Protein AF-A0A2E1I5J8-F1 (afdb_monomer)

Mean predicted aligned error: 20.15 Å

Solvent-accessible surface area (backbone atoms only — not comparable to full-atom values): 28847 Å² total; per-residue (Å²): 134,85,80,86,68,49,74,54,52,49,54,52,49,49,37,57,74,71,63,37,59,71,63,51,52,35,54,74,70,71,46,87,76,53,58,69,57,51,49,50,55,33,52,76,70,70,49,87,50,75,81,52,55,62,50,54,51,54,57,55,51,50,66,58,48,47,63,61,52,54,56,48,55,52,52,52,53,55,52,49,54,52,51,53,53,51,50,54,62,47,54,77,73,47,65,76,92,48,50,70,60,53,53,50,50,53,52,53,55,48,51,52,50,39,52,50,53,28,53,52,54,49,53,53,51,26,76,66,67,71,56,88,67,59,61,80,61,53,40,55,55,47,30,50,52,50,51,53,53,49,50,52,50,49,50,56,48,48,54,51,51,48,57,51,68,67,64,65,81,81,70,91,79,88,82,90,84,84,88,89,89,89,85,87,92,80,88,93,88,89,79,90,87,88,87,90,84,88,83,87,86,87,87,81,90,83,89,82,87,84,82,90,79,92,78,79,83,74,78,82,74,82,77,78,67,67,57,70,97,67,90,44,48,43,67,60,56,49,48,55,33,56,80,66,66,64,47,67,64,59,25,51,72,70,33,39,37,69,81,53,47,62,36,63,58,37,77,53,50,64,70,51,79,51,67,64,59,37,49,50,53,39,46,63,55,48,48,32,49,55,36,52,59,31,51,50,32,54,52,52,41,49,54,49,54,67,54,72,74,45,96,73,78,54,71,69,54,53,51,51,47,55,51,47,32,60,74,47,68,42,87,82,73,45,63,68,60,47,59,47,32,50,56,69,73,39,49,19,48,54,51,28,48,29,35,63,54,3,56,50,53,53,29,66,51,15,53,80,17,21,20,33,64,58,48,75,32,69,88,61,70,46,50,65,67,85,94,55,58,93,85,58,68,57,18,33,38,49,34,96,24,34,57,56,31,54,52,53,53,50,50,42,57,35,48,44,76,70,27,48,64,33,34,54,53,50,46,59,38,52,76,70,72,46,84,74,55,34,80,85,42,42,80,38,46,23,73,74,49,96,60,27,63,61,49,24,54,53,40,49,52,48,22,59,81,67,53,27,64,52,51,49,86,39,40,49,71,83,61,80,65,76,85,80,62,87,123

pLDDT: mean 75.01, std 24.42, range [19.05, 98.75]

Nearest PDB structures (foldseek):
  5c21-assembly1_A  TM=2.448E-01  e=9.025E+00  Escherichia coli

Structure (mmCIF, N/CA/C/O backbone):
data_AF-A0A2E1I5J8-F1
#
_entry.id   AF-A0A2E1I5J8-F1
#
loop_
_atom_site.group_PDB
_atom_site.id
_atom_site.type_symbol
_atom_site.label_atom_id
_atom_site.label_alt_id
_atom_site.label_comp_id
_atom_site.label_asym_id
_atom_site.label_entity_id
_atom_site.label_seq_id
_atom_site.pdbx_PDB_ins_code
_atom_site.Cartn_x
_atom_site.Cartn_y
_atom_site.Cartn_z
_atom_site.occupancy
_atom_site.B_iso_or_equiv
_atom_site.auth_seq_id
_atom_site.auth_comp_id
_atom_site.auth_asym_id
_atom_site.auth_atom_id
_atom_site.pdbx_PDB_model_num
ATOM 1 N N . MET A 1 1 ? -22.526 -22.855 27.506 1.00 33.50 1 MET A N 1
ATOM 2 C CA . MET A 1 1 ? -21.888 -22.433 26.231 1.00 33.50 1 MET A CA 1
ATOM 3 C C . MET A 1 1 ? -22.923 -21.700 25.381 1.00 33.50 1 MET A C 1
ATOM 5 O O . MET A 1 1 ? -24.019 -22.230 25.245 1.00 33.50 1 MET A O 1
ATOM 9 N N . LYS A 1 2 ? -22.637 -20.512 24.823 1.00 37.31 2 LYS A N 1
ATOM 10 C CA . LYS A 1 2 ? -23.549 -19.874 23.848 1.00 37.31 2 LYS A CA 1
ATOM 11 C C . LYS A 1 2 ? -23.280 -20.447 22.454 1.00 37.31 2 LYS A C 1
ATOM 13 O O . LYS A 1 2 ? -22.148 -20.406 21.985 1.00 37.31 2 LYS A O 1
ATOM 18 N N . LYS A 1 3 ? -24.310 -20.999 21.810 1.00 42.19 3 LYS A N 1
ATOM 19 C CA . LYS A 1 3 ? -24.225 -21.537 20.445 1.00 42.19 3 LYS A CA 1
ATOM 20 C C . LYS A 1 3 ? -24.124 -20.358 19.470 1.00 42.19 3 LYS A C 1
ATOM 22 O O . LYS A 1 3 ? -25.010 -19.507 19.460 1.00 42.19 3 LYS A O 1
ATOM 27 N N . ASN A 1 4 ? -23.051 -20.279 18.681 1.00 55.50 4 ASN A N 1
ATOM 28 C CA . ASN A 1 4 ? -22.865 -19.194 17.711 1.00 55.50 4 ASN A CA 1
ATOM 29 C C . ASN A 1 4 ? -23.804 -19.385 16.513 1.00 55.50 4 ASN A C 1
ATOM 31 O O . ASN A 1 4 ? -23.435 -19.991 15.512 1.00 55.50 4 ASN A O 1
ATOM 35 N N . LEU A 1 5 ? -25.026 -18.864 16.643 1.00 65.31 5 LEU A N 1
ATOM 36 C CA . LEU A 1 5 ? -26.056 -18.940 15.613 1.00 65.31 5 LEU A CA 1
ATOM 37 C C . LEU A 1 5 ? -25.595 -18.255 14.317 1.00 65.31 5 LEU A C 1
ATOM 39 O O . LEU A 1 5 ? -25.176 -17.085 14.311 1.00 65.31 5 LEU A O 1
ATOM 43 N N . SER A 1 6 ? -25.727 -18.988 13.214 1.00 77.44 6 SER A N 1
ATOM 44 C CA . SER A 1 6 ? -25.602 -18.494 11.845 1.00 77.44 6 SER A CA 1
ATOM 45 C C . SER A 1 6 ? -26.521 -17.293 11.616 1.00 77.44 6 SER A C 1
ATOM 47 O O . SER A 1 6 ? -27.571 -17.167 12.246 1.00 77.44 6 SER A O 1
ATOM 49 N N . TYR A 1 7 ? -26.177 -16.414 10.672 1.00 82.00 7 TYR A N 1
ATOM 50 C CA . TYR A 1 7 ? -27.050 -15.297 10.293 1.00 82.00 7 TYR A CA 1
ATOM 51 C C . TYR A 1 7 ? -28.459 -15.777 9.898 1.00 82.00 7 TYR A C 1
ATOM 53 O O . TYR A 1 7 ? -29.451 -15.189 10.320 1.00 82.00 7 TYR A O 1
ATOM 61 N N . ARG A 1 8 ? -28.563 -16.921 9.203 1.00 85.19 8 ARG A N 1
ATOM 62 C CA . ARG A 1 8 ? -29.856 -17.550 8.889 1.00 85.19 8 ARG A CA 1
ATOM 63 C C . ARG A 1 8 ? -30.605 -18.001 10.146 1.00 85.19 8 ARG A C 1
ATOM 65 O O . ARG A 1 8 ? -31.810 -17.810 10.230 1.00 85.19 8 ARG A O 1
ATOM 72 N N . GLU A 1 9 ? -29.911 -18.585 11.121 1.00 84.88 9 GLU A N 1
ATOM 73 C CA . GLU A 1 9 ? -30.525 -19.028 12.380 1.00 84.88 9 GLU A CA 1
ATOM 74 C C . GLU A 1 9 ? -31.003 -17.838 13.223 1.00 84.88 9 GLU A C 1
ATOM 76 O O . GLU A 1 9 ? -32.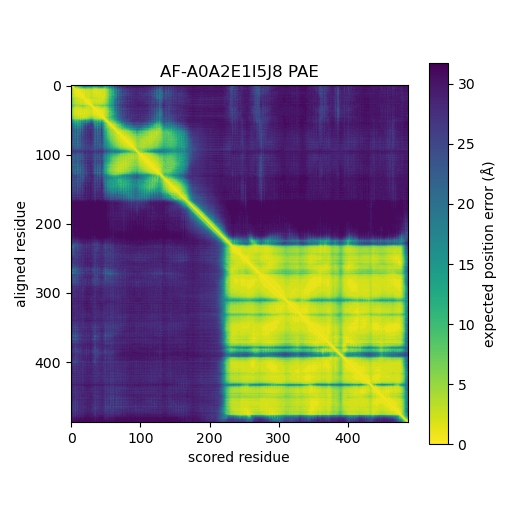106 -17.892 13.751 1.00 84.88 9 GLU A O 1
ATOM 81 N N . LYS A 1 10 ? -30.251 -16.730 13.258 1.00 84.94 10 LYS A N 1
ATOM 82 C CA . LYS A 1 10 ? -30.665 -15.467 13.901 1.00 84.94 10 LYS A CA 1
ATOM 83 C C . LYS A 1 10 ? -31.932 -14.880 13.270 1.00 84.94 10 LYS A C 1
ATOM 85 O O . LYS A 1 10 ? -32.808 -14.404 13.984 1.00 84.94 10 LYS A O 1
ATOM 90 N N . LEU A 1 11 ? -32.068 -14.945 11.942 1.00 86.75 11 LEU A N 1
ATOM 91 C CA . LEU A 1 11 ? -33.292 -14.525 11.245 1.00 86.75 11 LEU A CA 1
ATOM 92 C C . LEU A 1 11 ? -34.487 -15.456 11.545 1.00 86.75 11 LEU A C 1
ATOM 94 O O . LEU A 1 11 ? -35.614 -14.985 11.676 1.00 86.75 11 LEU A O 1
ATOM 98 N N . LEU A 1 12 ? -34.257 -16.765 11.700 1.00 87.19 12 LEU A N 1
ATOM 99 C CA . LEU A 1 12 ? -35.295 -17.721 12.119 1.00 87.19 12 LEU A CA 1
ATOM 100 C C . LEU A 1 12 ? -35.689 -17.546 13.597 1.00 87.19 12 LEU A C 1
ATOM 102 O O . LEU A 1 12 ? -36.861 -17.682 13.941 1.00 87.19 12 LEU A O 1
ATOM 106 N N . GLU A 1 13 ? -34.737 -17.202 14.462 1.00 86.75 13 GLU A N 1
ATOM 107 C CA . GLU A 1 13 ? -34.974 -16.853 15.865 1.00 86.75 13 GLU A CA 1
ATOM 108 C C . GLU A 1 13 ? -35.789 -15.555 15.979 1.00 86.75 13 GLU A C 1
ATOM 110 O O . GLU A 1 13 ? -36.801 -15.536 16.677 1.00 86.75 13 GLU A O 1
ATOM 115 N N . LEU A 1 14 ? -35.455 -14.521 15.197 1.00 83.75 14 LEU A N 1
ATOM 116 C CA . LEU A 1 14 ? -36.280 -13.316 15.035 1.00 83.75 14 LEU A CA 1
ATOM 117 C C . LEU A 1 14 ? -37.702 -13.655 14.563 1.00 83.75 14 LEU A C 1
ATOM 119 O O . LEU A 1 14 ? -38.669 -13.199 15.169 1.00 83.75 14 LEU A O 1
ATOM 123 N N . ALA A 1 15 ? -37.859 -14.510 13.549 1.00 88.38 15 ALA A N 1
ATOM 124 C CA . ALA A 1 15 ? -39.175 -14.950 13.076 1.00 88.38 15 ALA A CA 1
ATOM 125 C C . ALA A 1 15 ? -39.982 -15.729 14.136 1.00 88.38 15 ALA A C 1
ATOM 127 O O . ALA A 1 15 ? -41.216 -15.687 14.132 1.00 88.38 15 ALA A O 1
ATOM 128 N N . LYS A 1 16 ? -39.305 -16.424 15.061 1.00 86.00 16 LYS A N 1
ATOM 129 C CA . LYS A 1 16 ? -39.928 -17.082 16.217 1.00 86.00 16 LYS A CA 1
ATOM 130 C C . LYS A 1 16 ? -40.352 -16.064 17.281 1.00 86.00 16 LYS A C 1
ATOM 132 O O . LYS A 1 16 ? -41.493 -16.121 17.731 1.00 86.00 16 LYS A O 1
ATOM 137 N N . ILE A 1 17 ? -39.472 -15.123 17.638 1.00 83.75 17 ILE A N 1
ATOM 138 C CA . ILE A 1 17 ? -39.724 -14.052 18.622 1.00 83.75 17 ILE A CA 1
ATOM 139 C C . ILE A 1 17 ? -40.905 -13.175 18.182 1.00 83.75 17 ILE A C 1
ATOM 141 O O . ILE A 1 17 ? -41.849 -12.985 18.943 1.00 83.75 17 ILE A O 1
ATOM 145 N N . TYR A 1 18 ? -40.898 -12.716 16.929 1.00 82.75 18 TYR A N 1
ATOM 146 C CA . TYR A 1 18 ? -41.948 -11.876 16.341 1.00 82.75 18 TYR A CA 1
ATOM 147 C C . TYR A 1 18 ? -43.166 -12.677 15.828 1.00 82.75 18 TYR A C 1
ATOM 149 O O . TYR A 1 18 ? -44.024 -12.121 15.151 1.00 82.75 18 TYR A O 1
ATOM 157 N N . LYS A 1 19 ? -43.266 -13.979 16.149 1.00 89.12 19 LYS A N 1
ATOM 158 C CA . LYS A 1 19 ? -44.410 -14.864 15.835 1.00 89.12 19 LYS A CA 1
ATOM 159 C C . LYS A 1 19 ? -44.847 -14.864 14.354 1.00 89.12 19 LYS A C 1
ATOM 161 O O . LYS A 1 19 ? -46.033 -14.940 14.046 1.00 89.12 19 LYS A O 1
ATOM 166 N N . ILE A 1 20 ? -43.897 -14.820 13.417 1.00 92.75 20 ILE A N 1
ATOM 167 C CA . ILE A 1 20 ? -44.186 -14.719 11.976 1.00 92.75 20 ILE A CA 1
ATOM 168 C C . ILE A 1 20 ? -44.634 -16.075 11.407 1.00 92.75 20 ILE A C 1
ATOM 170 O O . ILE A 1 20 ? -43.820 -16.893 10.968 1.00 92.75 20 ILE A O 1
ATOM 174 N N . TYR A 1 21 ? -45.952 -16.301 11.402 1.00 89.19 21 TYR A N 1
ATOM 175 C CA . TYR A 1 21 ? -46.597 -17.549 10.971 1.00 89.19 21 TYR A CA 1
ATOM 176 C C . TYR A 1 21 ? -46.191 -18.021 9.567 1.00 89.19 21 TYR A C 1
ATOM 178 O O . TYR A 1 21 ? -46.014 -19.221 9.369 1.00 89.19 21 TYR A O 1
ATOM 186 N N . GLU A 1 22 ? -45.981 -17.103 8.615 1.00 88.88 22 GLU A N 1
ATOM 187 C CA . GLU A 1 22 ? -45.539 -17.420 7.246 1.00 88.88 22 GLU A CA 1
ATOM 188 C C . GLU A 1 22 ? -44.244 -18.258 7.271 1.00 88.88 22 GLU A C 1
ATOM 190 O O . GLU A 1 22 ? -44.211 -19.384 6.773 1.00 88.88 22 GLU A O 1
ATOM 195 N N . ILE A 1 23 ? -43.208 -17.774 7.966 1.00 88.31 23 ILE A N 1
ATOM 196 C CA . ILE A 1 23 ? -41.917 -18.468 8.113 1.00 88.31 23 ILE A CA 1
ATOM 197 C C . ILE A 1 23 ? -42.081 -19.772 8.909 1.00 88.31 23 ILE A C 1
ATOM 199 O O . ILE A 1 23 ? -41.500 -20.793 8.541 1.00 88.31 23 ILE A O 1
ATOM 203 N N . GLN A 1 24 ? -42.897 -19.774 9.968 1.00 87.19 24 GLN A N 1
ATOM 204 C CA . GLN A 1 24 ? -43.131 -20.975 10.779 1.00 87.19 24 GLN A CA 1
ATOM 205 C C . GLN A 1 24 ? -43.812 -22.101 9.986 1.00 87.19 24 GLN A C 1
ATOM 207 O O . GLN A 1 24 ? -43.454 -23.266 10.158 1.00 87.19 24 GLN A O 1
ATOM 212 N N . ASN A 1 25 ? -44.734 -21.779 9.076 1.00 87.62 25 ASN A N 1
ATOM 213 C CA . ASN A 1 25 ? -45.408 -22.765 8.232 1.00 87.62 25 ASN A CA 1
ATOM 214 C C . ASN A 1 25 ? -44.476 -23.343 7.151 1.00 87.62 25 ASN A C 1
ATOM 216 O O . ASN A 1 25 ? -44.534 -24.546 6.877 1.00 87.62 25 ASN A O 1
ATOM 220 N N . TYR A 1 26 ? -43.546 -22.550 6.603 1.00 87.31 26 TYR A N 1
ATOM 221 C CA . TYR A 1 26 ? -42.474 -23.083 5.749 1.00 87.31 26 TYR A CA 1
ATOM 222 C C . TYR A 1 26 ? -41.558 -24.058 6.513 1.00 87.31 26 TYR A C 1
ATOM 224 O O . TYR A 1 26 ? -41.264 -25.137 6.002 1.00 87.31 26 TYR A O 1
ATOM 232 N N . ILE A 1 27 ? -41.184 -23.749 7.764 1.00 83.00 27 ILE A N 1
ATOM 233 C CA . ILE A 1 27 ? -40.395 -24.666 8.614 1.00 83.00 27 ILE A CA 1
ATOM 234 C C . ILE A 1 27 ? -41.172 -25.963 8.899 1.00 83.00 27 ILE A C 1
ATOM 236 O O . ILE A 1 27 ? -40.629 -27.050 8.703 1.00 83.00 27 ILE A O 1
ATOM 240 N N . LYS A 1 28 ? -42.443 -25.868 9.325 1.00 85.88 28 LYS A N 1
ATOM 241 C CA . LYS A 1 28 ? -43.304 -27.034 9.618 1.00 85.88 28 LYS A CA 1
ATOM 242 C C . LYS A 1 28 ? -43.469 -27.957 8.407 1.00 85.88 28 LYS A C 1
ATOM 244 O O . LYS A 1 28 ? -43.396 -29.171 8.553 1.00 85.88 28 LYS A O 1
ATOM 249 N N . SER A 1 29 ? -43.618 -27.390 7.209 1.00 86.31 29 SER A N 1
ATOM 250 C CA . SER A 1 29 ? -43.710 -28.141 5.945 1.00 86.31 29 SER A CA 1
ATOM 251 C C . SER A 1 29 ? -42.354 -28.620 5.393 1.00 86.31 29 SER A C 1
ATOM 253 O O . SER A 1 29 ? -42.284 -29.057 4.246 1.00 86.31 29 SER A O 1
ATOM 255 N N . LYS A 1 30 ? -41.271 -28.542 6.187 1.00 80.12 30 LYS A N 1
ATOM 256 C CA . LYS A 1 30 ? -39.882 -28.892 5.819 1.00 80.12 30 LYS A CA 1
ATOM 257 C C . LYS A 1 30 ? -39.337 -28.139 4.587 1.00 80.12 30 LYS A C 1
ATOM 259 O O . LYS A 1 30 ? -38.301 -28.517 4.042 1.00 80.12 30 LYS A O 1
ATOM 264 N N . LYS A 1 31 ? -39.984 -27.049 4.156 1.00 79.88 31 LYS A N 1
ATOM 265 C CA . LYS A 1 31 ? -39.578 -26.250 2.991 1.00 79.88 31 LYS A CA 1
ATOM 266 C C . LYS A 1 31 ? -38.417 -25.321 3.354 1.00 79.88 31 LYS A C 1
ATOM 268 O O . LYS A 1 31 ? -38.482 -24.548 4.311 1.00 79.88 31 LYS A O 1
ATOM 273 N N . TYR A 1 32 ? -37.339 -25.371 2.573 1.00 82.50 32 TYR A N 1
ATOM 274 C CA . TYR A 1 32 ? -36.148 -24.565 2.832 1.00 82.50 32 TYR A CA 1
ATOM 275 C C . TYR A 1 32 ? -36.310 -23.123 2.328 1.00 82.50 32 TYR A C 1
ATOM 277 O O . TYR A 1 32 ? -36.319 -22.875 1.125 1.00 82.50 32 TYR A O 1
ATOM 285 N N . LEU A 1 33 ? -36.359 -22.159 3.252 1.00 85.12 33 LEU A N 1
ATOM 286 C CA . LEU A 1 33 ? -36.184 -20.737 2.937 1.00 85.12 33 LEU A CA 1
ATOM 287 C C . LEU A 1 33 ? -34.707 -20.322 3.027 1.00 85.12 33 LEU A C 1
ATOM 289 O O . LEU A 1 33 ? -34.012 -20.653 3.997 1.00 85.12 33 LEU A O 1
ATOM 293 N N . THR A 1 34 ? -34.249 -19.543 2.048 1.00 86.62 34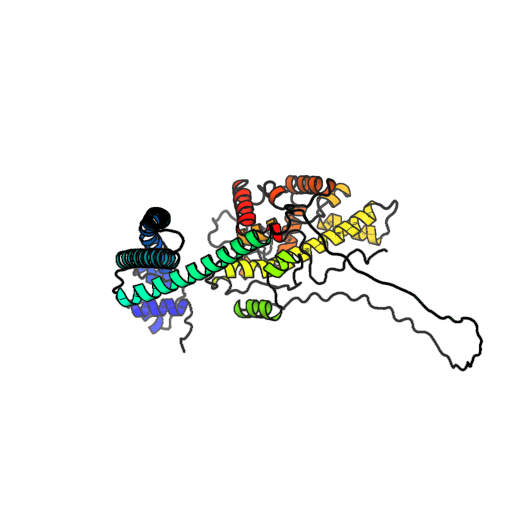 THR A N 1
ATOM 294 C CA . THR A 1 34 ? -32.951 -18.845 2.060 1.00 86.62 34 THR A CA 1
ATOM 295 C C . THR A 1 34 ? -32.978 -17.626 2.990 1.00 86.62 34 THR A C 1
ATOM 297 O O . THR A 1 34 ? -34.042 -17.078 3.276 1.00 86.62 34 THR A O 1
ATOM 300 N N . SER A 1 35 ? -31.810 -17.146 3.432 1.00 84.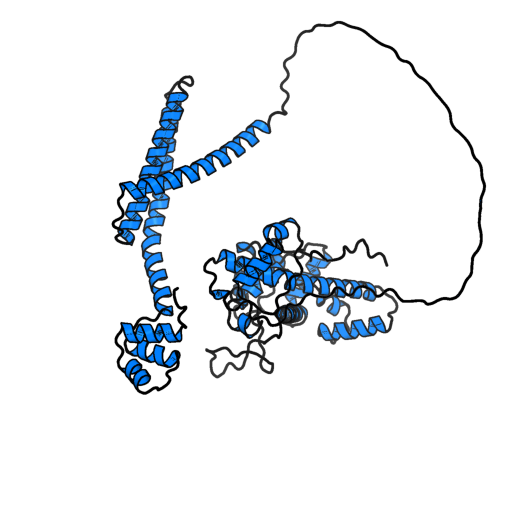19 35 SER A N 1
ATOM 301 C CA . SER A 1 35 ? -31.708 -15.952 4.292 1.00 84.19 35 SER A CA 1
ATOM 302 C C . SER A 1 35 ? -32.401 -14.724 3.690 1.00 84.19 35 SER A C 1
ATOM 304 O O . SER A 1 35 ? -33.103 -14.022 4.407 1.00 84.19 35 SER A O 1
ATOM 306 N N . ALA A 1 36 ? -32.278 -14.506 2.375 1.00 77.75 36 ALA A N 1
ATOM 307 C CA . ALA A 1 36 ? -32.899 -13.376 1.682 1.00 77.75 36 ALA A CA 1
ATOM 308 C C . ALA A 1 36 ? -34.438 -13.464 1.649 1.00 77.75 36 ALA A C 1
ATOM 310 O O . ALA A 1 36 ? -35.113 -12.452 1.813 1.00 77.75 36 ALA A O 1
ATOM 311 N N . GLN A 1 37 ? -35.006 -14.667 1.501 1.00 86.25 37 GLN A N 1
ATOM 312 C CA . GLN A 1 37 ? -36.458 -14.869 1.604 1.00 86.25 37 GLN A CA 1
ATOM 313 C C . GLN A 1 37 ? -36.953 -14.633 3.037 1.00 86.25 37 GLN A C 1
ATOM 315 O O . GLN A 1 37 ? -37.989 -14.001 3.230 1.00 86.25 37 GLN A O 1
ATOM 320 N N . ILE A 1 38 ? -36.196 -15.087 4.043 1.00 89.38 38 ILE A N 1
ATOM 321 C CA . ILE A 1 38 ? -36.521 -14.854 5.457 1.00 89.38 38 ILE A CA 1
ATOM 322 C C . ILE A 1 38 ? -36.456 -13.348 5.769 1.00 89.38 38 ILE A C 1
ATOM 324 O O . ILE A 1 38 ? -37.403 -12.816 6.339 1.00 89.38 38 ILE A O 1
ATOM 328 N N . GLU A 1 39 ? -35.413 -12.633 5.328 1.00 87.31 39 GLU A N 1
ATOM 329 C CA . GLU A 1 39 ? -35.333 -11.165 5.424 1.00 87.31 39 GLU 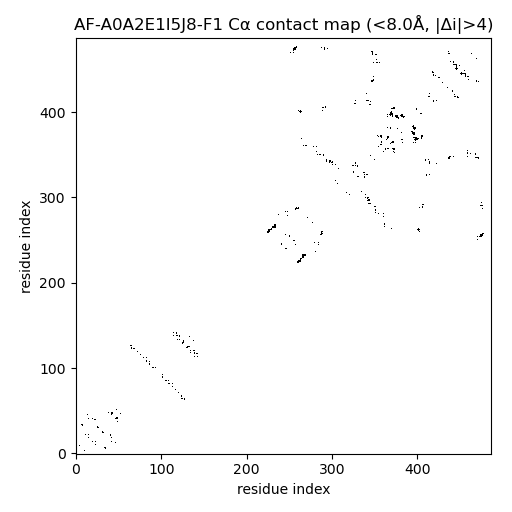A CA 1
ATOM 330 C C . GLU A 1 39 ? -36.505 -10.460 4.737 1.00 87.31 39 GLU A C 1
ATOM 332 O O . GLU A 1 39 ? -37.073 -9.534 5.308 1.00 87.31 39 GLU A O 1
ATOM 337 N N . HIS A 1 40 ? -36.881 -10.879 3.526 1.00 87.75 40 HIS A N 1
ATOM 338 C CA . HIS A 1 40 ? -37.986 -10.267 2.790 1.00 87.75 40 HIS A CA 1
ATOM 339 C C . HIS A 1 40 ? -39.315 -10.414 3.543 1.00 87.75 40 HIS A C 1
ATOM 341 O O . HIS A 1 40 ? -40.056 -9.442 3.691 1.00 87.75 40 HIS A O 1
ATOM 347 N N . ILE A 1 41 ? -39.599 -11.605 4.082 1.00 88.75 41 ILE A N 1
ATOM 348 C CA . ILE A 1 41 ? -40.806 -11.843 4.882 1.00 88.75 41 ILE A CA 1
ATOM 349 C C . ILE A 1 41 ? -40.746 -11.062 6.209 1.00 88.75 41 ILE A C 1
ATOM 351 O O . ILE A 1 41 ? -41.753 -10.488 6.619 1.00 88.75 41 ILE A O 1
ATOM 355 N N . LEU A 1 42 ? -39.580 -10.957 6.857 1.00 88.56 42 LEU A N 1
ATOM 356 C CA . LEU A 1 42 ? -39.396 -10.127 8.056 1.00 88.56 42 LEU A CA 1
ATOM 357 C C . LEU A 1 42 ? -39.646 -8.633 7.764 1.00 88.56 42 LEU A C 1
ATOM 359 O O . LEU A 1 42 ? -40.416 -8.004 8.488 1.00 88.56 42 LEU A O 1
ATOM 363 N N . LYS A 1 43 ? -39.100 -8.090 6.665 1.00 86.19 43 LYS A N 1
ATOM 364 C CA . LYS A 1 43 ? -39.315 -6.697 6.216 1.00 86.19 43 LYS A CA 1
ATOM 365 C C . LYS A 1 43 ? -40.778 -6.414 5.873 1.00 86.19 43 LYS A C 1
ATOM 367 O O . LYS A 1 43 ? -41.324 -5.415 6.331 1.00 86.19 43 LYS A O 1
ATOM 372 N N . LYS A 1 44 ? -41.440 -7.325 5.148 1.00 89.88 44 LYS A N 1
ATOM 373 C CA . LYS A 1 44 ? -42.890 -7.288 4.861 1.00 89.88 44 LYS A CA 1
ATOM 374 C C . LYS A 1 44 ? -43.726 -7.198 6.146 1.00 89.88 44 LYS A C 1
ATOM 376 O O . LYS A 1 44 ? -44.713 -6.472 6.182 1.00 89.88 44 LYS A O 1
ATOM 381 N N . ASN A 1 45 ? -43.298 -7.877 7.212 1.00 85.88 45 ASN A N 1
ATOM 382 C CA . ASN A 1 45 ? -43.926 -7.844 8.538 1.00 85.88 45 ASN A CA 1
ATOM 383 C C . ASN A 1 45 ? -43.329 -6.772 9.484 1.00 85.88 45 ASN A C 1
ATOM 385 O O . ASN A 1 45 ? -43.559 -6.826 10.689 1.00 85.88 45 ASN A O 1
ATOM 389 N N . LYS A 1 46 ? -42.569 -5.795 8.960 1.00 85.00 46 LYS A N 1
ATOM 390 C CA . LYS A 1 46 ? -41.945 -4.677 9.702 1.00 85.00 46 LYS A CA 1
ATOM 391 C C . LYS A 1 46 ? -41.019 -5.091 10.865 1.00 85.00 46 LYS A C 1
ATOM 393 O O . LYS A 1 46 ? -40.781 -4.297 11.773 1.00 85.00 46 LYS A O 1
ATOM 398 N N . VAL A 1 47 ? -40.466 -6.306 10.843 1.00 79.38 47 VAL A N 1
ATOM 399 C CA . VAL A 1 47 ? -39.532 -6.786 11.875 1.00 79.38 47 VAL A CA 1
ATOM 400 C C . VAL A 1 47 ? -38.135 -6.191 11.633 1.00 79.38 47 VAL A C 1
ATOM 402 O O . VAL A 1 47 ? -37.575 -6.416 10.557 1.00 79.38 47 VAL A O 1
ATOM 405 N N . PRO A 1 48 ? -37.536 -5.468 12.602 1.00 73.12 48 PRO A N 1
ATOM 406 C CA . PRO A 1 48 ? -36.229 -4.839 12.424 1.00 73.12 48 PRO A CA 1
ATOM 407 C C . PRO A 1 48 ? -35.107 -5.883 12.349 1.00 73.12 48 PRO A C 1
ATOM 409 O O . PRO A 1 48 ? -34.979 -6.751 13.216 1.00 73.12 48 PRO A O 1
ATOM 412 N N . ILE A 1 49 ? -34.263 -5.786 11.321 1.00 77.56 49 ILE A N 1
ATOM 413 C CA . ILE A 1 49 ? -33.172 -6.741 11.071 1.00 77.56 49 ILE A CA 1
ATOM 414 C C . ILE A 1 49 ? -31.855 -6.224 11.691 1.00 77.56 49 ILE A C 1
ATOM 416 O O . ILE A 1 49 ? -31.620 -5.013 11.704 1.00 77.56 49 ILE A O 1
ATOM 420 N N . PRO A 1 50 ? -30.950 -7.093 12.199 1.00 60.16 50 PRO A N 1
ATOM 421 C CA . PRO A 1 50 ? -29.752 -6.663 12.938 1.00 60.16 50 PRO A CA 1
ATOM 422 C C . PRO A 1 50 ? -28.813 -5.686 12.207 1.00 60.16 50 PRO A C 1
ATOM 424 O O . PRO A 1 50 ? -28.086 -4.929 12.850 1.00 60.16 50 PRO A O 1
ATOM 427 N N . THR A 1 51 ? -28.831 -5.664 10.872 1.00 56.97 51 THR A N 1
ATOM 428 C CA . THR A 1 51 ? -28.070 -4.714 10.040 1.00 56.97 51 THR A CA 1
ATOM 429 C C . THR A 1 51 ? -28.620 -3.283 10.080 1.00 56.97 51 THR A C 1
ATOM 431 O O . THR A 1 51 ? -27.865 -2.334 9.865 1.00 56.97 51 THR A O 1
ATOM 434 N N . GLU A 1 52 ? -29.909 -3.116 10.372 1.00 51.59 52 GLU A N 1
ATOM 435 C CA . GLU A 1 52 ? -30.596 -1.825 10.495 1.00 51.59 52 GLU A CA 1
ATOM 436 C C . GLU A 1 52 ? -30.529 -1.312 11.942 1.00 51.59 52 GLU A C 1
ATOM 438 O O . GLU A 1 52 ? -30.217 -0.140 12.159 1.00 51.59 52 GLU A O 1
ATOM 443 N N . ILE A 1 53 ? -30.684 -2.213 12.924 1.00 49.53 53 ILE A N 1
ATOM 444 C CA . ILE A 1 53 ? -30.539 -1.936 14.368 1.00 49.53 53 ILE A CA 1
ATOM 445 C C . ILE A 1 53 ? -29.189 -1.264 14.679 1.00 49.53 53 ILE A C 1
ATOM 447 O O . ILE A 1 53 ? -29.138 -0.253 15.377 1.00 49.53 53 ILE A O 1
ATOM 451 N N . ASN A 1 54 ? -28.091 -1.767 14.103 1.00 54.09 54 ASN A N 1
ATOM 452 C CA . ASN A 1 54 ? -26.763 -1.176 14.303 1.00 54.09 54 ASN A CA 1
ATOM 453 C C . ASN A 1 54 ? -26.616 0.237 13.707 1.00 54.09 54 ASN A C 1
ATOM 455 O O . ASN A 1 54 ? -25.787 1.004 14.190 1.00 54.09 54 ASN A O 1
ATOM 459 N N . LYS A 1 55 ? -27.387 0.607 12.674 1.00 46.88 55 LYS A N 1
ATOM 460 C CA . LYS A 1 55 ? -27.335 1.961 12.094 1.00 46.88 55 LYS A CA 1
ATOM 461 C C . LYS A 1 55 ? -28.154 2.953 12.915 1.00 46.88 55 LYS A C 1
ATOM 463 O O . LYS A 1 55 ? -27.639 4.014 13.264 1.00 46.88 55 LYS A O 1
ATOM 468 N N . SER A 1 56 ? -29.397 2.599 13.248 1.00 45.69 56 SER A N 1
ATOM 469 C CA . SER A 1 56 ? -30.305 3.492 13.976 1.00 45.69 56 SER A CA 1
ATOM 470 C C . SER A 1 56 ? -29.776 3.833 15.371 1.00 45.69 56 SER A C 1
ATOM 472 O O . SER A 1 56 ? -29.740 5.007 15.730 1.00 45.69 56 SER A O 1
ATOM 474 N N . ILE A 1 57 ? -29.273 2.847 16.123 1.00 48.50 57 ILE A N 1
ATOM 475 C CA . ILE A 1 57 ? -28.693 3.067 17.458 1.00 48.50 57 ILE A CA 1
ATOM 476 C C . ILE A 1 57 ? -27.519 4.057 17.397 1.00 48.50 57 ILE A C 1
ATOM 478 O O . ILE A 1 57 ? -27.490 5.014 18.169 1.00 48.50 57 ILE A O 1
ATOM 482 N N . ILE A 1 58 ? -26.581 3.889 16.456 1.00 50.62 58 ILE A N 1
ATOM 483 C CA . ILE A 1 58 ? -25.405 4.770 16.336 1.00 50.62 58 ILE A CA 1
ATOM 484 C C . ILE A 1 58 ? -25.815 6.214 16.003 1.00 50.62 58 ILE A C 1
ATOM 486 O O . ILE A 1 58 ? -25.279 7.157 16.594 1.00 50.62 58 ILE A O 1
ATOM 490 N N . GLU A 1 59 ? -26.775 6.419 15.099 1.00 54.81 59 GLU A N 1
ATOM 491 C CA . GLU A 1 59 ? -27.215 7.767 14.722 1.00 54.81 59 GLU A CA 1
ATOM 492 C C . GLU A 1 59 ? -28.044 8.451 15.827 1.00 54.81 59 GLU A C 1
ATOM 494 O O . GLU A 1 59 ? -27.858 9.640 16.095 1.00 54.81 59 GLU A O 1
ATOM 499 N N . ILE A 1 60 ? -28.896 7.702 16.536 1.00 54.81 60 ILE A N 1
ATOM 500 C CA . ILE A 1 60 ? -29.672 8.212 17.678 1.00 54.81 60 ILE A CA 1
ATOM 501 C C . ILE A 1 60 ? -28.740 8.579 18.847 1.00 54.81 60 ILE A C 1
ATOM 503 O O . ILE A 1 60 ? -28.867 9.658 19.428 1.00 54.81 60 ILE A O 1
ATOM 507 N N . HIS A 1 61 ? -27.780 7.713 19.185 1.00 54.84 61 HIS A N 1
ATOM 508 C CA . HIS A 1 61 ? -26.893 7.906 20.338 1.00 54.84 61 HIS A CA 1
ATOM 509 C C . HIS A 1 61 ? -25.891 9.047 20.105 1.00 54.84 61 HIS A C 1
ATOM 511 O O . HIS A 1 61 ? -25.666 9.866 20.998 1.00 54.84 61 HIS A O 1
ATOM 517 N N . SER A 1 62 ? -25.325 9.157 18.897 1.00 57.34 62 SER A N 1
ATOM 518 C CA . SER A 1 62 ? -24.379 10.234 18.563 1.00 57.34 62 SER A CA 1
ATOM 519 C C . SER A 1 62 ? -25.028 11.623 18.583 1.00 57.34 62 SER A C 1
ATOM 521 O O . SER A 1 62 ? -24.438 12.559 19.132 1.00 57.34 62 SER A O 1
ATOM 523 N N . LYS A 1 63 ? -26.260 11.767 18.075 1.00 59.75 63 LYS A N 1
ATOM 524 C CA . LYS A 1 63 ? -27.010 13.036 18.134 1.00 59.75 63 LYS A CA 1
ATOM 525 C C . LYS A 1 63 ? -27.434 13.410 19.561 1.00 59.75 63 LYS A C 1
ATOM 527 O O . LYS A 1 63 ? -27.360 14.586 19.906 1.00 59.75 63 LYS A O 1
ATOM 532 N N . LYS A 1 64 ? -27.808 12.438 20.407 1.00 60.12 64 LYS A N 1
ATOM 533 C CA . LYS A 1 64 ? -28.165 12.688 21.820 1.00 60.12 64 LYS A CA 1
ATOM 534 C C . LYS A 1 64 ? -26.974 13.100 22.698 1.00 60.12 64 LYS A C 1
ATOM 536 O O . LYS A 1 64 ? -27.119 14.000 23.515 1.00 60.12 64 LYS A O 1
ATOM 541 N N . ILE A 1 65 ? -25.808 12.463 22.541 1.00 57.69 65 ILE A N 1
ATOM 542 C CA . ILE A 1 65 ? -24.624 12.722 23.388 1.00 57.69 65 ILE A CA 1
ATOM 543 C C . ILE A 1 65 ? -23.891 14.013 22.994 1.00 57.69 65 ILE A C 1
ATOM 545 O O . ILE A 1 65 ? -23.453 14.766 23.864 1.00 57.69 65 ILE A O 1
ATOM 549 N N . SER A 1 66 ? -23.697 14.252 21.693 1.00 68.00 66 SER A N 1
ATOM 550 C CA . SER A 1 66 ? -22.668 15.189 21.206 1.00 68.00 66 SER A CA 1
ATOM 551 C C . SER A 1 66 ? -22.851 16.637 21.671 1.00 68.00 66 SER A C 1
ATOM 553 O O . SER A 1 66 ? -21.902 17.219 22.194 1.00 68.00 66 SER A O 1
ATOM 555 N N . LYS A 1 67 ? -24.053 17.210 21.526 1.00 72.38 67 LYS A N 1
ATOM 556 C CA . LYS A 1 67 ? -24.320 18.626 21.847 1.00 72.38 67 LYS A CA 1
ATOM 557 C C . LYS A 1 67 ? -24.268 18.940 23.359 1.00 72.38 67 LYS A C 1
ATOM 559 O O . LYS A 1 67 ? -23.668 19.952 23.723 1.00 72.38 67 LYS A O 1
ATOM 564 N N . PRO A 1 68 ? -24.800 18.096 24.268 1.00 74.81 68 PRO A N 1
ATOM 565 C CA . PRO A 1 68 ? -24.542 18.241 25.702 1.00 74.81 68 PRO A CA 1
ATOM 566 C C . PRO A 1 68 ? -23.050 18.182 26.067 1.00 74.81 68 PRO A C 1
ATOM 568 O O . PRO A 1 68 ? -22.566 19.048 26.794 1.00 74.81 68 PRO A O 1
ATOM 571 N N . PHE A 1 69 ? -22.299 17.211 25.530 1.00 73.00 69 PHE A N 1
ATOM 572 C CA . PHE A 1 69 ? -20.871 17.069 25.841 1.00 73.00 69 PHE A CA 1
ATOM 573 C C . PHE A 1 69 ? -20.008 18.206 25.272 1.00 73.00 69 PHE A C 1
ATOM 575 O O . PHE A 1 69 ? -19.064 18.620 25.944 1.00 73.00 69 PHE A O 1
ATOM 582 N N . SER A 1 70 ? -20.325 18.763 24.094 1.00 70.88 70 SER A N 1
ATOM 583 C CA . SER A 1 70 ? -19.600 19.931 23.567 1.00 70.88 70 SER A CA 1
ATOM 584 C C . SER A 1 70 ? -19.776 21.153 24.468 1.00 70.88 70 SER A C 1
ATOM 586 O O . SER A 1 70 ? -18.788 21.785 24.840 1.00 70.88 70 SER A O 1
ATOM 588 N N . ASN A 1 71 ? -21.009 21.441 24.892 1.00 76.31 71 ASN A N 1
ATOM 589 C CA . ASN A 1 71 ? -21.298 22.582 25.763 1.00 76.31 71 ASN A CA 1
ATOM 590 C C . ASN A 1 71 ? -20.642 22.411 27.143 1.00 76.31 71 ASN A C 1
ATOM 592 O O . ASN A 1 71 ? -20.070 23.353 27.687 1.00 76.31 71 ASN A O 1
ATOM 596 N N . PHE A 1 72 ? -20.655 21.190 27.680 1.00 78.81 72 PHE A N 1
ATOM 597 C CA . PHE A 1 72 ? -19.978 20.870 28.933 1.00 78.81 72 PHE A CA 1
ATOM 598 C C . PHE A 1 72 ? -18.449 20.985 28.833 1.00 78.81 72 PHE A C 1
ATOM 600 O O . PHE A 1 72 ? -17.813 21.450 29.774 1.00 78.81 72 PHE A O 1
ATOM 607 N N . SER A 1 73 ? -17.853 20.638 27.686 1.00 67.75 73 SER A N 1
ATOM 608 C CA . SER A 1 73 ? -16.404 20.777 27.477 1.00 67.75 73 SER A CA 1
ATOM 609 C C . SER A 1 73 ? -15.921 22.232 27.539 1.00 67.75 73 SER A C 1
ATOM 611 O O . SER A 1 73 ? -14.835 22.481 28.056 1.00 67.75 73 SER A O 1
ATOM 613 N N . LEU A 1 74 ? -16.751 23.190 27.106 1.00 74.12 74 LEU A N 1
ATOM 614 C CA . LEU A 1 74 ? -16.487 24.624 27.264 1.00 74.12 74 LEU A CA 1
ATOM 615 C C . LEU A 1 74 ? -16.578 25.034 28.742 1.00 74.12 74 LEU A C 1
ATOM 617 O O . LEU A 1 74 ? -15.630 25.598 29.282 1.00 74.12 74 LEU A O 1
ATOM 621 N N . ALA A 1 75 ? -17.651 24.632 29.432 1.00 78.44 75 ALA A N 1
ATOM 622 C CA . ALA A 1 75 ? -17.839 24.933 30.852 1.00 78.44 75 ALA A CA 1
ATOM 623 C C . ALA A 1 75 ? -16.712 24.375 31.754 1.00 78.44 75 ALA A C 1
ATOM 625 O O . ALA A 1 75 ? -16.384 24.983 32.772 1.00 78.44 75 ALA A O 1
ATOM 626 N N . ILE A 1 76 ? -16.081 23.250 31.382 1.00 70.81 76 ILE A N 1
ATOM 627 C CA . ILE A 1 76 ? -14.874 22.734 32.057 1.00 70.81 76 ILE A CA 1
ATOM 628 C C . ILE A 1 76 ? -13.706 23.725 31.950 1.00 70.81 76 ILE A C 1
ATOM 630 O O . ILE A 1 76 ? -13.007 23.940 32.941 1.00 70.81 76 ILE A O 1
ATOM 634 N N . VAL A 1 77 ? -13.485 24.326 30.776 1.00 69.12 77 VAL A N 1
ATOM 635 C CA . VAL A 1 77 ? -12.404 25.303 30.557 1.00 69.12 77 VAL A CA 1
ATOM 636 C C . VAL A 1 77 ? -12.652 26.563 31.384 1.00 69.12 77 VAL A C 1
ATOM 638 O O . VAL A 1 77 ? -11.753 27.002 32.102 1.00 69.12 77 VAL A O 1
ATOM 641 N N . ASP A 1 78 ? -13.874 27.097 31.358 1.00 75.19 78 ASP A N 1
ATOM 642 C CA . ASP A 1 78 ? -14.239 28.297 32.119 1.00 75.19 78 ASP A CA 1
ATOM 643 C C . ASP A 1 78 ? -14.115 28.073 33.634 1.00 75.19 78 ASP A C 1
ATOM 645 O O . ASP A 1 78 ? -13.520 28.883 34.352 1.00 75.19 78 ASP A O 1
ATOM 649 N N . PHE A 1 79 ? -14.600 26.931 34.134 1.00 73.19 79 PHE A N 1
ATOM 650 C CA . PHE A 1 79 ? -14.497 26.596 35.553 1.00 73.19 79 PHE A CA 1
ATOM 651 C C . PHE A 1 79 ? -13.045 26.337 35.988 1.00 73.19 79 PHE A C 1
ATOM 653 O O . PHE A 1 79 ? -12.648 26.750 37.079 1.00 73.19 79 PHE A O 1
ATOM 660 N N . PHE A 1 80 ? -12.209 25.751 35.123 1.00 69.38 80 PHE A N 1
ATOM 661 C CA . PHE A 1 80 ? -10.774 25.613 35.384 1.00 69.38 80 PHE A CA 1
ATOM 662 C C . PHE A 1 80 ? -10.083 26.981 35.492 1.00 69.38 80 PHE A C 1
ATOM 664 O O . PHE A 1 80 ? -9.320 27.211 36.431 1.00 69.38 80 PHE A O 1
ATOM 671 N N . GLN A 1 81 ? -10.399 27.925 34.598 1.00 71.25 81 GLN A N 1
ATOM 672 C CA . GLN A 1 81 ? -9.877 29.298 34.656 1.00 71.25 81 GLN A CA 1
ATOM 673 C C . GLN A 1 81 ? -10.296 30.032 35.942 1.00 71.25 81 GLN A C 1
ATOM 675 O O . GLN A 1 81 ? -9.500 30.782 36.514 1.00 71.25 81 GLN A O 1
ATOM 680 N N . LEU A 1 82 ? -11.514 29.798 36.444 1.00 75.12 82 LEU A N 1
ATOM 681 C CA . LEU A 1 82 ? -11.961 30.328 37.738 1.00 75.12 82 LEU A CA 1
ATOM 682 C C . LEU A 1 82 ? -11.163 29.740 38.913 1.00 75.12 82 LEU A C 1
ATOM 684 O O . LEU A 1 82 ? -10.707 30.499 39.770 1.00 75.12 82 LEU A O 1
ATOM 688 N N . ILE A 1 83 ? -10.933 28.422 38.933 1.00 67.00 83 ILE A N 1
ATOM 689 C CA . ILE A 1 83 ? -10.116 27.761 39.965 1.00 67.00 83 ILE A CA 1
ATOM 690 C C . ILE A 1 83 ? -8.668 28.275 39.942 1.00 67.00 83 ILE A C 1
ATOM 692 O O . ILE A 1 83 ? -8.129 28.617 40.994 1.00 67.00 83 ILE A O 1
ATOM 696 N N . VAL A 1 84 ? -8.055 28.422 38.762 1.00 67.50 84 VAL A N 1
ATOM 697 C CA . VAL A 1 84 ? -6.699 28.987 38.618 1.00 67.50 84 VAL A CA 1
ATOM 698 C C . VAL A 1 84 ? -6.627 30.413 39.178 1.00 67.50 84 VAL A C 1
ATOM 700 O O . VAL A 1 84 ? -5.732 30.717 39.968 1.00 67.50 84 VAL A O 1
ATOM 703 N N . LYS A 1 85 ? -7.602 31.279 38.862 1.00 74.62 85 LYS A N 1
ATOM 704 C CA . LYS A 1 85 ? -7.677 32.645 39.416 1.00 74.62 85 LYS A CA 1
ATOM 705 C C . LYS A 1 85 ? -7.847 32.658 40.942 1.00 74.62 85 LYS A C 1
ATOM 707 O O . LYS A 1 85 ? -7.244 33.501 41.607 1.00 74.62 85 LYS A O 1
ATOM 712 N N . GLN A 1 86 ? -8.625 31.732 41.511 1.00 72.75 86 GLN A N 1
ATOM 713 C CA . GLN A 1 86 ? -8.770 31.595 42.967 1.00 72.75 86 GLN A CA 1
ATOM 714 C C . GLN A 1 86 ? -7.464 31.151 43.638 1.00 72.75 86 GLN A C 1
ATOM 716 O O . GLN A 1 86 ? -7.067 31.757 44.633 1.00 72.75 86 GLN A O 1
ATOM 721 N N . VAL A 1 87 ? -6.771 30.153 43.077 1.00 66.88 87 VAL A N 1
ATOM 722 C CA . VAL A 1 87 ? -5.474 29.675 43.583 1.00 66.88 87 VAL A CA 1
ATOM 723 C C . VAL A 1 87 ? -4.433 30.794 43.568 1.00 66.88 87 VAL A C 1
ATOM 725 O O . VAL A 1 87 ? -3.826 31.047 44.604 1.00 66.88 87 VAL A O 1
ATOM 728 N N . ILE A 1 88 ? -4.295 31.530 42.459 1.00 68.31 88 ILE A N 1
ATOM 729 C CA . ILE A 1 88 ? -3.362 32.668 42.350 1.00 68.31 88 ILE A CA 1
ATOM 730 C C . ILE A 1 88 ? -3.684 33.757 43.391 1.00 68.31 88 ILE A C 1
ATOM 732 O O . ILE A 1 88 ? -2.796 34.257 44.081 1.00 68.31 88 ILE A O 1
ATOM 736 N N . LYS A 1 89 ? -4.966 34.109 43.563 1.00 75.75 89 LYS A N 1
ATOM 737 C CA . LYS A 1 89 ? -5.393 35.114 44.555 1.00 75.75 89 LYS A CA 1
ATOM 738 C C . LYS A 1 89 ? -5.153 34.661 46.003 1.00 75.75 89 LYS A C 1
ATOM 740 O O . LYS A 1 89 ? -4.960 35.510 46.873 1.00 75.75 89 LYS A O 1
ATOM 745 N N . TYR A 1 90 ? -5.164 33.353 46.266 1.00 73.12 90 TYR A N 1
ATOM 746 C CA . TYR A 1 90 ? -4.837 32.785 47.573 1.00 73.12 90 TYR A CA 1
ATOM 747 C C . TYR A 1 90 ? -3.321 32.742 47.812 1.00 73.12 90 TYR A C 1
ATOM 749 O O . TYR A 1 90 ? -2.868 33.198 48.859 1.00 73.12 90 TYR A O 1
ATOM 757 N N . THR A 1 91 ? -2.521 32.287 46.840 1.00 64.88 91 THR A N 1
ATOM 758 C CA . THR A 1 91 ? -1.053 32.203 46.974 1.00 64.88 91 THR A CA 1
ATOM 759 C C . THR A 1 91 ? -0.404 33.569 47.185 1.00 64.88 91 THR A C 1
ATOM 761 O O . THR A 1 91 ? 0.518 33.670 47.984 1.00 64.88 91 THR A O 1
ATOM 764 N N . ILE A 1 92 ? -0.914 34.631 46.551 1.00 69.62 92 ILE A N 1
ATOM 765 C CA . ILE A 1 92 ? -0.426 36.012 46.747 1.00 69.62 92 ILE A CA 1
ATOM 766 C C . ILE A 1 92 ? -0.714 36.538 48.170 1.00 69.62 92 ILE A C 1
ATOM 768 O O . ILE A 1 92 ? -0.006 37.412 48.662 1.00 69.62 92 ILE A O 1
ATOM 772 N N . ARG A 1 93 ? -1.743 36.017 48.854 1.00 69.00 93 ARG A N 1
ATOM 773 C CA . ARG A 1 93 ? -2.170 36.472 50.192 1.00 69.00 93 ARG A CA 1
ATOM 774 C C . ARG A 1 93 ? -1.566 35.683 51.357 1.00 69.00 93 ARG A C 1
ATOM 776 O O . ARG A 1 93 ? -1.793 36.057 52.505 1.00 69.00 93 ARG A O 1
ATOM 783 N N . VAL A 1 94 ? -0.842 34.595 51.097 1.00 67.81 94 VAL A N 1
ATOM 784 C CA . VAL A 1 94 ? -0.286 33.719 52.139 1.00 67.81 94 VAL A CA 1
ATOM 785 C C . VAL A 1 94 ? 1.242 33.835 52.145 1.00 67.81 94 VAL A C 1
ATOM 787 O O . VAL A 1 94 ? 1.863 33.535 51.128 1.00 67.81 94 VAL A O 1
ATOM 790 N N . PRO A 1 95 ? 1.882 34.233 53.265 1.00 68.19 95 PRO A N 1
ATOM 791 C CA . PRO A 1 95 ? 3.336 34.367 53.322 1.00 68.19 95 PRO A CA 1
ATOM 792 C C . PRO A 1 95 ? 4.022 33.012 53.107 1.00 68.19 95 PRO A C 1
ATOM 794 O O . PRO A 1 95 ? 3.551 31.986 53.603 1.00 68.19 95 PRO A O 1
ATOM 797 N N . PHE A 1 96 ? 5.153 33.022 52.397 1.00 59.97 96 PHE A N 1
ATOM 798 C CA . PHE A 1 96 ? 5.790 31.835 51.802 1.00 59.97 96 PHE A CA 1
ATOM 799 C C . PHE A 1 96 ? 6.051 30.685 52.797 1.00 59.97 96 PHE A C 1
ATOM 801 O O . PHE A 1 96 ? 5.866 29.513 52.467 1.00 59.97 96 PHE A O 1
ATOM 808 N N . ASN A 1 97 ? 6.361 31.012 54.058 1.00 62.78 97 ASN A N 1
ATOM 809 C CA . ASN A 1 97 ? 6.585 30.045 55.143 1.00 62.78 97 ASN A CA 1
ATOM 810 C C . ASN A 1 97 ? 5.336 29.196 55.490 1.00 62.78 97 ASN A C 1
ATOM 812 O O . ASN A 1 97 ? 5.451 28.171 56.155 1.00 62.78 97 ASN A O 1
ATOM 816 N N . ASN A 1 98 ? 4.136 29.572 55.027 1.00 69.81 98 ASN A N 1
ATOM 817 C CA . ASN A 1 98 ? 2.896 28.795 55.174 1.00 69.81 98 ASN A CA 1
ATOM 818 C C . ASN A 1 98 ? 2.625 27.844 53.982 1.00 69.81 98 ASN A C 1
ATOM 820 O O . ASN A 1 98 ? 1.468 27.517 53.704 1.00 69.81 98 ASN A O 1
ATOM 824 N N . LEU A 1 99 ? 3.668 27.343 53.304 1.00 65.62 99 LEU A N 1
ATOM 825 C CA . LEU A 1 99 ? 3.581 26.429 52.149 1.00 65.62 99 LEU A CA 1
ATOM 826 C C . LEU A 1 99 ? 2.580 25.267 52.336 1.00 65.62 99 LEU A C 1
ATOM 828 O O . LEU A 1 99 ? 1.829 24.944 51.417 1.00 65.62 99 LEU A O 1
ATOM 832 N N . LYS A 1 100 ? 2.488 24.687 53.544 1.00 73.62 100 LYS A N 1
ATOM 833 C CA . LYS A 1 100 ? 1.507 23.634 53.876 1.00 73.62 100 LYS A CA 1
ATOM 834 C C . LYS A 1 100 ? 0.052 24.084 53.656 1.00 73.62 100 LYS A C 1
ATOM 836 O O . LYS A 1 100 ? -0.737 23.312 53.125 1.00 73.62 100 LYS A O 1
ATOM 841 N N . LYS A 1 101 ? -0.306 25.328 54.007 1.00 74.69 101 LYS A N 1
ATOM 842 C CA . LYS A 1 101 ? -1.659 25.883 53.788 1.00 74.69 101 LYS A CA 1
ATOM 843 C C . LYS A 1 101 ? -1.947 26.102 52.301 1.00 74.69 101 LYS A C 1
ATOM 845 O O . LYS A 1 101 ? -3.054 25.815 51.857 1.00 74.69 101 LYS A O 1
ATOM 850 N N . ILE A 1 102 ? -0.946 26.544 51.536 1.00 69.06 102 ILE A N 1
ATOM 851 C CA . ILE A 1 102 ? -1.040 26.702 50.076 1.00 69.06 102 ILE A CA 1
ATOM 852 C C . ILE A 1 102 ? -1.305 25.344 49.409 1.00 69.06 102 ILE A C 1
ATOM 854 O O . ILE A 1 102 ? -2.260 25.215 48.647 1.00 69.06 102 ILE A O 1
ATOM 858 N N . ILE A 1 103 ? -0.522 24.314 49.750 1.00 69.19 103 ILE A N 1
ATOM 859 C CA . ILE A 1 103 ? -0.695 2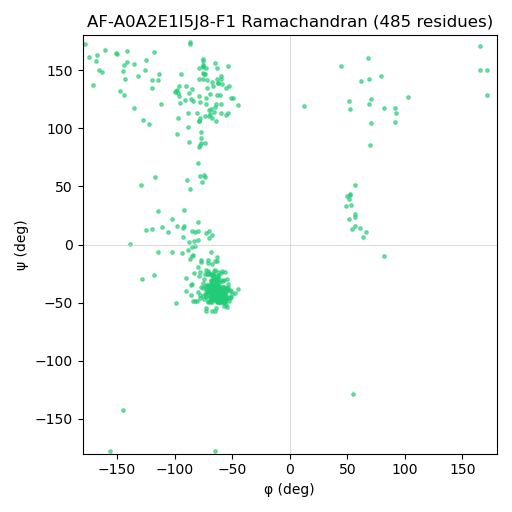2.952 49.218 1.00 69.19 103 ILE A CA 1
ATOM 860 C C . ILE A 1 103 ? -2.088 22.401 49.563 1.00 69.19 103 ILE A C 1
ATOM 862 O O . ILE A 1 103 ? -2.785 21.917 48.670 1.00 69.19 103 ILE A O 1
ATOM 866 N N . THR A 1 104 ? -2.537 22.529 50.818 1.00 75.88 104 THR A N 1
ATOM 867 C CA . THR A 1 104 ? -3.885 22.096 51.227 1.00 75.88 104 THR A CA 1
ATOM 868 C C . THR A 1 104 ? -4.985 22.815 50.442 1.00 75.88 104 THR A C 1
ATOM 870 O O . THR A 1 104 ? -5.916 22.159 49.980 1.00 75.88 104 THR A O 1
ATOM 873 N N . PHE A 1 105 ? -4.879 24.134 50.237 1.00 76.50 105 PHE A N 1
ATOM 874 C CA . PHE A 1 105 ? -5.857 24.893 49.451 1.00 76.50 105 PHE A CA 1
ATOM 875 C C . PHE A 1 105 ? -5.929 24.392 48.002 1.00 76.50 105 PHE A C 1
ATOM 877 O O . PHE A 1 105 ? -7.014 24.072 47.521 1.00 76.50 105 PHE A O 1
ATOM 884 N N . CYS A 1 106 ? -4.781 24.224 47.336 1.00 69.75 106 CYS A N 1
ATOM 885 C CA . CYS A 1 106 ? -4.715 23.690 45.973 1.00 69.75 106 CYS A CA 1
ATOM 886 C C . CYS A 1 106 ? -5.356 22.296 45.854 1.00 69.75 106 CYS A C 1
ATOM 888 O O . CYS A 1 106 ? -6.108 22.049 44.910 1.00 69.75 106 CYS A O 1
ATOM 890 N N . ILE A 1 107 ? -5.106 21.401 46.819 1.00 72.44 107 ILE A N 1
ATOM 891 C CA . ILE A 1 107 ? -5.713 20.060 46.856 1.00 72.44 107 ILE A CA 1
ATOM 892 C C . ILE A 1 107 ? -7.237 20.157 47.011 1.00 72.44 107 ILE A C 1
ATOM 894 O O . ILE A 1 107 ? -7.964 19.518 46.253 1.00 72.44 107 ILE A O 1
ATOM 898 N N . VAL A 1 108 ? -7.743 20.978 47.938 1.00 77.00 108 VAL A N 1
ATOM 899 C CA . VAL A 1 108 ? -9.193 21.145 48.159 1.00 77.00 108 VAL A CA 1
ATOM 900 C C . VAL A 1 108 ? -9.884 21.739 46.926 1.00 77.00 108 VAL A C 1
ATOM 902 O O . VAL A 1 108 ? -10.903 21.207 46.481 1.00 77.00 108 VAL A O 1
ATOM 905 N N . SER A 1 109 ? -9.315 22.781 46.311 1.00 73.50 109 SER A N 1
ATOM 906 C CA . SER A 1 109 ? -9.831 23.359 45.062 1.00 73.50 109 SER A CA 1
ATOM 907 C C . SER A 1 109 ? -9.863 22.337 43.920 1.00 73.50 109 SER A C 1
ATOM 909 O O . SER A 1 109 ? -10.849 22.266 43.184 1.00 73.50 109 SER A O 1
ATOM 911 N N . PHE A 1 110 ? -8.829 21.501 43.794 1.00 74.38 110 PHE A N 1
ATOM 912 C CA . PHE A 1 110 ? -8.760 20.454 42.774 1.00 74.38 110 PHE A CA 1
ATOM 913 C C . PHE A 1 110 ? -9.756 19.302 43.019 1.00 74.38 110 PHE A C 1
ATOM 915 O O . PHE A 1 110 ? -10.395 18.824 42.079 1.00 74.38 110 PHE A O 1
ATOM 922 N N . MET A 1 111 ? -9.964 18.892 44.274 1.00 74.12 111 MET A N 1
ATOM 923 C CA . MET A 1 111 ? -10.983 17.896 44.635 1.00 74.12 111 MET A CA 1
ATOM 924 C C . MET A 1 111 ? -12.401 18.397 44.329 1.00 74.12 111 MET A C 1
ATOM 926 O O . MET A 1 111 ? -13.217 17.655 43.774 1.00 74.12 111 MET A O 1
ATOM 930 N N . ASN A 1 112 ? -12.681 19.675 44.608 1.00 78.31 112 ASN A N 1
ATOM 931 C CA . ASN A 1 112 ? -13.947 20.317 44.250 1.00 78.31 112 ASN A CA 1
ATOM 932 C C . ASN A 1 112 ? -14.150 20.369 42.725 1.00 78.31 112 ASN A C 1
ATOM 934 O O . ASN A 1 112 ? -15.242 20.062 42.244 1.00 78.31 112 ASN A O 1
ATOM 938 N N . PHE A 1 113 ? -13.094 20.667 41.959 1.00 76.81 113 PHE A N 1
ATOM 939 C CA . PHE A 1 113 ? -13.110 20.625 40.493 1.00 76.81 113 PHE A CA 1
ATOM 940 C C . PHE A 1 113 ? -13.447 19.223 39.952 1.00 76.81 113 PHE A C 1
ATOM 942 O O . PHE A 1 113 ? -14.353 19.080 39.131 1.00 76.81 113 PHE A O 1
ATOM 949 N N . CYS A 1 114 ? -12.807 18.170 40.473 1.00 71.56 114 CYS A N 1
ATOM 950 C CA . CYS A 1 114 ? -13.092 16.784 40.080 1.00 71.56 114 CYS A CA 1
ATOM 951 C C . CYS A 1 114 ? -14.531 16.353 40.418 1.00 71.56 114 CYS A C 1
ATOM 953 O O . CYS A 1 114 ? -15.191 15.707 39.603 1.00 71.56 114 CYS A O 1
ATOM 955 N N . SER A 1 115 ? -15.034 16.740 41.596 1.00 78.56 115 SER A N 1
ATOM 956 C CA . SER A 1 115 ? -16.413 16.469 42.033 1.00 78.56 115 SER A CA 1
ATOM 957 C C . SER A 1 115 ? -17.449 17.170 41.143 1.00 78.56 115 SER A C 1
ATOM 959 O O . SER A 1 115 ? -18.460 16.571 40.771 1.00 78.56 115 SER A O 1
ATOM 961 N N . TRP A 1 116 ? -17.179 18.414 40.730 1.00 82.44 116 TRP A N 1
ATOM 962 C CA . TRP A 1 116 ? -18.030 19.159 39.799 1.00 82.44 116 TRP A CA 1
ATOM 963 C C . TRP A 1 116 ? -18.043 18.535 38.396 1.00 82.44 116 TRP A C 1
ATOM 965 O O . TRP A 1 116 ? -19.125 18.306 37.852 1.00 82.44 116 TRP A O 1
ATOM 975 N N . ILE A 1 117 ? -16.874 18.167 37.843 1.00 72.88 117 ILE A N 1
ATOM 976 C CA . ILE A 1 117 ? -16.807 17.458 36.553 1.00 72.88 117 ILE A CA 1
ATOM 977 C C . ILE A 1 117 ? -17.601 16.154 36.625 1.00 72.88 117 ILE A C 1
ATOM 979 O O . ILE A 1 117 ? -18.416 15.873 35.747 1.00 72.88 117 ILE A O 1
ATOM 983 N N . SER A 1 118 ? -17.395 15.374 37.689 1.00 74.94 118 SER A N 1
ATOM 984 C CA . SER A 1 118 ? -18.088 14.106 37.886 1.00 74.94 118 SER A CA 1
ATOM 985 C C . SER A 1 118 ? -19.610 14.282 37.873 1.00 74.94 118 SER A C 1
ATOM 987 O O . SER A 1 118 ? -20.279 13.659 37.044 1.00 74.94 118 SER A O 1
ATOM 989 N N . LYS A 1 119 ? -20.152 15.200 38.686 1.00 81.75 119 LYS A N 1
ATOM 990 C CA . LYS A 1 119 ? -21.587 15.542 38.687 1.00 81.75 119 LYS A CA 1
ATOM 991 C C . LYS A 1 119 ? -22.093 15.955 37.303 1.00 81.75 119 LYS A C 1
ATOM 993 O O . LYS A 1 119 ? -23.138 15.473 36.875 1.00 81.75 119 LYS A O 1
ATOM 998 N N . GLY A 1 120 ? -21.346 16.791 36.580 1.00 79.94 120 GLY A N 1
ATOM 999 C CA . GLY A 1 120 ? -21.700 17.205 35.221 1.00 79.94 120 GLY A CA 1
ATOM 1000 C C . GLY A 1 120 ? -21.782 16.030 34.239 1.00 79.94 120 GLY A C 1
ATOM 1001 O O . GLY A 1 120 ? -22.787 15.885 33.543 1.00 79.94 120 GLY A O 1
ATOM 1002 N N . THR A 1 121 ? -20.789 15.132 34.238 1.00 72.56 121 THR A N 1
ATOM 1003 C CA . THR A 1 121 ? -20.822 13.923 33.391 1.00 72.56 121 THR A CA 1
ATOM 1004 C C . THR A 1 121 ? -21.984 12.989 33.737 1.00 72.56 121 THR A C 1
ATOM 1006 O O . THR A 1 121 ? -22.644 12.490 32.827 1.00 72.56 121 THR A O 1
ATOM 1009 N N . ILE A 1 122 ? -22.277 12.793 35.028 1.00 76.50 122 ILE A N 1
ATOM 1010 C CA . ILE A 1 122 ? -23.390 11.954 35.498 1.00 76.50 122 ILE A CA 1
ATOM 1011 C C . ILE A 1 122 ? -24.727 12.557 35.053 1.00 76.50 122 ILE A C 1
ATOM 1013 O O . ILE A 1 122 ? -25.535 11.857 34.453 1.00 76.50 122 ILE A O 1
ATOM 1017 N N . ASN A 1 123 ? -24.933 13.863 35.242 1.00 79.94 123 ASN A N 1
ATOM 1018 C CA . ASN A 1 123 ? -26.153 14.557 34.821 1.00 79.94 123 ASN A CA 1
ATOM 1019 C C . ASN A 1 123 ? -26.397 14.429 33.301 1.00 79.94 123 ASN A C 1
ATOM 1021 O O . ASN A 1 123 ? -27.509 14.142 32.863 1.00 79.94 123 ASN A O 1
ATOM 1025 N N . ILE A 1 124 ? -25.353 14.566 32.476 1.00 77.38 124 ILE A N 1
ATOM 1026 C CA . ILE A 1 124 ? -25.475 14.415 31.015 1.00 77.38 124 ILE A CA 1
ATOM 1027 C C . ILE A 1 124 ? -25.809 12.968 30.621 1.00 77.38 124 ILE A C 1
ATOM 1029 O O . ILE A 1 124 ? -26.657 12.753 29.756 1.00 77.38 124 ILE A O 1
ATOM 1033 N N . LEU A 1 125 ? -25.178 11.973 31.251 1.00 72.50 125 LEU A N 1
ATOM 1034 C CA . LEU A 1 125 ? -25.452 10.557 30.980 1.00 72.50 125 LEU A CA 1
ATOM 1035 C C . LEU A 1 125 ? -26.860 10.147 31.435 1.00 72.50 125 LEU A C 1
ATOM 1037 O O . LEU A 1 125 ? -27.554 9.443 30.698 1.00 72.50 125 LEU A O 1
ATOM 1041 N N . ASN A 1 126 ? -27.307 10.638 32.592 1.00 74.81 126 ASN A N 1
ATOM 1042 C CA . ASN A 1 126 ? -28.646 10.391 33.114 1.00 74.81 126 ASN A CA 1
ATOM 1043 C C . ASN A 1 126 ? -29.710 11.015 32.195 1.00 74.81 126 ASN A C 1
ATOM 1045 O O . ASN A 1 126 ? -30.615 10.305 31.770 1.00 74.81 126 ASN A O 1
ATOM 1049 N N . ASN A 1 127 ? -29.555 12.278 31.776 1.00 73.62 127 ASN A N 1
ATOM 1050 C CA . ASN A 1 127 ? -30.489 12.929 30.841 1.00 73.62 127 ASN A CA 1
ATOM 1051 C C . ASN A 1 127 ? -30.485 12.315 29.428 1.00 73.62 127 ASN A C 1
ATOM 1053 O O . ASN A 1 127 ? -31.491 12.373 28.724 1.00 73.62 127 ASN A O 1
ATOM 1057 N N . ALA A 1 128 ? -29.370 11.728 28.980 1.00 66.62 128 ALA A N 1
ATOM 1058 C CA . ALA A 1 128 ? -29.293 11.101 27.660 1.00 66.62 128 ALA A CA 1
ATOM 1059 C C . ALA A 1 128 ? -29.938 9.698 27.602 1.00 66.62 128 ALA A C 1
ATOM 1061 O O . ALA A 1 128 ? -30.377 9.285 26.520 1.00 66.62 128 ALA A O 1
ATOM 1062 N N . TYR A 1 129 ? -29.992 8.975 28.733 1.00 63.91 129 TYR A N 1
ATOM 1063 C CA . TYR A 1 129 ? -30.301 7.534 28.780 1.00 63.91 129 TYR A CA 1
ATOM 1064 C C . TYR A 1 129 ? -31.229 7.061 29.918 1.00 63.91 129 TYR A C 1
ATOM 1066 O O . TYR A 1 129 ? -31.502 5.866 29.989 1.00 63.91 129 TYR A O 1
ATOM 1074 N N . ASN A 1 130 ? -31.718 7.940 30.799 1.00 58.94 130 ASN A N 1
ATOM 1075 C CA . ASN A 1 130 ? -32.489 7.594 32.008 1.00 58.94 130 ASN A CA 1
ATOM 1076 C C . ASN A 1 130 ? -31.799 6.557 32.926 1.00 58.94 130 ASN A C 1
ATOM 1078 O O . ASN A 1 130 ? -32.452 5.741 33.578 1.00 58.94 130 ASN A O 1
ATOM 1082 N N . PHE A 1 131 ? -30.466 6.593 33.010 1.00 55.34 131 PHE A N 1
ATOM 1083 C CA . PHE A 1 131 ? -29.714 5.742 33.933 1.00 55.34 131 PHE A CA 1
ATOM 1084 C C . PHE A 1 131 ? -29.987 6.129 35.397 1.00 55.34 131 PHE A C 1
ATOM 1086 O O . PHE A 1 131 ? -29.498 7.146 35.883 1.00 55.34 131 PHE A O 1
ATOM 1093 N N . GLN A 1 132 ? -30.710 5.278 36.131 1.00 53.25 132 GLN A N 1
ATOM 1094 C CA . GLN A 1 132 ? -30.899 5.382 37.588 1.00 53.25 132 GLN A CA 1
ATOM 1095 C C . GLN A 1 132 ? -29.649 4.917 38.362 1.00 53.25 132 GLN A C 1
ATOM 1097 O O . GLN A 1 132 ? -29.704 4.022 39.204 1.00 53.25 132 GLN A O 1
ATOM 1102 N N . VAL A 1 133 ? -28.484 5.486 38.052 1.00 57.41 133 VAL A N 1
ATOM 1103 C CA . VAL A 1 133 ? -27.232 5.151 38.743 1.00 57.41 133 VAL A CA 1
ATOM 1104 C C . VAL A 1 133 ? -27.097 6.003 40.003 1.00 57.41 133 VAL A C 1
ATOM 1106 O O . VAL A 1 133 ? -27.113 7.230 39.934 1.00 57.41 133 VAL A O 1
ATOM 1109 N N . GLU A 1 134 ? -26.913 5.353 41.157 1.00 59.97 134 GLU A N 1
ATOM 1110 C CA . GLU A 1 134 ? -26.656 6.027 42.434 1.00 59.97 134 GLU A CA 1
ATOM 1111 C C . GLU A 1 134 ? -25.466 7.000 42.336 1.00 59.97 134 GLU A C 1
ATOM 1113 O O . GLU A 1 134 ? -24.307 6.574 42.235 1.00 59.97 134 GLU A O 1
ATOM 1118 N N . GLU A 1 135 ? -25.730 8.307 42.460 1.00 59.53 135 GLU A N 1
ATOM 1119 C CA . GLU A 1 135 ? -24.695 9.350 42.380 1.00 59.53 135 GLU A CA 1
ATOM 1120 C C . GLU A 1 135 ? -23.505 9.070 43.307 1.00 59.53 135 GLU A C 1
ATOM 1122 O O . GLU A 1 135 ? -22.353 9.254 42.919 1.00 59.53 135 GLU A O 1
ATOM 1127 N N . LYS A 1 136 ? -23.762 8.577 44.529 1.00 58.62 136 LYS A N 1
ATOM 1128 C CA . LYS A 1 136 ? -22.724 8.302 45.538 1.00 58.62 136 LYS A CA 1
ATOM 1129 C C . LYS A 1 136 ? -21.715 7.235 45.089 1.00 58.62 136 LYS A C 1
ATOM 1131 O O . LYS A 1 136 ? -20.547 7.330 45.467 1.00 58.62 136 LYS A O 1
ATOM 1136 N N . LYS A 1 137 ? -22.130 6.244 44.288 1.00 57.50 137 LYS A N 1
ATOM 1137 C CA . LYS A 1 137 ? -21.237 5.207 43.740 1.00 57.50 137 LYS A CA 1
ATOM 1138 C C . LYS A 1 137 ? -20.544 5.702 42.469 1.00 57.50 137 LYS A C 1
ATOM 1140 O O . LYS A 1 137 ? -19.318 5.634 42.390 1.00 57.50 137 LYS A O 1
ATOM 1145 N N . ALA A 1 138 ? -21.294 6.273 41.522 1.00 58.97 138 ALA A N 1
ATOM 1146 C CA . ALA A 1 138 ? -20.727 6.797 40.276 1.00 58.97 138 ALA A CA 1
ATOM 1147 C C . ALA A 1 138 ? -19.696 7.910 40.513 1.00 58.97 138 ALA A C 1
ATOM 1149 O O . ALA A 1 138 ? -18.621 7.883 39.916 1.00 58.97 138 ALA A O 1
ATOM 1150 N N . ASN A 1 139 ? -19.979 8.848 41.422 1.00 59.88 139 ASN A N 1
ATOM 1151 C CA . ASN A 1 139 ? -19.088 9.975 41.695 1.00 59.88 139 ASN A CA 1
ATOM 1152 C C . ASN A 1 139 ? -17.731 9.504 42.248 1.00 59.88 139 ASN A C 1
ATOM 1154 O O . ASN A 1 139 ? -16.690 9.977 41.800 1.00 59.88 139 ASN A O 1
ATOM 1158 N N . ARG A 1 140 ? -17.701 8.482 43.120 1.00 58.66 140 ARG A N 1
ATOM 1159 C CA . ARG A 1 140 ? -16.442 7.870 43.595 1.00 58.66 140 ARG A CA 1
ATOM 1160 C C . ARG A 1 140 ? -15.624 7.244 42.458 1.00 58.66 140 ARG A C 1
ATOM 1162 O O . ARG A 1 140 ? -14.424 7.486 42.383 1.00 58.66 140 ARG A O 1
ATOM 1169 N N . PHE A 1 141 ? -16.257 6.489 41.556 1.00 56.81 141 PHE A N 1
ATOM 1170 C CA . PHE A 1 141 ? -15.558 5.879 40.415 1.00 56.81 141 PHE A CA 1
ATOM 1171 C C . PHE A 1 141 ? -15.025 6.924 39.424 1.00 56.81 141 PHE A C 1
ATOM 1173 O O . PHE A 1 141 ? -13.863 6.860 39.028 1.00 56.81 141 PHE A O 1
ATOM 1180 N N . VAL A 1 142 ? -15.847 7.908 39.046 1.00 60.34 142 VAL A N 1
ATOM 1181 C CA . VAL A 1 142 ? -15.466 8.936 38.064 1.00 60.34 142 VAL A CA 1
ATOM 1182 C C . VAL A 1 142 ? -14.407 9.885 38.635 1.00 60.34 142 VAL A C 1
ATOM 1184 O O . VAL A 1 142 ? -13.405 10.138 37.968 1.00 60.34 142 VAL A O 1
ATOM 1187 N N . SER A 1 143 ? -14.563 10.359 39.878 1.00 57.72 143 SER A N 1
ATOM 1188 C CA . SER A 1 143 ? -13.539 11.191 40.531 1.00 57.72 143 SER A CA 1
ATOM 1189 C C . SER A 1 143 ? -12.227 10.431 40.752 1.00 57.72 143 SER A C 1
ATOM 1191 O O . SER A 1 143 ? -11.169 10.997 40.493 1.00 57.72 143 SER A O 1
ATOM 1193 N N . GLY A 1 144 ? -12.271 9.145 41.123 1.00 60.59 144 GLY A N 1
ATOM 1194 C CA . GLY A 1 144 ? -11.083 8.290 41.225 1.00 60.59 144 GLY A CA 1
ATOM 1195 C C . GLY A 1 144 ? -10.352 8.102 39.890 1.00 60.59 144 GLY A C 1
ATOM 1196 O O . GLY A 1 144 ? -9.125 8.201 39.833 1.00 60.59 144 GLY A O 1
ATOM 1197 N N . PHE A 1 145 ? -11.091 7.912 38.791 1.00 61.84 145 PHE A N 1
ATOM 1198 C CA . PHE A 1 145 ? -10.501 7.815 37.454 1.00 61.84 145 PHE A CA 1
ATOM 1199 C C . PHE A 1 145 ? -9.837 9.138 37.033 1.00 61.84 145 PHE A C 1
ATOM 1201 O O . PHE A 1 145 ? -8.689 9.130 36.585 1.00 61.84 145 PHE A O 1
ATOM 1208 N N . ILE A 1 146 ? -10.505 10.278 37.256 1.00 63.44 146 ILE A N 1
ATOM 1209 C CA . ILE A 1 146 ? -9.955 11.619 36.989 1.00 63.44 146 ILE A CA 1
ATOM 1210 C C . ILE A 1 146 ? -8.708 11.885 37.850 1.00 63.44 146 ILE A C 1
ATOM 1212 O O . ILE A 1 146 ? -7.695 12.338 37.321 1.00 63.44 146 ILE A O 1
ATOM 1216 N N . LEU A 1 147 ? -8.735 11.536 39.141 1.00 58.31 147 LEU A N 1
ATOM 1217 C CA . LEU A 1 147 ? -7.573 11.611 40.035 1.00 58.31 147 LEU A CA 1
ATOM 1218 C C . LEU A 1 147 ? -6.383 10.818 39.490 1.00 58.31 147 LEU A C 1
ATOM 1220 O O . LEU A 1 147 ? -5.273 11.344 39.466 1.00 58.31 147 LEU A O 1
ATOM 1224 N N . SER A 1 148 ? -6.604 9.592 39.003 1.00 56.16 148 SER A N 1
ATOM 1225 C CA . SER A 1 148 ? -5.532 8.773 38.424 1.00 56.16 148 SER A CA 1
ATOM 1226 C C . SER A 1 148 ? -4.941 9.403 37.153 1.00 56.16 148 SER A C 1
ATOM 1228 O O . SER A 1 148 ? -3.721 9.495 37.017 1.00 56.16 148 SER A O 1
ATOM 1230 N N . ALA A 1 149 ? -5.789 9.938 36.266 1.00 54.09 149 ALA A N 1
ATOM 1231 C CA . ALA A 1 149 ? -5.357 10.628 35.053 1.00 54.09 149 ALA A CA 1
ATOM 1232 C C . ALA A 1 149 ? -4.570 11.910 35.375 1.00 54.09 149 ALA A C 1
ATOM 1234 O O . ALA A 1 149 ? -3.547 12.190 34.749 1.00 54.09 149 ALA A O 1
ATOM 1235 N N . CYS A 1 150 ? -4.994 12.669 36.387 1.00 57.88 150 CYS A N 1
ATOM 1236 C CA . CYS A 1 150 ? -4.291 13.870 36.822 1.00 57.88 150 CYS A CA 1
ATOM 1237 C C . CYS A 1 150 ? -2.998 13.567 37.594 1.00 57.88 150 CYS A C 1
ATOM 1239 O O . CYS A 1 150 ? -2.045 14.323 37.449 1.00 57.88 150 CYS A O 1
ATOM 1241 N N . LEU A 1 151 ? -2.893 12.445 38.314 1.00 56.12 151 LEU A N 1
ATOM 1242 C CA . LEU A 1 151 ? -1.622 11.946 38.864 1.00 56.12 151 LEU A CA 1
ATOM 1243 C C . LEU A 1 151 ? -0.622 11.574 37.756 1.00 56.12 151 LEU A C 1
ATOM 1245 O O . LEU A 1 151 ? 0.563 11.899 37.851 1.00 56.12 151 LEU A O 1
ATOM 1249 N N . VAL A 1 152 ? -1.094 10.964 36.664 1.00 48.44 152 VAL A N 1
ATOM 1250 C CA . VAL A 1 152 ? -0.271 10.703 35.470 1.00 48.44 152 VAL A CA 1
ATOM 1251 C C . VAL A 1 152 ? 0.158 12.014 34.793 1.00 48.44 152 VAL A C 1
ATOM 1253 O O . VAL A 1 152 ? 1.321 12.167 34.428 1.00 48.44 152 VAL A O 1
ATOM 1256 N N . LEU A 1 153 ? -0.726 13.009 34.683 1.00 51.62 153 LEU A N 1
ATOM 1257 C CA . LEU A 1 153 ? -0.363 14.323 34.132 1.00 51.62 153 LEU A CA 1
ATOM 1258 C C . LEU A 1 153 ? 0.594 15.109 35.044 1.00 51.62 153 LEU A C 1
ATOM 1260 O O . LEU A 1 153 ? 1.506 15.760 34.538 1.00 51.62 1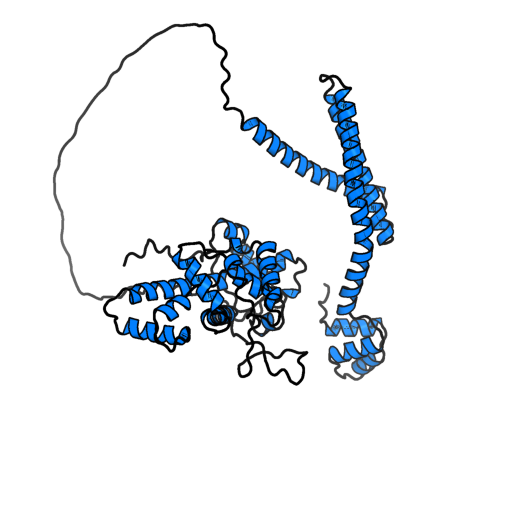53 LEU A O 1
ATOM 1264 N N . LEU A 1 154 ? 0.439 15.025 36.368 1.00 50.31 154 LEU A N 1
ATOM 1265 C CA . LEU A 1 154 ? 1.332 15.665 37.338 1.00 50.31 154 LEU A CA 1
ATOM 1266 C C . LEU A 1 154 ? 2.713 15.006 37.375 1.00 50.31 154 LEU A C 1
ATOM 1268 O O . LEU A 1 154 ? 3.702 15.726 37.465 1.00 50.31 154 LEU A O 1
ATOM 1272 N N . THR A 1 155 ? 2.817 13.682 37.232 1.00 48.84 155 THR A N 1
ATOM 1273 C CA . THR A 1 155 ? 4.125 13.013 37.106 1.00 48.84 155 THR A CA 1
ATOM 1274 C C . THR A 1 155 ? 4.799 13.334 35.769 1.00 48.84 155 THR A C 1
ATOM 1276 O O . THR A 1 155 ? 5.977 13.678 35.763 1.00 48.84 155 THR A O 1
ATOM 1279 N N . ILE A 1 156 ? 4.066 13.360 34.647 1.00 48.84 156 ILE A N 1
ATOM 1280 C CA . ILE A 1 156 ? 4.594 13.825 33.346 1.00 48.84 156 ILE A CA 1
ATOM 1281 C C . ILE A 1 156 ? 5.048 15.297 33.409 1.00 48.84 156 ILE A C 1
ATOM 1283 O O . ILE A 1 156 ? 6.090 15.649 32.850 1.00 48.84 156 ILE A O 1
ATOM 1287 N N . SER A 1 157 ? 4.293 16.159 34.097 1.00 48.75 157 SER A N 1
ATOM 1288 C CA . SER A 1 157 ? 4.653 17.566 34.311 1.00 48.75 157 SER A CA 1
ATOM 1289 C C . SER A 1 157 ? 5.883 17.704 35.214 1.00 48.75 157 SER A C 1
ATOM 1291 O O . SER A 1 157 ? 6.821 18.415 34.865 1.00 48.75 157 SER A O 1
ATOM 1293 N N . GLY A 1 158 ? 5.936 16.954 36.318 1.00 45.59 158 GLY A N 1
ATOM 1294 C CA . GLY A 1 158 ? 7.075 16.901 37.234 1.00 45.59 158 GLY A CA 1
ATOM 1295 C C . GLY A 1 158 ? 8.360 16.451 36.542 1.00 45.59 158 GLY A C 1
ATOM 1296 O O . GLY A 1 158 ? 9.379 17.116 36.683 1.00 45.59 158 GLY A O 1
ATOM 1297 N N . ILE A 1 159 ? 8.299 15.412 35.701 1.00 53.66 159 ILE A N 1
ATOM 1298 C CA . ILE A 1 159 ? 9.432 14.960 34.874 1.00 53.66 159 ILE A CA 1
ATOM 1299 C C . ILE A 1 159 ? 9.878 16.062 33.898 1.00 53.66 159 ILE A C 1
ATOM 1301 O O . ILE A 1 159 ? 11.075 16.269 33.713 1.00 53.66 159 ILE A O 1
ATOM 1305 N N . LYS A 1 160 ? 8.949 16.821 33.298 1.00 47.78 160 LYS A N 1
ATOM 1306 C CA . LYS A 1 160 ? 9.305 17.977 32.453 1.00 47.78 160 LYS A CA 1
ATOM 1307 C C . LYS A 1 160 ? 9.968 19.108 33.240 1.00 47.78 160 LYS A C 1
ATOM 1309 O O . LYS A 1 160 ? 10.969 19.635 32.770 1.00 47.78 160 LYS A O 1
ATOM 1314 N N . VAL A 1 161 ? 9.435 19.476 34.406 1.00 49.62 161 VAL A N 1
ATOM 1315 C CA . VAL A 1 161 ? 10.001 20.536 35.260 1.00 49.62 161 VAL A CA 1
ATOM 1316 C C . VAL A 1 161 ? 11.370 20.117 35.798 1.00 49.62 161 VAL A C 1
ATOM 1318 O O . VAL A 1 161 ? 12.306 20.907 35.742 1.00 49.62 161 VAL A O 1
ATOM 1321 N N . GLN A 1 162 ? 11.526 18.860 36.223 1.00 43.28 162 GLN A N 1
ATOM 1322 C CA . GLN A 1 162 ? 12.809 18.285 36.620 1.00 43.28 162 GLN A CA 1
ATOM 1323 C C . GLN A 1 162 ? 13.817 18.344 35.467 1.00 43.28 162 GLN A C 1
ATOM 1325 O O . GLN A 1 162 ? 14.911 18.866 35.651 1.00 43.28 162 GLN A O 1
ATOM 1330 N N . ASN A 1 163 ? 13.446 17.898 34.263 1.00 52.97 163 ASN A N 1
ATOM 1331 C CA . ASN A 1 163 ? 14.329 17.970 33.097 1.00 52.97 163 ASN A CA 1
ATOM 1332 C C . ASN A 1 163 ? 14.693 19.413 32.704 1.00 52.97 163 ASN A C 1
ATOM 1334 O O . ASN A 1 163 ? 15.762 19.620 32.144 1.00 52.97 163 ASN A O 1
ATOM 1338 N N . TYR A 1 164 ? 13.846 20.403 33.007 1.00 47.66 164 TYR A N 1
ATOM 1339 C CA . TYR A 1 164 ? 14.163 21.820 32.807 1.00 47.66 164 TYR A CA 1
ATOM 1340 C C . TYR A 1 164 ? 15.189 22.304 33.850 1.00 47.66 164 TYR A C 1
ATOM 1342 O O . TYR A 1 164 ? 16.279 22.736 33.490 1.00 47.66 164 TYR A O 1
ATOM 1350 N N . PHE A 1 165 ? 14.901 22.126 35.146 1.00 40.56 165 PHE A N 1
ATOM 1351 C CA . PHE A 1 165 ? 15.786 22.549 36.245 1.00 40.56 165 PHE A CA 1
ATOM 1352 C C . PHE A 1 165 ? 17.143 21.827 36.277 1.00 40.56 165 PHE A C 1
ATOM 1354 O O . PHE A 1 165 ? 18.136 22.414 36.700 1.00 40.56 165 PHE A O 1
ATOM 1361 N N . PHE A 1 166 ? 17.215 20.568 35.837 1.00 48.12 166 PHE A N 1
ATOM 1362 C CA . PHE A 1 166 ? 18.478 19.826 35.751 1.00 48.12 166 PHE A CA 1
ATOM 1363 C C . PHE A 1 166 ? 19.268 20.106 34.458 1.00 48.12 166 PHE A C 1
ATOM 1365 O O . PHE A 1 166 ? 20.426 19.699 34.379 1.00 48.12 166 PHE A O 1
ATOM 1372 N N . SER A 1 167 ? 18.700 20.815 33.472 1.00 45.88 167 SER A N 1
ATOM 1373 C CA . SER A 1 167 ? 19.413 21.177 32.235 1.00 45.88 167 SER A CA 1
ATOM 1374 C C . SER A 1 167 ? 20.289 22.430 32.373 1.00 45.88 167 SER A C 1
ATOM 1376 O O . SER A 1 167 ? 21.259 22.555 31.631 1.00 45.88 167 SER A O 1
ATOM 1378 N N . ASP A 1 168 ? 19.988 23.330 33.315 1.00 41.50 168 ASP A N 1
ATOM 1379 C CA . ASP A 1 168 ? 20.677 24.627 33.474 1.00 41.50 168 ASP A CA 1
ATOM 1380 C C . ASP A 1 168 ? 21.862 24.601 34.461 1.00 41.50 168 ASP A C 1
ATOM 1382 O O . ASP A 1 168 ? 22.395 25.639 34.851 1.00 41.50 168 ASP A O 1
ATOM 1386 N N . LYS A 1 169 ? 22.350 23.417 34.859 1.00 38.62 169 LYS A N 1
ATOM 1387 C CA . LYS A 1 169 ? 23.454 23.299 35.833 1.00 38.62 169 LYS A CA 1
ATOM 1388 C C . LYS A 1 169 ? 24.868 23.524 35.261 1.00 38.62 169 LYS A C 1
ATOM 1390 O O . LYS A 1 169 ? 25.843 23.131 35.892 1.00 38.62 169 LYS A O 1
ATOM 1395 N N . ASN A 1 170 ? 24.968 24.177 34.099 1.00 34.22 170 ASN A N 1
ATOM 1396 C CA . ASN A 1 170 ? 26.208 24.525 33.391 1.00 34.22 170 ASN A CA 1
ATOM 1397 C C . ASN A 1 170 ? 26.255 26.022 33.011 1.00 34.22 170 ASN A C 1
ATOM 1399 O O . ASN A 1 170 ? 26.540 26.375 31.867 1.00 34.22 170 ASN A O 1
ATOM 1403 N N . LEU A 1 171 ? 26.011 26.918 33.974 1.00 30.33 171 LEU A N 1
ATOM 1404 C CA . LEU A 1 171 ? 26.363 28.335 33.836 1.00 30.33 171 LEU A CA 1
ATOM 1405 C C . LEU A 1 171 ? 27.186 28.794 35.047 1.00 30.33 171 LEU A C 1
ATOM 1407 O O . LEU A 1 171 ? 26.681 28.912 36.161 1.00 30.33 171 LEU A O 1
ATOM 1411 N N . SER A 1 172 ? 28.483 29.010 34.831 1.00 26.69 172 SER A N 1
ATOM 1412 C CA . SER A 1 172 ? 29.436 29.385 35.876 1.00 26.69 172 SER A CA 1
ATOM 1413 C C . SER A 1 172 ? 29.338 30.875 36.213 1.00 26.69 172 SER A C 1
ATOM 1415 O O . SER A 1 172 ? 29.830 31.715 35.456 1.00 26.69 172 SER A O 1
ATOM 1417 N N . VAL A 1 173 ? 28.763 31.202 37.369 1.00 28.55 173 VAL A N 1
ATOM 1418 C CA . VAL A 1 173 ? 28.896 32.531 37.986 1.00 28.55 173 VAL A CA 1
ATOM 1419 C C . VAL A 1 173 ? 30.101 32.498 38.925 1.00 28.55 173 VAL A C 1
ATOM 1421 O O . VAL A 1 173 ? 30.179 31.636 39.799 1.00 28.55 173 VAL A O 1
ATOM 1424 N N . LYS A 1 174 ? 31.058 33.409 38.723 1.00 26.20 174 LYS A N 1
ATOM 1425 C CA . LYS A 1 174 ? 32.240 33.533 39.586 1.00 26.20 174 LYS A CA 1
ATOM 1426 C C . LYS A 1 174 ? 31.870 34.124 40.944 1.00 26.20 174 LYS A C 1
ATOM 1428 O O . LYS A 1 174 ? 31.120 35.095 41.000 1.00 26.20 174 LYS A O 1
ATOM 1433 N N . ILE A 1 175 ? 32.499 33.608 41.996 1.00 26.56 175 ILE A N 1
ATOM 1434 C CA . ILE A 1 175 ? 32.760 34.332 43.242 1.00 26.56 175 ILE A CA 1
ATOM 1435 C C . ILE A 1 175 ? 34.214 34.013 43.597 1.00 26.56 175 ILE A C 1
ATOM 1437 O O . ILE A 1 175 ? 34.556 32.846 43.781 1.00 26.56 175 ILE A O 1
ATOM 1441 N N . ASP A 1 176 ? 35.066 35.032 43.625 1.00 22.66 176 ASP A N 1
ATOM 1442 C CA . ASP A 1 176 ? 36.484 34.912 43.964 1.00 22.66 176 ASP A CA 1
ATOM 1443 C C . ASP A 1 176 ? 36.690 35.269 45.448 1.00 22.66 176 ASP A C 1
ATOM 1445 O O . ASP A 1 176 ? 36.205 36.313 45.873 1.00 22.66 176 ASP A O 1
ATOM 1449 N N . GLU A 1 177 ? 37.397 34.431 46.225 1.00 23.33 177 GLU A N 1
ATOM 1450 C CA . GLU A 1 177 ? 38.578 34.823 47.032 1.00 23.33 177 GLU A CA 1
ATOM 1451 C C . GLU A 1 177 ? 39.105 33.732 48.007 1.00 23.33 177 GLU A C 1
ATOM 1453 O O . GLU A 1 177 ? 38.353 32.946 48.574 1.00 23.33 177 GLU A O 1
ATOM 1458 N N . LYS A 1 178 ? 40.429 33.796 48.248 1.00 23.39 178 LYS A N 1
ATOM 1459 C CA . LYS A 1 178 ? 41.181 33.423 49.475 1.00 23.39 178 LYS A CA 1
ATOM 1460 C C . LYS A 1 178 ? 41.332 31.945 49.914 1.00 23.39 178 LYS A C 1
ATOM 1462 O O . LYS A 1 178 ? 40.695 31.460 50.837 1.00 23.39 178 LYS A O 1
ATOM 1467 N N . THR A 1 179 ? 42.364 31.330 49.320 1.00 21.70 179 THR A N 1
ATOM 1468 C CA . THR A 1 179 ? 43.565 30.750 49.991 1.00 21.70 179 THR A CA 1
ATOM 1469 C C . THR A 1 179 ? 43.449 29.761 51.163 1.00 21.70 179 THR A C 1
ATOM 1471 O O . THR A 1 179 ? 43.136 30.163 52.276 1.00 21.70 179 THR A O 1
ATOM 1474 N N . GLU A 1 180 ? 44.058 28.580 50.978 1.00 24.78 180 GLU A N 1
ATOM 1475 C CA . GLU A 1 180 ? 45.204 28.143 51.807 1.00 24.78 180 GLU A CA 1
ATOM 1476 C C . GLU A 1 180 ? 46.149 27.202 51.013 1.00 24.78 180 GLU A C 1
ATOM 1478 O O . GLU A 1 180 ? 45.803 26.773 49.910 1.00 24.78 180 GLU A O 1
ATOM 1483 N N . VAL A 1 181 ? 47.380 26.953 51.494 1.00 22.14 181 VAL A N 1
ATOM 1484 C CA . VAL A 1 181 ? 48.478 26.305 50.726 1.00 22.14 181 VAL A CA 1
ATOM 1485 C C . VAL A 1 181 ? 49.386 25.459 51.630 1.00 22.14 181 VAL A C 1
ATOM 1487 O O . VAL A 1 181 ? 49.866 26.014 52.608 1.00 22.14 181 VAL A O 1
ATOM 1490 N N . ILE A 1 182 ? 49.704 24.198 51.255 1.00 23.22 182 ILE A N 1
ATOM 1491 C CA . ILE A 1 182 ? 50.909 23.368 51.598 1.00 23.22 182 ILE A CA 1
ATOM 1492 C C . ILE A 1 182 ? 50.646 21.872 51.233 1.00 23.22 182 ILE A C 1
ATOM 1494 O O . ILE A 1 182 ? 49.506 21.446 51.354 1.00 23.22 182 ILE A O 1
ATOM 1498 N N . LYS A 1 183 ? 51.585 20.968 50.858 1.00 22.89 183 LYS A N 1
ATOM 1499 C CA . LYS A 1 183 ? 52.886 20.997 50.115 1.00 22.89 183 LYS A CA 1
ATOM 1500 C C . LYS A 1 183 ? 53.403 19.530 49.909 1.00 22.89 183 LYS A C 1
ATOM 1502 O O . LYS A 1 183 ? 53.047 18.692 50.728 1.00 22.89 183 LYS A O 1
ATOM 1507 N N . LYS A 1 184 ? 54.335 19.282 48.952 1.00 22.11 184 LYS A N 1
ATOM 1508 C CA . LYS A 1 184 ? 55.210 18.068 48.709 1.00 22.11 184 LYS A CA 1
ATOM 1509 C C . LYS A 1 184 ? 54.684 16.956 47.752 1.00 22.11 184 LYS A C 1
ATOM 1511 O O . LYS A 1 184 ? 53.584 16.472 47.949 1.00 22.11 184 LYS A O 1
ATOM 1516 N N . GLU A 1 185 ? 55.311 16.629 46.601 1.00 23.77 185 GLU A N 1
ATOM 1517 C CA . GLU A 1 185 ? 56.617 15.943 46.308 1.00 23.77 185 GLU A CA 1
ATOM 1518 C C . GLU A 1 185 ? 56.598 14.390 46.443 1.00 23.77 185 GLU A C 1
ATOM 1520 O O . GLU A 1 185 ? 55.948 13.908 47.359 1.00 23.77 185 GLU A O 1
ATOM 1525 N N . LYS A 1 186 ? 57.306 13.529 45.663 1.00 22.23 186 LYS A N 1
ATOM 1526 C CA . LYS A 1 186 ? 57.996 13.553 44.326 1.00 22.23 186 LYS A CA 1
ATOM 1527 C C . LYS A 1 186 ? 58.590 12.132 44.028 1.00 22.23 186 LYS A C 1
ATOM 1529 O O . LYS A 1 186 ? 58.682 11.359 44.968 1.00 22.23 186 LYS A O 1
ATOM 1534 N N . ILE A 1 187 ? 59.122 11.866 42.809 1.00 22.80 187 ILE A N 1
ATOM 1535 C CA . ILE A 1 187 ? 60.062 10.744 42.432 1.00 22.80 187 ILE A CA 1
ATOM 1536 C C . ILE A 1 187 ? 59.411 9.323 42.433 1.00 22.80 187 ILE A C 1
ATOM 1538 O O . ILE A 1 187 ? 58.728 8.982 43.384 1.00 22.80 187 ILE A O 1
ATOM 1542 N N . ILE A 1 188 ? 59.399 8.445 41.404 1.00 22.33 188 ILE A N 1
ATOM 1543 C CA . ILE A 1 188 ? 60.283 7.984 40.287 1.00 22.33 188 ILE A CA 1
ATOM 1544 C C . ILE A 1 188 ? 61.166 6.762 40.640 1.00 22.33 188 ILE A C 1
ATOM 1546 O O . ILE A 1 188 ? 62.112 6.920 41.398 1.00 22.33 188 ILE A O 1
ATOM 1550 N N . GLN A 1 189 ? 60.906 5.601 40.000 1.00 22.70 189 GLN A N 1
ATOM 1551 C CA . GLN A 1 189 ? 61.839 4.590 39.415 1.00 22.70 189 GLN A CA 1
ATOM 1552 C C . GLN A 1 189 ? 61.088 3.252 39.122 1.00 22.70 189 GLN A C 1
ATOM 1554 O O . GLN A 1 189 ? 59.991 3.051 39.628 1.00 22.70 189 GLN A O 1
ATOM 1559 N N . SER A 1 190 ? 61.657 2.247 38.431 1.00 21.03 190 SER A N 1
ATOM 1560 C CA . SER A 1 190 ? 61.919 2.127 36.973 1.00 21.03 190 SER A CA 1
ATOM 1561 C C . SER A 1 190 ? 62.797 0.892 36.651 1.00 21.03 190 SER A C 1
ATOM 1563 O O . SER A 1 190 ? 63.891 0.807 37.199 1.00 21.03 190 SER A O 1
ATOM 1565 N N . GLN A 1 191 ? 62.405 0.019 35.706 1.00 24.25 191 GLN A N 1
ATOM 1566 C CA . GLN A 1 191 ? 63.235 -0.967 34.949 1.00 24.25 191 GLN A CA 1
ATOM 1567 C C . GLN A 1 191 ? 62.331 -1.566 33.825 1.00 24.25 191 GLN A C 1
ATOM 1569 O O . GLN A 1 191 ? 61.125 -1.641 34.036 1.00 24.25 191 GLN A O 1
ATOM 1574 N N . LYS A 1 192 ? 62.720 -1.788 32.546 1.00 21.81 192 LYS A N 1
ATOM 1575 C CA . LYS A 1 192 ? 63.833 -2.567 31.918 1.00 21.81 192 LYS A CA 1
ATOM 1576 C C . LYS A 1 192 ? 63.732 -4.076 32.232 1.00 21.81 192 LYS A C 1
ATOM 1578 O O . LYS A 1 192 ? 63.427 -4.394 33.367 1.00 21.81 192 LYS A O 1
ATOM 1583 N N . LYS A 1 193 ? 64.000 -5.058 31.351 1.00 20.50 193 LYS A N 1
ATOM 1584 C CA . LYS A 1 193 ? 64.351 -5.199 29.900 1.00 20.50 193 LYS A CA 1
ATOM 1585 C C . LYS A 1 193 ? 63.913 -6.651 29.486 1.00 20.50 193 LYS A C 1
ATOM 1587 O O . LYS A 1 193 ? 63.335 -7.322 30.331 1.00 20.50 193 LYS A O 1
ATOM 1592 N N . GLU A 1 194 ? 64.058 -7.256 28.298 1.00 22.30 194 GLU A N 1
ATOM 1593 C CA . GLU A 1 194 ? 64.801 -7.012 27.040 1.00 22.30 194 GLU A CA 1
ATOM 1594 C C . GLU A 1 194 ? 63.954 -7.488 25.809 1.00 22.30 194 GLU A C 1
ATOM 1596 O O . GLU A 1 194 ? 62.738 -7.304 25.810 1.00 22.30 194 GLU A O 1
ATOM 1601 N N . GLN A 1 195 ? 64.547 -8.075 24.752 1.00 19.05 195 GLN A N 1
ATOM 1602 C CA . GLN A 1 195 ? 63.913 -8.490 23.480 1.00 19.05 195 GLN A CA 1
ATOM 1603 C C . GLN A 1 195 ? 64.798 -9.545 22.731 1.00 19.05 195 GLN A C 1
ATOM 1605 O O . GLN A 1 195 ? 65.981 -9.642 23.039 1.00 19.05 195 GLN A O 1
ATOM 1610 N N . VAL A 1 196 ? 64.263 -10.219 21.683 1.00 21.84 196 VAL A N 1
ATOM 1611 C CA . VAL A 1 196 ? 64.962 -10.794 20.478 1.00 21.84 196 VAL A CA 1
ATOM 1612 C C . VAL A 1 196 ? 65.250 -12.335 20.367 1.00 21.84 196 VAL A C 1
ATOM 1614 O O . VAL A 1 196 ? 65.976 -12.902 21.168 1.00 21.84 196 VAL A O 1
ATOM 1617 N N . LYS A 1 197 ? 64.803 -12.921 19.220 1.00 20.41 197 LYS A N 1
ATOM 1618 C CA . LYS A 1 197 ? 65.277 -14.109 18.413 1.00 20.41 197 LYS A CA 1
ATOM 1619 C C . LYS A 1 197 ? 64.944 -15.601 18.735 1.00 20.41 197 LYS A C 1
ATOM 1621 O O . LYS A 1 197 ? 65.404 -16.147 19.720 1.00 20.41 197 LYS A O 1
ATOM 1626 N N . THR A 1 198 ? 64.237 -16.235 17.768 1.00 19.27 198 THR A N 1
ATOM 1627 C CA . THR A 1 198 ? 64.528 -17.470 16.948 1.00 19.27 198 THR A CA 1
ATOM 1628 C C . THR A 1 198 ? 65.108 -18.770 17.590 1.00 19.27 198 THR A C 1
ATOM 1630 O O . THR A 1 198 ? 65.830 -18.698 18.565 1.00 19.27 198 THR A O 1
ATOM 1633 N N . THR A 1 199 ? 64.919 -20.013 17.083 1.00 19.69 199 THR A N 1
ATOM 1634 C CA . THR A 1 199 ? 64.698 -20.486 15.683 1.00 19.69 199 THR A CA 1
ATOM 1635 C C . THR A 1 199 ? 64.171 -21.948 15.562 1.00 19.69 199 THR A C 1
ATOM 1637 O O . THR A 1 199 ? 64.611 -22.813 16.303 1.00 19.69 199 THR A O 1
ATOM 1640 N N . GLU A 1 200 ? 63.401 -22.221 14.494 1.00 21.14 200 GLU A N 1
ATOM 1641 C CA . GLU A 1 200 ? 63.366 -23.443 13.634 1.00 21.14 200 GLU A CA 1
ATOM 1642 C C . GLU A 1 200 ? 62.880 -24.866 14.054 1.00 21.14 200 GLU A C 1
ATOM 1644 O O . GLU A 1 200 ? 62.869 -25.266 15.207 1.00 21.14 200 GLU A O 1
ATOM 1649 N N . LYS A 1 201 ? 62.578 -25.634 12.978 1.00 20.66 201 LYS A N 1
ATOM 1650 C CA . LYS A 1 201 ? 62.263 -27.079 12.801 1.00 20.66 201 LYS A CA 1
ATOM 1651 C C . LYS A 1 201 ? 60.917 -27.575 13.369 1.00 20.66 201 LYS A C 1
ATOM 1653 O O . LYS A 1 201 ? 60.607 -27.343 14.522 1.00 20.66 201 LYS A O 1
ATOM 1658 N N . LYS A 1 202 ? 59.976 -28.147 12.592 1.00 20.41 202 LYS A N 1
ATOM 1659 C CA . LYS A 1 202 ? 59.934 -29.091 11.430 1.00 20.41 202 LYS A CA 1
ATOM 1660 C C . LYS A 1 202 ? 59.806 -30.560 11.860 1.00 20.41 202 LYS A C 1
ATOM 1662 O O . LYS A 1 202 ? 60.815 -31.204 12.105 1.00 20.41 202 LYS A O 1
ATOM 1667 N N . GLU A 1 203 ? 58.608 -31.119 11.689 1.00 22.95 203 GLU A N 1
ATOM 1668 C CA . GLU A 1 203 ? 58.439 -32.502 11.219 1.00 22.95 203 GLU A CA 1
ATOM 1669 C C . GLU A 1 203 ? 57.242 -32.595 10.247 1.00 22.95 203 GLU A C 1
ATOM 1671 O O . GLU A 1 203 ? 56.446 -31.653 10.159 1.00 22.95 203 GLU A O 1
ATOM 1676 N N . LYS A 1 204 ? 57.205 -33.610 9.364 1.00 20.61 204 LYS A N 1
ATOM 1677 C CA . LYS A 1 204 ? 56.437 -33.545 8.099 1.00 20.61 204 LYS A CA 1
ATOM 1678 C C . LYS A 1 204 ? 56.309 -34.915 7.400 1.00 20.61 204 LYS A C 1
ATOM 1680 O O . LYS A 1 204 ? 57.238 -35.709 7.464 1.00 20.61 204 LYS A O 1
ATOM 1685 N N . ILE A 1 205 ? 55.283 -35.062 6.534 1.00 22.73 205 ILE A N 1
ATOM 1686 C CA . ILE A 1 205 ? 55.049 -36.182 5.569 1.00 22.73 205 ILE A CA 1
ATOM 1687 C C . ILE A 1 205 ? 54.686 -37.516 6.299 1.00 22.73 205 ILE A C 1
ATOM 1689 O O . ILE A 1 205 ? 55.200 -37.768 7.372 1.00 22.73 205 ILE A O 1
ATOM 1693 N N . LYS A 1 206 ? 53.791 -38.426 5.868 1.00 21.77 206 LYS A N 1
ATOM 1694 C CA . LYS A 1 206 ? 53.093 -38.739 4.592 1.00 21.77 206 LYS A CA 1
ATOM 1695 C C . LYS A 1 206 ? 51.581 -38.934 4.860 1.00 21.77 206 LYS A C 1
ATOM 1697 O O . LYS A 1 206 ? 51.228 -39.361 5.946 1.00 21.77 206 LYS A O 1
ATOM 1702 N N . LYS A 1 207 ? 50.609 -38.566 4.009 1.00 20.61 207 LYS A N 1
ATOM 1703 C CA . LYS A 1 207 ? 50.400 -38.672 2.539 1.00 20.61 207 LYS A CA 1
ATOM 1704 C C . LYS A 1 207 ? 50.132 -40.092 1.997 1.00 20.61 207 LYS A C 1
ATOM 1706 O O . LYS A 1 207 ? 51.067 -40.822 1.688 1.00 20.61 207 LYS A O 1
ATOM 1711 N N . LYS A 1 208 ? 48.861 -40.358 1.669 1.00 21.25 208 LYS A N 1
ATOM 1712 C CA . LYS A 1 208 ? 48.427 -41.016 0.418 1.00 21.25 208 LYS A CA 1
ATOM 1713 C C . LYS A 1 208 ? 47.391 -40.109 -0.270 1.00 21.25 208 LYS A C 1
ATOM 1715 O O . LYS A 1 208 ? 46.725 -39.329 0.406 1.00 21.25 208 LYS A O 1
ATOM 1720 N N . ALA A 1 209 ? 47.318 -40.159 -1.600 1.00 20.69 209 ALA A N 1
ATOM 1721 C CA . ALA A 1 209 ? 46.257 -39.525 -2.400 1.00 20.69 209 ALA A CA 1
ATOM 1722 C C . ALA A 1 209 ? 45.051 -40.501 -2.521 1.00 20.69 209 ALA A C 1
ATOM 1724 O O . ALA A 1 209 ? 45.145 -41.617 -2.017 1.00 20.69 209 ALA A O 1
ATOM 1725 N N . VAL A 1 210 ? 43.891 -40.154 -3.094 1.00 20.22 210 VAL A N 1
ATOM 1726 C CA . VAL A 1 210 ? 43.670 -39.937 -4.542 1.00 20.22 210 VAL A CA 1
ATOM 1727 C C . VAL A 1 210 ? 42.358 -39.154 -4.815 1.00 20.22 210 VAL A C 1
ATOM 1729 O O . VAL A 1 210 ? 41.396 -39.248 -4.066 1.00 20.22 210 VAL A O 1
ATOM 1732 N N . GLU A 1 211 ? 42.388 -38.366 -5.896 1.00 21.28 211 GLU A N 1
ATOM 1733 C CA . GLU A 1 211 ? 41.309 -37.752 -6.710 1.00 21.28 211 GLU A CA 1
ATOM 1734 C C . GLU A 1 211 ? 40.142 -36.892 -6.156 1.00 21.28 211 GLU A C 1
ATOM 1736 O O . GLU A 1 211 ? 39.179 -37.327 -5.535 1.00 21.28 211 GLU A O 1
ATOM 1741 N N . LYS A 1 212 ? 40.174 -35.631 -6.622 1.00 21.23 212 LYS A N 1
ATOM 1742 C CA . LYS A 1 212 ? 39.092 -34.862 -7.277 1.00 21.23 212 LYS A CA 1
ATOM 1743 C C . LYS A 1 212 ? 37.653 -35.426 -7.222 1.00 21.23 212 LYS A C 1
ATOM 1745 O O . LYS A 1 212 ? 37.290 -36.306 -7.994 1.00 21.23 212 LYS A O 1
ATOM 1750 N N . SER A 1 213 ? 36.746 -34.655 -6.613 1.00 21.53 213 SER A N 1
ATOM 1751 C CA . SER A 1 213 ? 35.484 -34.311 -7.297 1.00 21.53 213 SER A CA 1
ATOM 1752 C C . SER A 1 213 ? 35.038 -32.880 -6.967 1.00 21.53 213 SER A C 1
ATOM 1754 O O . SER A 1 213 ? 34.985 -32.478 -5.807 1.00 21.53 213 SER A O 1
ATOM 1756 N N . ILE A 1 214 ? 34.740 -32.074 -7.993 1.00 24.56 214 ILE A N 1
ATOM 1757 C CA . ILE A 1 214 ? 34.321 -30.672 -7.824 1.00 24.56 214 ILE A CA 1
ATOM 1758 C C . ILE A 1 214 ? 32.798 -30.629 -7.658 1.00 24.56 214 ILE A C 1
ATOM 1760 O O . ILE A 1 214 ? 32.055 -30.688 -8.641 1.00 24.56 214 ILE A O 1
ATOM 1764 N N . LYS A 1 215 ? 32.310 -30.484 -6.421 1.00 22.80 215 LYS A N 1
ATOM 1765 C CA . LYS A 1 215 ? 30.889 -30.217 -6.152 1.00 22.80 215 LYS A CA 1
ATOM 1766 C C . LYS A 1 215 ? 30.657 -28.720 -5.951 1.00 22.80 215 LYS A C 1
ATOM 1768 O O . LYS A 1 215 ? 31.049 -28.144 -4.946 1.00 22.80 215 LYS A O 1
ATOM 1773 N N . LYS A 1 216 ? 29.997 -28.111 -6.941 1.00 22.56 216 LYS A N 1
ATOM 1774 C CA . LYS A 1 216 ? 29.568 -26.703 -6.953 1.00 22.56 216 LYS A CA 1
ATOM 1775 C C . LYS A 1 216 ? 28.796 -26.356 -5.678 1.00 22.56 216 LYS A C 1
ATOM 1777 O O . LYS A 1 216 ? 27.759 -26.969 -5.413 1.00 22.56 216 LYS A O 1
ATOM 1782 N N . GLU A 1 217 ? 29.227 -25.317 -4.970 1.00 23.36 217 GLU A N 1
ATOM 1783 C CA . GLU A 1 217 ? 28.422 -24.707 -3.914 1.00 23.36 217 GLU A CA 1
ATOM 1784 C C . GLU A 1 217 ? 27.100 -24.198 -4.501 1.00 23.36 217 GLU A C 1
ATOM 1786 O O . GLU A 1 217 ? 27.059 -23.383 -5.432 1.00 23.36 217 GLU A O 1
ATOM 1791 N N . LYS A 1 218 ? 25.982 -24.707 -3.980 1.00 23.16 218 LYS A N 1
ATOM 1792 C CA . LYS A 1 218 ? 24.654 -24.244 -4.382 1.00 23.16 218 LYS A CA 1
ATOM 1793 C C . LYS A 1 218 ? 24.378 -22.917 -3.685 1.00 23.16 218 LYS A C 1
ATOM 1795 O O . LYS A 1 218 ? 24.105 -22.910 -2.488 1.00 23.16 218 LYS A O 1
ATOM 1800 N N . LYS A 1 219 ? 24.380 -21.814 -4.446 1.00 24.88 219 LYS A N 1
ATOM 1801 C CA . LYS A 1 219 ? 23.855 -20.515 -3.989 1.00 24.88 219 LYS A CA 1
ATOM 1802 C C . LYS A 1 219 ? 22.511 -20.732 -3.288 1.00 24.88 219 LYS A C 1
ATOM 1804 O O . LYS A 1 219 ? 21.580 -21.243 -3.913 1.00 24.88 219 LYS A O 1
ATOM 1809 N N . GLN A 1 220 ? 22.416 -20.360 -2.011 1.00 25.66 220 GLN A N 1
ATOM 1810 C CA . GLN A 1 220 ? 21.174 -20.486 -1.254 1.00 25.66 220 GLN A CA 1
ATOM 1811 C C . GLN A 1 220 ? 20.102 -19.582 -1.870 1.00 25.66 220 GLN A C 1
ATOM 1813 O O . GLN A 1 220 ? 20.121 -18.361 -1.726 1.00 25.66 220 GLN A O 1
ATOM 1818 N N . VAL A 1 221 ? 19.143 -20.195 -2.561 1.00 29.44 221 VAL A N 1
ATOM 1819 C CA . VAL A 1 221 ? 17.895 -19.527 -2.926 1.00 29.44 221 VAL A CA 1
ATOM 1820 C C . VAL A 1 221 ? 17.069 -19.420 -1.651 1.00 29.44 221 VAL A C 1
ATOM 1822 O O . VAL A 1 221 ? 16.598 -20.434 -1.133 1.00 29.44 221 VAL A O 1
ATOM 1825 N N . VAL A 1 222 ? 16.911 -18.197 -1.141 1.00 32.72 222 VAL A N 1
ATOM 1826 C CA . VAL A 1 222 ? 16.051 -17.903 0.012 1.00 32.72 222 VAL A CA 1
ATOM 1827 C C . VAL A 1 222 ? 14.641 -18.408 -0.297 1.00 32.72 222 VAL A C 1
ATOM 1829 O O . VAL A 1 222 ? 13.970 -17.883 -1.187 1.00 32.72 222 VAL A O 1
ATOM 1832 N N . LYS A 1 223 ? 14.199 -19.451 0.415 1.00 32.03 223 LYS A N 1
ATOM 1833 C CA . LYS A 1 223 ? 12.842 -19.986 0.273 1.00 32.03 223 LYS A CA 1
ATOM 1834 C C . LYS A 1 223 ? 11.853 -18.974 0.841 1.00 32.03 223 LYS A C 1
ATOM 1836 O O . LYS A 1 223 ? 11.819 -18.734 2.043 1.00 32.03 223 LYS A O 1
ATOM 1841 N N . GLU A 1 224 ? 11.051 -18.388 -0.037 1.00 41.16 224 GLU A N 1
ATOM 1842 C CA . GLU A 1 224 ? 9.941 -17.521 0.343 1.00 41.16 224 GLU A CA 1
ATOM 1843 C C . GLU A 1 224 ? 8.878 -18.353 1.076 1.00 41.16 224 GLU A C 1
ATOM 1845 O O . GLU A 1 224 ? 8.279 -19.253 0.485 1.00 41.16 224 GLU A O 1
ATOM 1850 N N . PHE A 1 225 ? 8.664 -18.085 2.367 1.00 42.69 225 PHE A N 1
ATOM 1851 C CA . PHE A 1 225 ? 7.677 -18.806 3.171 1.00 42.69 225 PHE A CA 1
ATOM 1852 C C . PHE A 1 225 ? 6.268 -18.283 2.866 1.00 42.69 225 PHE A C 1
ATOM 1854 O O . PHE A 1 225 ? 5.760 -17.366 3.511 1.00 42.69 225 PHE A O 1
ATOM 1861 N N . VAL A 1 226 ? 5.662 -18.850 1.824 1.00 47.59 226 VAL A N 1
ATOM 1862 C CA . VAL A 1 226 ? 4.266 -18.613 1.454 1.00 47.59 226 VAL A CA 1
ATOM 1863 C C . VAL A 1 226 ? 3.403 -19.622 2.208 1.00 47.59 226 VAL A C 1
ATOM 1865 O O . VAL A 1 226 ? 3.485 -20.822 1.950 1.00 47.59 226 VAL A O 1
ATOM 1868 N N . LEU A 1 227 ? 2.577 -19.139 3.139 1.00 48.62 227 LEU A N 1
ATOM 1869 C CA . LEU A 1 227 ? 1.562 -19.969 3.794 1.00 48.62 227 LEU A CA 1
ATOM 1870 C C . LEU A 1 227 ? 0.589 -20.537 2.737 1.00 48.62 227 LEU A C 1
ATOM 1872 O O . LEU A 1 227 ? 0.258 -19.816 1.796 1.00 48.62 227 LEU A O 1
ATOM 1876 N N . PRO A 1 228 ? 0.108 -21.789 2.852 1.00 46.44 228 PRO A N 1
ATOM 1877 C CA . PRO A 1 228 ? -0.889 -22.336 1.924 1.00 46.44 228 PRO A CA 1
ATOM 1878 C C . PRO A 1 228 ? -2.238 -21.590 2.013 1.00 46.44 228 PRO A C 1
ATOM 1880 O O . PRO A 1 228 ? -2.379 -20.617 2.756 1.00 46.44 228 PRO A O 1
ATOM 1883 N N . ASP A 1 229 ? -3.244 -22.025 1.244 1.00 50.72 229 ASP A N 1
ATOM 1884 C CA . ASP A 1 229 ? -4.601 -21.439 1.220 1.00 50.72 229 ASP A CA 1
ATOM 1885 C C . ASP A 1 229 ? -5.412 -21.800 2.487 1.00 50.72 229 ASP A C 1
ATOM 1887 O O . ASP A 1 229 ? -6.466 -22.434 2.465 1.00 50.72 229 ASP A O 1
ATOM 1891 N N . LEU A 1 230 ? -4.851 -21.431 3.638 1.00 54.34 230 LEU A N 1
ATOM 1892 C CA . LEU A 1 230 ? -5.465 -21.538 4.948 1.00 54.34 230 LEU A CA 1
ATOM 1893 C C . LEU A 1 230 ? -6.557 -20.477 5.060 1.00 54.34 230 LEU A C 1
ATOM 1895 O O . LEU A 1 230 ? -6.303 -19.278 4.910 1.00 54.34 230 LEU A O 1
ATOM 1899 N N . ASN A 1 231 ? -7.763 -20.917 5.407 1.00 63.28 231 ASN A N 1
ATOM 1900 C CA . ASN A 1 231 ? -8.880 -20.060 5.790 1.00 63.28 231 ASN A CA 1
ATOM 1901 C C . ASN A 1 231 ? -8.652 -19.505 7.214 1.00 63.28 231 ASN A C 1
ATOM 1903 O O . ASN A 1 231 ? -9.404 -19.815 8.137 1.00 63.28 231 ASN A O 1
ATOM 1907 N N . LEU A 1 232 ? -7.551 -18.763 7.393 1.00 71.06 232 LEU A N 1
ATOM 1908 C CA . LEU A 1 232 ? -7.076 -18.265 8.683 1.00 71.06 232 LEU A CA 1
ATOM 1909 C C . LEU A 1 232 ? -8.128 -17.381 9.354 1.00 71.06 232 LEU A C 1
ATOM 1911 O O . LEU A 1 232 ? -8.732 -16.517 8.712 1.00 71.06 232 LEU A O 1
ATOM 1915 N N . LYS A 1 233 ? -8.275 -17.564 10.667 1.00 86.69 233 LYS A N 1
ATOM 1916 C CA . LYS A 1 233 ? -8.929 -16.586 11.531 1.00 86.69 233 LYS A CA 1
ATOM 1917 C C . LYS A 1 233 ? -8.003 -15.403 11.783 1.00 86.69 233 LYS A C 1
ATOM 1919 O O . LYS A 1 233 ? -6.780 -15.544 11.822 1.00 86.69 233 LYS A O 1
ATOM 1924 N N . THR A 1 234 ? -8.600 -14.258 12.063 1.00 89.19 234 THR A N 1
ATOM 1925 C CA . THR A 1 234 ? -7.914 -13.045 12.509 1.00 89.19 234 THR A CA 1
ATOM 1926 C C . THR A 1 234 ? -7.137 -13.292 13.798 1.00 89.19 234 THR A C 1
ATOM 1928 O O . THR A 1 234 ? -6.009 -12.833 13.918 1.00 89.19 234 THR A O 1
ATOM 1931 N N . GLU A 1 235 ? -7.696 -14.076 14.720 1.00 87.31 235 GLU A N 1
ATOM 1932 C CA . GLU A 1 235 ? -7.046 -14.541 15.953 1.00 87.31 235 GLU A CA 1
ATOM 1933 C C . GLU A 1 235 ? -5.686 -15.214 15.679 1.00 87.31 235 GLU A C 1
ATOM 1935 O O . GLU A 1 235 ? -4.673 -14.820 16.249 1.00 87.31 235 GLU A O 1
ATOM 1940 N N . THR A 1 236 ? -5.628 -16.142 14.717 1.00 85.94 236 THR A N 1
ATOM 1941 C CA . THR A 1 236 ? -4.388 -16.824 14.301 1.00 85.94 236 THR A CA 1
ATOM 1942 C C . THR A 1 236 ? -3.387 -15.871 13.638 1.00 85.94 236 THR A C 1
ATOM 1944 O O . THR A 1 236 ? -2.181 -16.028 13.792 1.00 85.94 236 THR A O 1
ATOM 1947 N N . VAL A 1 237 ? -3.872 -14.867 12.900 1.00 88.50 237 VAL A N 1
ATOM 1948 C CA . VAL A 1 237 ? -3.017 -13.828 12.300 1.00 88.50 237 VAL A CA 1
ATOM 1949 C C . VAL A 1 237 ? -2.446 -12.887 13.369 1.00 88.50 237 VAL A C 1
ATOM 1951 O O . VAL A 1 237 ? -1.307 -12.445 13.239 1.00 88.50 237 VAL A O 1
ATOM 1954 N N . LEU A 1 238 ? -3.209 -12.596 14.428 1.00 89.38 238 LEU A N 1
ATOM 1955 C CA . LEU A 1 238 ? -2.762 -11.782 15.557 1.00 89.38 238 LEU A CA 1
ATOM 1956 C C . LEU A 1 238 ? -1.737 -12.524 16.422 1.00 89.38 238 LEU A C 1
ATOM 1958 O O . LEU A 1 238 ? -0.665 -11.961 16.634 1.00 89.38 238 LEU A O 1
ATOM 1962 N N . SER A 1 239 ? -1.992 -13.782 16.815 1.00 86.88 239 SER A N 1
ATOM 1963 C CA . SER A 1 239 ? -1.002 -14.573 17.573 1.00 86.88 239 SER A CA 1
ATOM 1964 C C . SER A 1 239 ? 0.297 -14.719 16.781 1.00 86.88 239 SER A C 1
ATOM 1966 O O . SER A 1 239 ? 1.349 -14.376 17.302 1.00 86.88 239 SER A O 1
ATOM 1968 N N . LEU A 1 240 ? 0.236 -15.042 15.481 1.00 87.56 240 LEU A N 1
ATOM 1969 C CA . LEU A 1 240 ? 1.435 -15.104 14.636 1.00 87.56 240 LEU A CA 1
ATOM 1970 C C . LEU A 1 240 ? 2.212 -13.774 14.607 1.00 87.56 240 LEU A C 1
ATOM 1972 O O . LEU A 1 240 ? 3.431 -13.783 14.462 1.00 87.56 240 LEU A O 1
ATOM 1976 N N . PHE A 1 241 ? 1.545 -12.621 14.737 1.00 90.81 241 PHE A N 1
ATOM 1977 C CA . PHE A 1 241 ? 2.220 -11.324 14.859 1.00 90.81 241 PHE A CA 1
ATOM 1978 C C . PHE A 1 241 ? 2.794 -11.048 16.253 1.00 90.81 241 PHE A C 1
ATOM 1980 O O . PHE A 1 241 ? 3.712 -10.232 16.354 1.00 90.81 241 PHE A O 1
ATOM 1987 N N . GLU A 1 242 ? 2.281 -11.683 17.299 1.00 89.69 242 GLU A N 1
ATOM 1988 C CA . GLU A 1 242 ? 2.783 -11.591 18.672 1.00 89.69 242 GLU A CA 1
ATOM 1989 C C . GLU A 1 242 ? 3.971 -12.546 18.871 1.00 89.69 242 GLU A C 1
ATOM 1991 O O . GLU A 1 242 ? 5.049 -12.080 19.241 1.00 89.69 242 GLU A O 1
ATOM 1996 N N . ASP A 1 243 ? 3.831 -13.813 18.462 1.00 85.56 243 ASP A N 1
ATOM 1997 C CA . ASP A 1 243 ? 4.863 -14.864 18.468 1.00 85.56 243 ASP A CA 1
ATOM 1998 C C . ASP A 1 243 ? 6.158 -14.418 17.767 1.00 85.56 243 ASP A C 1
ATOM 2000 O O . ASP A 1 243 ? 7.270 -14.707 18.208 1.00 85.56 243 ASP A O 1
ATOM 2004 N N . VAL A 1 244 ? 6.028 -13.677 16.659 1.00 86.44 244 VAL A N 1
ATOM 2005 C CA . VAL A 1 244 ? 7.167 -13.142 15.893 1.00 86.44 244 VAL A CA 1
ATOM 2006 C C . VAL A 1 244 ? 7.490 -11.679 16.224 1.00 86.44 244 VAL A C 1
ATOM 2008 O O . VAL A 1 244 ? 8.199 -11.029 15.454 1.00 86.44 244 VAL A O 1
ATOM 2011 N N . GLU A 1 245 ? 6.991 -11.127 17.331 1.00 88.81 245 GLU A N 1
ATOM 2012 C CA . GLU A 1 245 ? 7.207 -9.741 17.785 1.00 88.81 245 GLU A CA 1
ATOM 2013 C C . GLU A 1 245 ? 6.988 -8.646 16.710 1.00 88.81 245 GLU A C 1
ATOM 2015 O O . GLU A 1 245 ? 7.682 -7.617 16.681 1.00 88.81 245 GLU A O 1
ATOM 2020 N N . TYR A 1 246 ? 6.059 -8.843 15.772 1.00 91.88 246 TYR A N 1
ATOM 2021 C CA . TYR A 1 246 ? 5.849 -7.913 14.665 1.00 91.88 246 TYR A CA 1
ATOM 2022 C C . TYR A 1 246 ? 5.032 -6.689 15.107 1.00 91.88 246 TYR A C 1
ATOM 2024 O O . TYR A 1 246 ? 3.824 -6.586 14.892 1.00 91.88 246 TYR A O 1
ATOM 2032 N N . ASP A 1 247 ? 5.733 -5.713 15.678 1.00 93.62 247 ASP A N 1
ATOM 2033 C CA . ASP A 1 247 ? 5.216 -4.391 16.035 1.00 93.62 247 ASP A CA 1
ATOM 2034 C C . ASP A 1 247 ? 5.548 -3.325 14.970 1.00 93.62 247 ASP A C 1
ATOM 2036 O O . ASP A 1 247 ? 6.688 -3.178 14.524 1.00 93.62 247 ASP A O 1
ATOM 2040 N N . LEU A 1 248 ? 4.547 -2.523 14.592 1.00 96.38 248 LEU A N 1
ATOM 2041 C CA . LEU A 1 248 ? 4.719 -1.417 13.652 1.00 96.38 248 LEU A CA 1
ATOM 2042 C C . LEU A 1 248 ? 5.532 -0.254 14.240 1.00 96.38 248 LEU A C 1
ATOM 2044 O O . LEU A 1 248 ? 6.150 0.466 13.459 1.00 96.38 248 LEU A O 1
ATOM 2048 N N . LYS A 1 249 ? 5.601 -0.060 15.567 1.00 96.19 249 LYS A N 1
ATOM 2049 C CA . LYS A 1 249 ? 6.468 0.972 16.173 1.00 96.19 249 LYS A CA 1
ATOM 2050 C C . LYS A 1 249 ? 7.944 0.588 16.009 1.00 96.19 249 LYS A C 1
ATOM 2052 O O . LYS A 1 249 ? 8.722 1.419 15.536 1.00 96.19 249 LYS A O 1
ATOM 2057 N N . LYS A 1 250 ? 8.311 -0.681 16.262 1.00 95.88 250 LYS A N 1
ATOM 2058 C CA . LYS A 1 250 ? 9.628 -1.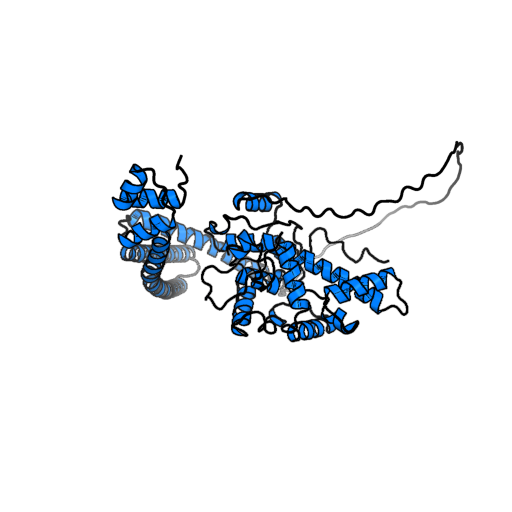251 15.894 1.00 95.88 250 LYS A CA 1
ATOM 2059 C C . LYS A 1 250 ? 9.954 -1.006 14.411 1.00 95.88 250 LYS A C 1
ATOM 2061 O O . LYS A 1 250 ? 11.040 -0.511 14.116 1.00 95.88 250 LYS A O 1
ATOM 2066 N N . VAL A 1 251 ? 9.019 -1.246 13.480 1.00 96.81 251 VAL A N 1
ATOM 2067 C CA . VAL A 1 251 ? 9.243 -0.972 12.039 1.00 96.81 251 VAL A CA 1
ATOM 2068 C C . VAL A 1 251 ? 9.414 0.523 11.734 1.00 96.81 251 VAL A C 1
ATOM 2070 O O . VAL A 1 251 ? 10.338 0.895 11.010 1.00 96.81 251 VAL A O 1
ATOM 2073 N N . ARG A 1 252 ? 8.568 1.400 12.296 1.00 96.25 252 ARG A N 1
ATOM 2074 C CA . ARG A 1 252 ? 8.658 2.863 12.108 1.00 96.25 252 ARG A CA 1
ATOM 2075 C C . ARG A 1 252 ? 10.004 3.413 12.590 1.00 96.25 252 ARG A C 1
ATOM 2077 O O . ARG A 1 252 ? 10.554 4.282 11.913 1.00 96.25 252 ARG A O 1
ATOM 2084 N N . LYS A 1 253 ? 10.547 2.893 13.699 1.00 96.00 253 LYS A N 1
ATOM 2085 C CA . LYS A 1 253 ? 11.875 3.252 14.228 1.00 96.00 253 LYS A CA 1
ATOM 2086 C C . LYS A 1 253 ? 13.008 2.673 13.373 1.00 96.00 253 LYS A C 1
ATOM 2088 O O . LYS A 1 253 ? 13.828 3.425 12.858 1.00 96.00 253 LYS A O 1
ATOM 2093 N N . ASN A 1 254 ? 13.034 1.352 13.198 1.00 95.38 254 ASN A N 1
ATOM 2094 C CA . ASN A 1 254 ? 14.204 0.630 12.681 1.00 95.38 254 ASN A CA 1
ATOM 2095 C C . ASN A 1 254 ? 14.262 0.565 11.142 1.00 95.38 254 ASN A C 1
ATOM 2097 O O . ASN A 1 254 ? 15.276 0.156 10.589 1.00 95.38 254 ASN A O 1
ATOM 2101 N N . LYS A 1 255 ? 13.173 0.923 10.446 1.00 95.88 255 LYS A N 1
ATOM 2102 C CA . LYS A 1 255 ? 12.993 0.799 8.984 1.00 95.88 255 LYS A CA 1
ATOM 2103 C C . LYS A 1 255 ? 13.173 -0.626 8.429 1.00 95.88 255 LYS A C 1
ATOM 2105 O O . LYS A 1 255 ? 13.449 -0.801 7.245 1.00 95.88 255 LYS A O 1
ATOM 2110 N N . LEU A 1 256 ? 12.940 -1.642 9.258 1.00 95.44 256 LEU A N 1
ATOM 2111 C CA . LEU A 1 256 ? 12.968 -3.057 8.878 1.00 95.44 256 LEU A CA 1
ATOM 2112 C C . LEU A 1 256 ? 11.604 -3.706 9.132 1.00 95.44 256 LEU A C 1
ATOM 2114 O O . LEU A 1 256 ? 11.030 -3.503 10.200 1.00 95.44 256 LEU A O 1
ATOM 2118 N N . VAL A 1 257 ? 11.099 -4.498 8.182 1.00 95.19 257 VAL A N 1
ATOM 2119 C CA . VAL A 1 257 ? 9.853 -5.276 8.300 1.00 95.19 257 VAL A CA 1
ATOM 2120 C C . VAL A 1 257 ? 10.122 -6.775 8.141 1.00 95.19 257 VAL A C 1
ATOM 2122 O O . VAL A 1 257 ? 10.944 -7.177 7.320 1.00 95.19 257 VAL A O 1
ATOM 2125 N N . LYS A 1 258 ? 9.437 -7.621 8.919 1.00 89.88 258 LYS A N 1
ATOM 2126 C CA . LYS A 1 258 ? 9.589 -9.080 8.811 1.00 89.88 258 LYS A CA 1
ATOM 2127 C C . LYS A 1 258 ? 8.930 -9.589 7.509 1.00 89.88 258 LYS A C 1
ATOM 2129 O O . LYS A 1 258 ? 7.813 -9.162 7.213 1.00 89.88 258 LYS A O 1
ATOM 2134 N N . PRO A 1 259 ? 9.576 -10.476 6.725 1.00 90.19 259 PRO A N 1
ATOM 2135 C CA . PRO A 1 259 ? 9.098 -10.944 5.416 1.00 90.19 259 PRO A CA 1
ATOM 2136 C C . PRO A 1 259 ? 7.992 -12.011 5.543 1.00 90.19 259 PRO A C 1
ATOM 2138 O O . PRO A 1 259 ? 8.147 -13.146 5.099 1.00 90.19 259 PRO A O 1
ATOM 2141 N N . ILE A 1 260 ? 6.883 -11.656 6.194 1.00 86.75 260 ILE A N 1
ATOM 2142 C CA . ILE A 1 260 ? 5.733 -12.540 6.425 1.00 86.75 260 ILE A CA 1
ATOM 2143 C C . ILE A 1 260 ? 4.708 -12.294 5.317 1.00 86.75 260 ILE A C 1
ATOM 2145 O O . ILE A 1 260 ? 4.243 -11.167 5.139 1.00 86.75 260 ILE A O 1
ATOM 2149 N N . TYR A 1 261 ? 4.359 -13.338 4.562 1.00 88.50 261 TYR A N 1
ATOM 2150 C CA . TYR A 1 261 ? 3.529 -13.214 3.363 1.00 88.50 261 TYR A CA 1
ATOM 2151 C C . TYR A 1 261 ? 2.267 -14.073 3.453 1.00 88.50 261 TYR A C 1
ATOM 2153 O O . TYR A 1 261 ? 2.294 -15.287 3.249 1.00 88.50 261 TYR A O 1
ATOM 2161 N N . PHE A 1 262 ? 1.138 -13.416 3.714 1.00 88.38 262 PHE A N 1
ATOM 2162 C CA . PHE A 1 262 ? -0.178 -14.045 3.644 1.00 88.38 262 PHE A CA 1
ATOM 2163 C C . PHE A 1 262 ? -0.655 -14.154 2.193 1.00 88.38 262 PHE A C 1
ATOM 2165 O O . PHE A 1 262 ? -0.461 -13.250 1.374 1.00 88.38 262 PHE A O 1
ATOM 2172 N N . THR A 1 263 ? -1.316 -15.265 1.886 1.00 88.44 263 THR A N 1
ATOM 2173 C CA . THR A 1 263 ? -1.950 -15.528 0.591 1.00 88.44 263 THR A CA 1
ATOM 2174 C C . THR A 1 263 ? -3.271 -14.789 0.433 1.00 88.44 263 THR A C 1
ATOM 2176 O O . THR A 1 263 ? -3.532 -14.281 -0.656 1.00 88.44 263 THR A O 1
ATOM 2179 N N . GLN A 1 264 ? -4.046 -14.662 1.513 1.00 91.25 264 GLN A N 1
ATOM 2180 C CA . GLN A 1 264 ? -5.323 -13.947 1.585 1.00 91.25 264 GLN A CA 1
ATOM 2181 C C . GLN A 1 264 ? -5.479 -13.184 2.909 1.00 91.25 264 GLN A C 1
ATOM 2183 O O . GLN A 1 264 ? -4.727 -13.409 3.857 1.00 91.25 264 GLN A O 1
ATOM 2188 N N . PHE A 1 265 ? -6.458 -12.279 2.980 1.00 93.31 265 PHE A N 1
ATOM 2189 C CA . PHE A 1 265 ? -6.900 -11.707 4.256 1.00 93.31 265 PHE A CA 1
ATOM 2190 C C . PHE A 1 265 ? -7.754 -12.721 5.040 1.00 93.31 265 PHE A C 1
ATOM 2192 O O . PHE A 1 265 ? -8.504 -13.481 4.421 1.00 93.31 265 PHE A O 1
ATOM 2199 N N . PRO A 1 266 ? -7.706 -12.713 6.385 1.00 91.25 266 PRO A N 1
ATOM 2200 C CA . PRO A 1 266 ? -8.619 -13.514 7.193 1.00 91.25 266 PRO A CA 1
ATOM 2201 C C . PRO A 1 266 ? -10.059 -12.987 7.027 1.00 91.25 266 PRO A C 1
ATOM 2203 O O . PRO A 1 266 ? -10.292 -11.779 6.984 1.00 91.25 266 PRO A O 1
ATOM 2206 N N . LYS A 1 267 ? -11.045 -13.878 6.864 1.00 88.94 267 LYS A N 1
ATOM 2207 C CA . LYS A 1 267 ? -12.415 -13.485 6.447 1.00 88.94 267 LYS A CA 1
ATOM 2208 C C . LYS A 1 267 ? -13.217 -12.795 7.554 1.00 88.94 267 LYS A C 1
ATOM 2210 O O . LYS A 1 267 ? -14.080 -11.969 7.271 1.00 88.94 267 LYS A O 1
ATOM 2215 N N . ASP A 1 268 ? -12.871 -13.085 8.800 1.00 89.19 268 ASP A N 1
ATOM 2216 C CA . ASP A 1 268 ? -13.355 -12.451 10.028 1.00 89.19 268 ASP A CA 1
ATOM 2217 C C . ASP A 1 268 ? -12.666 -11.097 10.327 1.00 89.19 268 ASP A C 1
ATOM 2219 O O . ASP A 1 268 ? -12.991 -10.462 11.327 1.00 89.19 268 ASP A O 1
ATOM 2223 N N . LEU A 1 269 ? -11.781 -10.576 9.457 1.00 88.50 269 LEU A N 1
ATOM 2224 C CA . LEU A 1 269 ? -11.143 -9.254 9.633 1.00 88.50 269 LEU A CA 1
ATOM 2225 C C . LEU A 1 269 ? -12.175 -8.130 9.832 1.00 88.50 269 LEU A C 1
ATOM 2227 O O . LEU A 1 269 ? -11.916 -7.139 10.518 1.00 88.50 269 LEU A O 1
ATOM 2231 N N . ILE A 1 270 ? -13.366 -8.284 9.244 1.00 87.38 270 ILE A N 1
ATOM 2232 C CA . ILE A 1 270 ? -14.496 -7.368 9.415 1.00 87.38 270 ILE A CA 1
ATOM 2233 C C . ILE A 1 270 ? -15.018 -7.330 10.863 1.00 87.38 270 ILE A C 1
ATOM 2235 O O . ILE A 1 270 ? -15.449 -6.266 11.311 1.00 87.38 270 ILE A O 1
ATOM 2239 N N . GLU A 1 271 ? -14.899 -8.426 11.614 1.00 90.06 271 GLU A N 1
ATOM 2240 C CA . GLU A 1 271 ? -15.415 -8.600 12.978 1.00 90.06 271 GLU A CA 1
ATOM 2241 C C . GLU A 1 271 ? -14.559 -7.896 14.046 1.00 90.06 271 GLU A C 1
ATOM 2243 O O . GLU A 1 271 ? -15.042 -7.667 15.158 1.00 90.06 271 GLU A O 1
ATOM 2248 N N . ILE A 1 272 ? -13.332 -7.455 13.717 1.00 86.88 272 ILE A N 1
ATOM 2249 C CA . ILE A 1 272 ? -12.530 -6.605 14.614 1.00 86.88 272 ILE A CA 1
ATOM 2250 C C . ILE A 1 272 ? -13.288 -5.298 14.897 1.00 86.88 272 ILE A C 1
ATOM 2252 O O . ILE A 1 272 ? -13.440 -4.444 14.016 1.00 86.88 272 ILE A O 1
ATOM 2256 N N . GLN A 1 273 ? -13.702 -5.108 16.151 1.00 89.00 273 GLN A N 1
ATOM 2257 C CA . GLN A 1 273 ? -14.419 -3.908 16.598 1.00 89.00 273 GLN A CA 1
ATOM 2258 C C . GLN A 1 273 ? -13.498 -2.679 16.690 1.00 89.00 273 GLN A C 1
ATOM 2260 O O . GLN A 1 273 ? -13.880 -1.576 16.301 1.00 89.00 273 GLN A O 1
ATOM 2265 N N . SER A 1 274 ? -12.255 -2.859 17.153 1.00 94.62 274 SER A N 1
ATOM 2266 C CA . SER A 1 274 ? -11.273 -1.773 17.236 1.00 94.62 274 SER A CA 1
ATOM 2267 C C . SER A 1 274 ? -10.804 -1.340 15.843 1.00 94.62 274 SER A C 1
ATOM 2269 O O . SER A 1 274 ? -10.063 -2.051 15.161 1.00 94.62 274 SER A O 1
ATOM 2271 N N . VAL A 1 275 ? -11.199 -0.130 15.436 1.00 93.19 275 VAL A N 1
ATOM 2272 C CA . VAL A 1 275 ? -10.771 0.493 14.172 1.00 93.19 275 VAL A CA 1
ATOM 2273 C C . VAL A 1 275 ? -9.244 0.601 14.095 1.00 93.19 275 VAL A C 1
ATOM 2275 O O . VAL A 1 275 ? -8.677 0.395 13.025 1.00 93.19 275 VAL A O 1
ATOM 2278 N N . GLN A 1 276 ? -8.570 0.875 15.217 1.00 95.00 276 GLN A N 1
ATOM 2279 C CA . GLN A 1 276 ? -7.109 0.958 15.253 1.00 95.00 276 GLN A CA 1
ATOM 2280 C C . GLN A 1 276 ? -6.463 -0.413 15.024 1.00 95.00 276 GLN A C 1
ATOM 2282 O O . GLN A 1 276 ? -5.608 -0.531 14.152 1.00 95.00 276 GLN A O 1
ATOM 2287 N N . LEU A 1 277 ? -6.924 -1.460 15.719 1.00 95.06 277 LEU A N 1
ATOM 2288 C CA . LEU A 1 277 ? -6.405 -2.818 15.527 1.00 95.06 277 LEU A CA 1
ATOM 2289 C C . LEU A 1 277 ? -6.636 -3.303 14.088 1.00 95.06 277 LEU A C 1
ATOM 2291 O O . LEU A 1 277 ? -5.722 -3.820 13.461 1.00 95.06 277 LEU A O 1
ATOM 2295 N N . LYS A 1 278 ? -7.820 -3.043 13.518 1.00 95.50 278 LYS A N 1
ATOM 2296 C CA . LYS A 1 278 ? -8.150 -3.352 12.115 1.00 95.50 278 LYS A CA 1
ATOM 2297 C C . LYS A 1 278 ? -7.180 -2.680 11.130 1.00 95.50 278 LYS A C 1
ATOM 2299 O O . LYS A 1 278 ? -6.672 -3.344 10.226 1.00 95.50 278 LYS A O 1
ATOM 2304 N N . LYS A 1 279 ? -6.871 -1.391 11.328 1.00 97.12 279 LYS A N 1
ATOM 2305 C CA . LYS A 1 279 ? -5.867 -0.657 10.534 1.00 97.12 279 LYS A CA 1
ATOM 2306 C C . LYS A 1 279 ? -4.461 -1.234 10.693 1.00 97.12 279 LYS A C 1
ATOM 2308 O O . LYS A 1 279 ? -3.763 -1.410 9.698 1.00 97.12 279 LYS A O 1
ATOM 2313 N N . GLU A 1 280 ? -4.033 -1.514 11.921 1.00 96.62 280 GLU A N 1
ATOM 2314 C CA . GLU A 1 280 ? -2.692 -2.034 12.197 1.00 96.62 280 GLU A CA 1
ATOM 2315 C C . GLU A 1 280 ? -2.505 -3.443 11.628 1.00 96.62 280 GLU A C 1
ATOM 2317 O O . GLU A 1 280 ? -1.520 -3.673 10.931 1.00 96.62 280 GLU A O 1
ATOM 2322 N N . THR A 1 281 ? -3.470 -4.349 11.812 1.00 96.31 281 THR A N 1
ATOM 2323 C CA . THR A 1 281 ? -3.477 -5.689 11.201 1.00 96.31 281 THR A CA 1
ATOM 2324 C C . THR A 1 281 ? -3.409 -5.604 9.677 1.00 96.31 281 THR A C 1
ATOM 2326 O O . THR A 1 281 ? -2.573 -6.268 9.065 1.00 96.31 281 THR A O 1
ATOM 2329 N N . PHE A 1 282 ? -4.206 -4.731 9.051 1.00 97.94 282 PHE A N 1
ATOM 2330 C CA . PHE A 1 282 ? -4.131 -4.487 7.608 1.00 97.94 282 PHE A CA 1
ATOM 2331 C C . PHE A 1 282 ? -2.734 -4.019 7.164 1.00 97.94 282 PHE A C 1
ATOM 2333 O O . PHE A 1 282 ? -2.177 -4.556 6.206 1.00 97.94 282 PHE A O 1
ATOM 2340 N N . ILE A 1 283 ? -2.137 -3.051 7.871 1.00 98.31 283 ILE A N 1
ATOM 2341 C CA . ILE A 1 283 ? -0.793 -2.548 7.557 1.00 98.31 283 ILE A CA 1
ATOM 2342 C C . ILE A 1 283 ? 0.259 -3.651 7.745 1.00 98.31 283 ILE A C 1
ATOM 2344 O O . ILE A 1 283 ? 1.116 -3.791 6.875 1.00 98.31 283 ILE A O 1
ATOM 2348 N N . LYS A 1 284 ? 0.182 -4.467 8.808 1.00 97.19 284 LYS A N 1
ATOM 2349 C CA . LYS A 1 284 ? 1.094 -5.606 9.024 1.00 97.19 284 LYS A CA 1
ATOM 2350 C C . LYS A 1 284 ? 1.023 -6.637 7.887 1.00 97.19 284 LYS A C 1
ATOM 2352 O O . LYS A 1 284 ? 2.052 -7.161 7.480 1.00 97.19 284 LYS A O 1
ATOM 2357 N N . ILE A 1 285 ? -0.161 -6.898 7.329 1.00 96.69 285 ILE A N 1
ATOM 2358 C CA . ILE A 1 285 ? -0.328 -7.825 6.195 1.00 96.69 285 ILE A CA 1
ATOM 2359 C C . ILE A 1 285 ? 0.194 -7.216 4.878 1.00 96.69 285 ILE A C 1
ATOM 2361 O O . ILE A 1 285 ? 0.856 -7.895 4.094 1.00 96.69 285 ILE A O 1
ATOM 2365 N N . VAL A 1 286 ? -0.093 -5.936 4.607 1.00 98.38 286 VAL A N 1
ATOM 2366 C CA . VAL A 1 286 ? 0.179 -5.310 3.296 1.00 98.38 286 VAL A CA 1
ATOM 2367 C C . VAL A 1 286 ? 1.602 -4.753 3.165 1.00 98.38 286 VAL A C 1
ATOM 2369 O O . VAL A 1 286 ? 2.189 -4.832 2.082 1.00 98.38 286 VAL A O 1
ATOM 2372 N N . LEU A 1 287 ? 2.188 -4.215 4.239 1.00 98.50 287 LEU A N 1
ATOM 2373 C CA . LEU A 1 287 ? 3.522 -3.605 4.225 1.00 98.50 287 LEU A CA 1
ATOM 2374 C C . LEU A 1 287 ? 4.634 -4.534 3.690 1.00 98.50 287 LEU A C 1
ATOM 2376 O O . LEU A 1 287 ? 5.328 -4.100 2.767 1.00 98.50 287 LEU A O 1
ATOM 2380 N N . PRO A 1 288 ? 4.826 -5.782 4.172 1.00 97.25 288 PRO A N 1
ATOM 2381 C CA . PRO A 1 288 ? 5.911 -6.638 3.684 1.00 97.25 288 PRO A CA 1
ATOM 2382 C C . PRO A 1 288 ? 5.742 -7.000 2.202 1.00 97.25 288 PRO A C 1
ATOM 2384 O O . PRO A 1 288 ? 6.723 -7.003 1.460 1.00 97.25 288 PRO A O 1
ATOM 2387 N N . LEU A 1 289 ? 4.506 -7.199 1.725 1.00 97.62 289 LEU A N 1
ATOM 2388 C CA . LEU A 1 289 ? 4.211 -7.436 0.305 1.00 97.62 289 LEU A CA 1
ATOM 2389 C C . LEU A 1 289 ? 4.592 -6.222 -0.566 1.00 97.62 289 LEU A C 1
ATOM 2391 O O . LEU A 1 289 ? 5.172 -6.369 -1.647 1.00 97.62 289 LEU A O 1
ATOM 2395 N N . VAL A 1 290 ? 4.289 -5.009 -0.090 1.00 98.56 290 VAL A N 1
ATOM 2396 C CA . VAL A 1 290 ? 4.660 -3.752 -0.757 1.00 98.56 290 VAL A CA 1
ATOM 2397 C C . VAL A 1 290 ? 6.174 -3.529 -0.728 1.00 98.56 290 VAL A C 1
ATOM 2399 O O . VAL A 1 290 ? 6.725 -3.098 -1.742 1.00 98.56 290 VAL A O 1
ATOM 2402 N N . VAL A 1 291 ? 6.867 -3.838 0.367 1.00 97.94 291 VAL A N 1
ATOM 2403 C CA . VAL A 1 291 ? 8.329 -3.699 0.456 1.00 97.94 291 VAL A CA 1
ATOM 2404 C C . VAL A 1 291 ? 9.027 -4.699 -0.470 1.00 97.94 291 VAL A C 1
ATOM 2406 O O . VAL A 1 291 ? 9.807 -4.276 -1.322 1.00 97.94 291 VAL A O 1
ATOM 2409 N N . ALA A 1 292 ? 8.664 -5.984 -0.425 1.00 96.56 292 ALA A N 1
ATOM 2410 C CA . ALA A 1 292 ? 9.289 -7.038 -1.229 1.00 96.56 292 ALA A CA 1
ATOM 2411 C C . ALA A 1 292 ? 9.241 -6.761 -2.746 1.00 96.56 292 ALA A C 1
ATOM 2413 O O . ALA A 1 292 ? 10.254 -6.858 -3.439 1.00 96.56 292 ALA A O 1
ATOM 2414 N N . GLU A 1 293 ? 8.088 -6.345 -3.288 1.00 97.19 293 GLU A N 1
ATOM 2415 C CA . GLU A 1 293 ? 8.003 -6.015 -4.721 1.00 97.19 293 GLU A CA 1
ATOM 2416 C C . GLU A 1 293 ? 8.717 -4.682 -5.048 1.00 97.19 293 GLU A C 1
ATOM 2418 O O . GLU A 1 293 ? 9.106 -4.467 -6.190 1.00 97.19 293 GLU A O 1
ATOM 2423 N N . ASN A 1 294 ? 8.929 -3.776 -4.078 1.00 97.44 294 ASN A N 1
ATOM 2424 C CA . ASN A 1 294 ? 9.765 -2.581 -4.291 1.00 97.44 294 ASN A CA 1
ATOM 2425 C C . ASN A 1 294 ? 11.251 -2.954 -4.353 1.00 97.44 294 ASN A C 1
ATOM 2427 O O . ASN A 1 294 ? 11.949 -2.492 -5.251 1.00 97.44 294 ASN A O 1
ATOM 2431 N N . GLU A 1 295 ? 11.732 -3.809 -3.453 1.00 95.88 295 GLU A N 1
ATOM 2432 C CA . GLU A 1 295 ? 13.114 -4.296 -3.474 1.00 95.88 295 GLU A CA 1
ATOM 2433 C C . GLU A 1 295 ? 13.420 -5.104 -4.736 1.00 95.88 295 GLU A C 1
ATOM 2435 O O . GLU A 1 295 ? 14.460 -4.894 -5.359 1.00 95.88 295 GLU A O 1
ATOM 2440 N N . LYS A 1 296 ? 12.480 -5.941 -5.196 1.00 96.00 296 LYS A N 1
ATOM 2441 C CA . LYS A 1 296 ? 12.574 -6.607 -6.503 1.00 96.00 296 LYS A CA 1
ATOM 2442 C C . LYS A 1 296 ? 12.755 -5.597 -7.643 1.00 96.00 296 LYS A C 1
ATOM 2444 O O . LYS A 1 296 ? 13.648 -5.781 -8.466 1.00 96.00 296 LYS A O 1
ATOM 2449 N N . ILE A 1 297 ? 11.976 -4.511 -7.671 1.00 97.00 297 ILE A N 1
ATOM 2450 C CA . ILE A 1 297 ? 12.137 -3.447 -8.679 1.00 97.00 297 ILE A CA 1
ATOM 2451 C C . ILE A 1 297 ? 13.485 -2.719 -8.516 1.00 97.00 297 ILE A C 1
ATOM 2453 O O . ILE A 1 297 ? 14.117 -2.400 -9.517 1.00 97.00 297 ILE A O 1
ATOM 2457 N N . LEU A 1 298 ? 13.981 -2.491 -7.294 1.00 95.50 298 LEU A N 1
ATOM 2458 C CA . LEU A 1 298 ? 15.311 -1.900 -7.064 1.00 95.50 298 LEU A CA 1
ATOM 2459 C C . LEU A 1 298 ? 16.461 -2.828 -7.489 1.00 95.50 298 LEU A C 1
ATOM 2461 O O . LEU A 1 298 ? 17.508 -2.341 -7.917 1.00 95.50 298 LEU A O 1
ATOM 2465 N N . ASN A 1 299 ? 16.275 -4.144 -7.396 1.00 95.50 299 ASN A N 1
ATOM 2466 C CA . ASN A 1 299 ? 17.218 -5.146 -7.890 1.00 95.50 299 ASN A CA 1
ATOM 2467 C C . ASN A 1 299 ? 17.197 -5.213 -9.420 1.00 95.50 299 ASN A C 1
ATOM 2469 O O . ASN A 1 299 ? 18.260 -5.132 -10.034 1.00 95.50 299 ASN A O 1
ATOM 2473 N N . ASP A 1 300 ? 16.011 -5.229 -10.036 1.00 96.38 300 ASP A N 1
ATOM 2474 C CA . ASP A 1 300 ? 15.867 -5.080 -11.486 1.00 96.38 300 ASP A CA 1
ATOM 2475 C C . ASP A 1 300 ? 16.539 -3.780 -11.973 1.00 96.38 300 ASP A C 1
ATOM 2477 O O . ASP A 1 300 ? 17.342 -3.805 -12.902 1.00 96.38 300 ASP A O 1
ATOM 2481 N N . ARG A 1 301 ? 16.298 -2.644 -11.303 1.00 95.50 301 ARG A N 1
ATOM 2482 C CA . ARG A 1 301 ? 16.858 -1.337 -11.687 1.00 95.50 301 ARG A CA 1
ATOM 2483 C C . ARG A 1 301 ? 18.375 -1.236 -11.488 1.00 95.50 301 ARG A C 1
ATOM 2485 O O . ARG A 1 301 ? 19.025 -0.452 -12.179 1.00 95.50 301 ARG A O 1
ATOM 2492 N N . PHE A 1 302 ? 18.941 -2.009 -10.560 1.00 95.00 302 PHE A N 1
ATOM 2493 C CA . PHE A 1 302 ? 20.391 -2.150 -10.394 1.00 95.00 302 PHE A CA 1
ATOM 2494 C C . PHE A 1 302 ? 20.998 -2.906 -11.583 1.00 95.00 302 PHE A C 1
ATOM 2496 O O . PHE A 1 302 ? 21.906 -2.382 -12.222 1.00 95.00 302 PHE A O 1
ATOM 2503 N N . MET A 1 303 ? 20.425 -4.059 -11.953 1.00 95.25 303 MET A N 1
ATOM 2504 C CA . MET A 1 303 ? 20.846 -4.807 -13.146 1.00 95.25 303 MET A CA 1
ATOM 2505 C C . MET A 1 303 ? 20.692 -3.970 -14.422 1.00 95.25 303 MET A C 1
ATOM 2507 O O . MET A 1 303 ? 21.614 -3.910 -15.227 1.00 95.25 303 MET A O 1
ATOM 2511 N N . PHE A 1 304 ? 19.576 -3.249 -14.573 1.00 96.12 304 PHE A N 1
ATOM 2512 C CA . PHE A 1 304 ? 19.359 -2.326 -15.688 1.00 96.12 304 PHE A CA 1
ATOM 2513 C C . PHE A 1 304 ? 20.475 -1.277 -15.794 1.00 96.12 304 PHE A C 1
ATOM 2515 O O . PHE A 1 304 ? 21.039 -1.115 -16.870 1.00 96.12 304 PHE A O 1
ATOM 2522 N N . LYS A 1 305 ? 20.846 -0.608 -14.691 1.00 93.94 305 LYS A N 1
ATOM 2523 C CA . LYS A 1 305 ? 21.921 0.402 -14.701 1.00 93.94 305 LYS A CA 1
ATOM 2524 C C . LYS A 1 305 ? 23.304 -0.200 -14.978 1.00 93.94 305 LYS A C 1
ATOM 2526 O O . LYS A 1 305 ? 24.096 0.432 -15.669 1.00 93.94 305 LYS A O 1
ATOM 2531 N N . ALA A 1 306 ? 23.573 -1.418 -14.504 1.00 93.69 306 ALA A N 1
ATOM 2532 C CA . ALA A 1 306 ? 24.805 -2.146 -14.816 1.00 93.69 306 ALA A CA 1
ATOM 2533 C C . ALA A 1 306 ? 24.895 -2.585 -16.292 1.00 93.69 306 ALA A C 1
ATOM 2535 O O . ALA A 1 306 ? 25.995 -2.750 -16.810 1.00 93.69 306 ALA A O 1
ATOM 2536 N N . ILE A 1 307 ? 23.757 -2.762 -16.974 1.00 94.56 307 ILE A N 1
ATOM 2537 C CA . ILE A 1 307 ? 23.683 -3.090 -18.408 1.00 94.56 307 ILE A CA 1
ATOM 2538 C C . ILE A 1 307 ? 23.741 -1.818 -19.271 1.00 94.56 307 ILE A C 1
ATOM 2540 O O . ILE A 1 307 ? 24.464 -1.779 -20.259 1.00 94.56 307 ILE A O 1
ATOM 2544 N N . GLU A 1 308 ? 23.020 -0.763 -18.885 1.00 91.81 308 GLU A N 1
ATOM 2545 C CA . GLU A 1 308 ? 22.948 0.525 -19.597 1.00 91.81 308 GLU A CA 1
ATOM 2546 C C . GLU A 1 308 ? 24.306 1.248 -19.679 1.00 91.81 308 GLU A C 1
ATOM 2548 O O . GLU A 1 308 ? 24.540 2.001 -20.618 1.00 91.81 308 GLU A O 1
ATOM 2553 N N . GLY A 1 309 ? 25.214 1.001 -18.728 1.00 88.56 309 GLY A N 1
ATOM 2554 C CA . GLY A 1 309 ? 26.581 1.532 -18.745 1.00 88.56 309 GLY A CA 1
ATOM 2555 C C . GLY A 1 309 ? 27.588 0.757 -19.611 1.00 88.56 309 GLY A C 1
ATOM 2556 O O . GLY A 1 309 ? 28.753 1.148 -19.658 1.00 88.56 309 GLY A O 1
ATOM 2557 N N . LYS A 1 310 ? 27.199 -0.348 -20.267 1.00 91.19 310 LYS A N 1
ATOM 2558 C CA . LYS A 1 310 ? 28.126 -1.197 -21.038 1.00 91.19 310 LYS A CA 1
ATOM 2559 C C . LYS A 1 310 ? 28.133 -0.857 -22.526 1.00 91.19 310 LYS A C 1
ATOM 2561 O O . LYS A 1 310 ? 27.084 -0.770 -23.154 1.00 91.19 310 LYS A O 1
ATOM 2566 N N . LYS A 1 311 ? 29.335 -0.806 -23.118 1.00 86.69 311 LYS A N 1
ATOM 2567 C CA . LYS A 1 311 ? 29.527 -0.705 -24.580 1.00 86.69 311 LYS A CA 1
ATOM 2568 C C . LYS A 1 311 ? 28.989 -1.923 -25.346 1.00 86.69 311 LYS A C 1
ATOM 2570 O O . LYS A 1 311 ? 28.572 -1.784 -26.487 1.00 86.69 311 LYS A O 1
ATOM 2575 N N . MET A 1 312 ? 29.006 -3.110 -24.734 1.00 88.12 312 MET A N 1
ATOM 2576 C CA . MET A 1 312 ? 28.531 -4.356 -25.341 1.00 88.12 312 MET A CA 1
ATOM 2577 C C . MET A 1 312 ? 27.844 -5.235 -24.290 1.00 88.12 312 MET A C 1
ATOM 2579 O O . MET A 1 312 ? 28.270 -5.281 -23.136 1.00 88.12 312 MET A O 1
ATOM 2583 N N . THR A 1 313 ? 26.767 -5.919 -24.682 1.00 91.81 313 THR A N 1
ATOM 2584 C CA . THR A 1 313 ? 25.929 -6.735 -23.789 1.00 91.81 313 THR A CA 1
ATOM 2585 C C . THR A 1 313 ? 26.010 -8.216 -24.149 1.00 91.81 313 THR A C 1
ATOM 2587 O O . THR A 1 313 ? 26.042 -8.581 -25.325 1.00 91.81 313 THR A O 1
ATOM 2590 N N . SER A 1 314 ? 26.018 -9.085 -23.138 1.00 94.81 314 SER A N 1
ATOM 2591 C CA . SER A 1 314 ? 25.932 -10.539 -23.324 1.00 94.81 314 SER A CA 1
ATOM 2592 C C . SER A 1 314 ? 24.508 -10.976 -23.677 1.00 94.81 314 SER A C 1
ATOM 2594 O O . SER A 1 314 ? 23.534 -10.298 -23.346 1.00 94.81 314 SER A O 1
ATOM 2596 N N . ASP A 1 315 ? 24.331 -12.145 -24.295 1.00 94.88 315 ASP A N 1
ATOM 2597 C CA . ASP A 1 315 ? 22.993 -12.613 -24.695 1.00 94.88 315 ASP A CA 1
ATOM 2598 C C . ASP A 1 315 ? 22.062 -12.907 -23.511 1.00 94.88 315 ASP A C 1
ATOM 2600 O O . ASP A 1 315 ? 20.841 -12.795 -23.637 1.00 94.88 315 ASP A O 1
ATOM 2604 N N . LYS A 1 316 ? 22.626 -13.172 -22.325 1.00 94.94 316 LYS A N 1
ATOM 2605 C CA . LYS A 1 316 ? 21.875 -13.233 -21.060 1.00 94.94 316 LYS A CA 1
ATOM 2606 C C . LYS A 1 316 ? 21.287 -11.866 -20.697 1.00 94.94 316 LYS A C 1
ATOM 2608 O O . LYS A 1 316 ? 20.118 -11.786 -20.328 1.00 94.94 316 LYS A O 1
ATOM 2613 N N . GLU A 1 317 ? 22.058 -10.793 -20.861 1.00 95.38 317 GLU A N 1
ATOM 2614 C CA . GLU A 1 317 ? 21.608 -9.415 -20.628 1.00 95.38 317 GLU A CA 1
ATOM 2615 C C . GLU A 1 317 ? 20.624 -8.955 -21.712 1.00 95.38 317 GLU A C 1
ATOM 2617 O O . GLU A 1 317 ? 19.595 -8.374 -21.376 1.00 95.38 317 GLU A O 1
ATOM 2622 N N . LYS A 1 318 ? 20.850 -9.298 -22.991 1.00 95.00 318 LYS A N 1
ATOM 2623 C CA . LYS A 1 318 ? 19.881 -9.058 -24.081 1.00 95.00 318 LYS A CA 1
ATOM 2624 C C . LYS A 1 318 ? 18.552 -9.777 -23.818 1.00 95.00 318 LYS A C 1
ATOM 2626 O O . LYS A 1 318 ? 17.489 -9.191 -24.006 1.00 95.00 318 LYS A O 1
ATOM 2631 N N . SER A 1 319 ? 18.593 -11.033 -23.366 1.00 97.00 319 SER A N 1
ATOM 2632 C CA . SER A 1 319 ? 17.399 -11.816 -23.013 1.00 97.00 319 SER A CA 1
ATOM 2633 C C . SER A 1 319 ? 16.647 -11.204 -21.824 1.00 97.00 319 SER A C 1
ATOM 2635 O O . SER A 1 319 ? 15.435 -10.986 -21.896 1.00 97.00 319 SER A O 1
ATOM 2637 N N . TRP A 1 320 ? 17.371 -10.814 -20.770 1.00 97.25 320 TRP A N 1
ATOM 2638 C CA . TRP A 1 320 ? 16.805 -10.113 -19.617 1.00 97.25 320 TRP A CA 1
ATOM 2639 C C . TRP A 1 320 ? 16.194 -8.753 -20.004 1.00 97.25 320 TRP A C 1
ATOM 2641 O O . TRP A 1 320 ? 15.068 -8.452 -19.605 1.00 97.25 320 TRP A O 1
ATOM 2651 N N . LEU A 1 321 ? 16.861 -7.963 -20.854 1.00 96.88 321 LEU A N 1
ATOM 2652 C CA . LEU A 1 321 ? 16.308 -6.716 -21.393 1.00 96.88 321 LEU A CA 1
ATOM 2653 C C . LEU A 1 321 ? 15.022 -6.967 -22.189 1.00 96.88 321 LEU A C 1
ATOM 2655 O O . LEU A 1 321 ? 14.022 -6.308 -21.922 1.00 96.88 321 LEU A O 1
ATOM 2659 N N . ARG A 1 322 ? 14.991 -7.952 -23.100 1.00 96.75 322 ARG A N 1
ATOM 2660 C CA . ARG A 1 322 ? 13.770 -8.344 -23.841 1.00 96.75 322 ARG A CA 1
ATOM 2661 C C . ARG A 1 322 ? 12.624 -8.707 -22.888 1.00 96.75 322 ARG A C 1
ATOM 2663 O O . ARG A 1 322 ? 11.494 -8.256 -23.086 1.00 96.75 322 ARG A O 1
ATOM 2670 N N . GLN A 1 323 ? 12.909 -9.452 -21.815 1.00 97.56 323 GLN A N 1
ATOM 2671 C CA . GLN A 1 323 ? 11.929 -9.753 -20.768 1.00 97.56 323 GLN A CA 1
ATOM 2672 C C . GLN A 1 323 ? 11.420 -8.478 -20.075 1.00 97.56 323 GLN A C 1
ATOM 2674 O O . GLN A 1 323 ? 10.217 -8.355 -19.843 1.00 97.56 323 GLN A O 1
ATOM 2679 N N . LYS A 1 324 ? 12.298 -7.517 -19.763 1.00 97.75 324 LYS A N 1
ATOM 2680 C CA . LYS A 1 324 ? 11.928 -6.272 -19.070 1.00 97.75 324 LYS A CA 1
ATOM 2681 C C . LYS A 1 324 ? 11.212 -5.267 -19.970 1.00 97.75 324 LYS A C 1
ATOM 2683 O O . LYS A 1 324 ? 10.231 -4.686 -19.517 1.00 97.75 324 LYS A O 1
ATOM 2688 N N . PHE A 1 325 ? 11.589 -5.131 -21.241 1.00 97.88 325 PHE A N 1
ATOM 2689 C CA . PHE A 1 325 ? 10.811 -4.380 -22.232 1.00 97.88 325 PHE A CA 1
ATOM 2690 C C . PHE A 1 325 ? 9.377 -4.933 -22.339 1.00 97.88 325 PHE A C 1
ATOM 2692 O O . PHE A 1 325 ? 8.420 -4.157 -22.319 1.00 97.88 325 PHE A O 1
ATOM 2699 N N . LYS A 1 326 ? 9.204 -6.266 -22.326 1.00 97.62 326 LYS A N 1
ATOM 2700 C CA . LYS A 1 326 ? 7.882 -6.920 -22.299 1.00 97.62 326 LYS A CA 1
ATOM 2701 C C . LYS A 1 326 ? 7.132 -6.711 -20.971 1.00 97.62 326 LYS A C 1
ATOM 2703 O O . LYS A 1 326 ? 5.962 -6.337 -21.002 1.00 97.62 326 LYS A O 1
ATOM 2708 N N . GLU A 1 327 ? 7.780 -6.893 -19.813 1.00 96.06 327 GLU A N 1
ATOM 2709 C CA . GLU A 1 327 ? 7.163 -6.699 -18.481 1.00 96.06 327 GLU A CA 1
ATOM 2710 C C . GLU A 1 327 ? 6.712 -5.242 -18.261 1.00 96.06 327 GLU A C 1
ATOM 2712 O O . GLU A 1 327 ? 5.618 -5.008 -17.744 1.00 96.06 327 GLU A O 1
ATOM 2717 N N . TYR A 1 328 ? 7.503 -4.267 -18.723 1.00 97.62 328 TYR A N 1
ATOM 2718 C CA . TYR A 1 328 ? 7.202 -2.836 -18.623 1.00 97.62 328 TYR A CA 1
ATOM 2719 C C . TYR A 1 328 ? 6.476 -2.248 -19.847 1.00 97.62 328 TYR A C 1
ATOM 2721 O O . TYR A 1 328 ? 6.236 -1.040 -19.878 1.00 97.62 328 TYR A O 1
ATOM 2729 N N . LYS A 1 329 ? 6.065 -3.067 -20.827 1.00 97.12 329 LYS A N 1
ATOM 2730 C CA . LYS A 1 329 ? 5.324 -2.659 -22.044 1.00 97.12 329 LYS A CA 1
ATOM 2731 C C . LYS A 1 329 ? 5.992 -1.519 -22.836 1.00 97.12 329 LYS A C 1
ATOM 2733 O O . LYS A 1 329 ? 5.319 -0.572 -23.248 1.00 97.12 329 LYS A O 1
ATOM 2738 N N . VAL A 1 330 ? 7.312 -1.581 -22.989 1.00 97.25 330 VAL A N 1
ATOM 2739 C CA . VAL A 1 330 ? 8.129 -0.623 -23.750 1.00 97.25 330 VAL A CA 1
ATOM 2740 C C . VAL A 1 330 ? 8.383 -1.219 -25.132 1.00 97.25 330 VAL A C 1
ATOM 2742 O O . VAL A 1 330 ? 9.277 -2.041 -25.307 1.00 97.25 330 VAL A O 1
ATOM 2745 N N . THR A 1 331 ? 7.551 -0.847 -26.105 1.00 93.81 331 THR A N 1
ATOM 2746 C CA . THR A 1 331 ? 7.637 -1.326 -27.498 1.00 93.81 331 THR A CA 1
ATOM 2747 C C . THR A 1 331 ? 8.714 -0.610 -28.312 1.00 93.81 331 THR A C 1
ATOM 2749 O O . THR A 1 331 ? 9.173 -1.145 -29.310 1.00 93.81 331 THR A O 1
ATOM 2752 N N . SER A 1 332 ? 9.147 0.570 -27.862 1.00 93.06 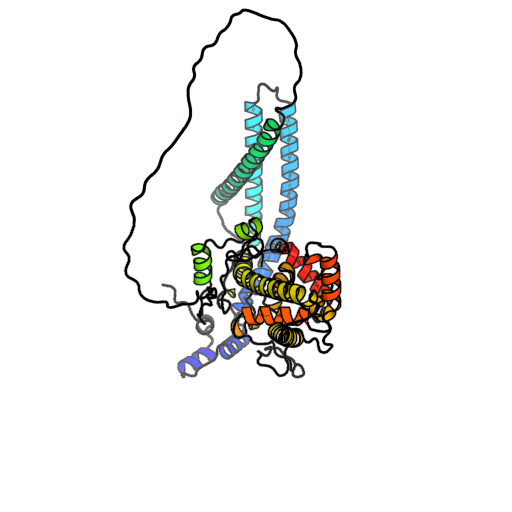332 SER A N 1
ATOM 2753 C CA . SER A 1 332 ? 10.170 1.415 -28.490 1.00 93.06 332 SER A CA 1
ATOM 2754 C C . SER A 1 332 ? 11.600 0.864 -28.401 1.00 93.06 332 SER A C 1
ATOM 2756 O O . SER A 1 332 ? 12.503 1.424 -29.011 1.00 93.06 332 SER A O 1
ATOM 2758 N N . GLY A 1 333 ? 11.847 -0.148 -27.557 1.00 92.06 333 GLY A N 1
ATOM 2759 C CA . GLY A 1 333 ? 13.203 -0.561 -27.169 1.00 92.06 333 GLY A CA 1
ATOM 2760 C C . GLY A 1 333 ? 13.992 0.506 -26.389 1.00 92.06 333 GLY A C 1
ATOM 2761 O O . GLY A 1 333 ? 15.172 0.314 -26.106 1.00 92.06 333 GLY A O 1
ATOM 2762 N N . SER A 1 334 ? 13.371 1.635 -26.022 1.00 96.38 334 SER A N 1
ATOM 2763 C CA . SER A 1 334 ? 14.070 2.764 -25.407 1.00 96.38 334 SER A CA 1
ATOM 2764 C C . SER A 1 334 ? 14.524 2.441 -23.983 1.00 96.38 334 SER A C 1
ATOM 2766 O O . SER A 1 334 ? 13.708 2.279 -23.071 1.00 96.38 334 SER A O 1
ATOM 2768 N N . MET A 1 335 ? 15.843 2.414 -23.772 1.00 95.38 335 MET A N 1
ATOM 2769 C CA . MET A 1 335 ? 16.451 2.250 -22.446 1.00 95.38 335 MET A CA 1
ATOM 2770 C C . MET A 1 335 ? 15.986 3.350 -21.481 1.00 95.38 335 MET A C 1
ATOM 2772 O O . MET A 1 335 ? 15.585 3.048 -20.360 1.00 95.38 335 MET A O 1
ATOM 2776 N N . LYS A 1 336 ? 15.922 4.611 -21.936 1.00 95.19 336 LYS A N 1
ATOM 2777 C CA . LYS A 1 336 ? 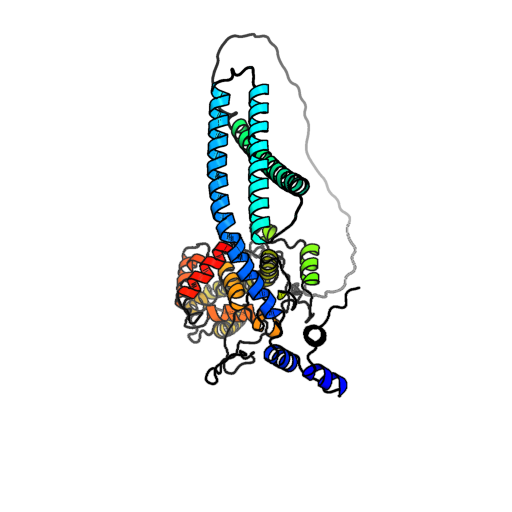15.399 5.734 -21.140 1.00 95.19 336 LYS A CA 1
ATOM 2778 C C . LYS A 1 336 ? 13.964 5.476 -20.674 1.00 95.19 336 LYS A C 1
ATOM 2780 O O . LYS A 1 336 ? 13.671 5.610 -19.488 1.00 95.19 336 LYS A O 1
ATOM 2785 N N . GLU A 1 337 ? 13.082 5.066 -21.586 1.00 96.81 337 GLU A N 1
ATOM 2786 C CA . GLU A 1 337 ? 11.686 4.774 -21.252 1.00 96.81 337 GLU A CA 1
ATOM 2787 C C . GLU A 1 337 ? 11.572 3.595 -20.273 1.00 96.81 337 GLU A C 1
ATOM 2789 O O . GLU A 1 337 ? 10.822 3.662 -19.295 1.00 96.81 337 GLU A O 1
ATOM 2794 N N . LEU A 1 338 ? 12.364 2.537 -20.480 1.00 97.75 338 LEU A N 1
ATOM 2795 C CA . LEU A 1 338 ? 12.445 1.412 -19.552 1.00 97.75 338 LEU A CA 1
ATOM 2796 C C . LEU A 1 338 ? 12.924 1.862 -18.162 1.00 97.75 338 LEU A C 1
ATOM 2798 O O . LEU A 1 338 ? 12.331 1.452 -17.167 1.00 97.75 338 LEU A O 1
ATOM 2802 N N . GLY A 1 339 ? 13.916 2.752 -18.076 1.00 96.06 339 GLY A N 1
ATOM 2803 C CA . GLY A 1 339 ? 14.424 3.313 -16.820 1.00 96.06 339 GLY A CA 1
ATOM 2804 C C . GLY A 1 339 ? 13.445 4.244 -16.086 1.00 96.06 339 GLY A C 1
ATOM 2805 O O . GLY A 1 339 ? 13.459 4.290 -14.856 1.00 96.06 339 GLY A O 1
ATOM 2806 N N . GLU A 1 340 ? 12.569 4.955 -16.805 1.00 95.94 340 GLU A N 1
ATOM 2807 C CA . GLU A 1 340 ? 11.491 5.777 -16.222 1.00 95.94 340 GLU A CA 1
ATOM 2808 C C . GLU A 1 340 ? 10.315 4.922 -15.705 1.00 95.94 340 GLU A C 1
ATOM 2810 O O . GLU A 1 340 ? 9.675 5.255 -14.696 1.00 95.94 340 GLU A O 1
ATOM 2815 N N . ARG A 1 341 ? 10.036 3.795 -16.376 1.00 98.00 341 ARG A N 1
ATOM 2816 C CA . ARG A 1 341 ? 9.011 2.820 -15.974 1.00 98.00 341 ARG A CA 1
ATOM 2817 C C . ARG A 1 341 ? 9.486 1.889 -14.846 1.00 98.00 341 ARG A C 1
ATOM 2819 O O . ARG A 1 341 ? 8.715 1.644 -13.920 1.00 98.00 341 ARG A O 1
ATOM 2826 N N . MET A 1 342 ? 10.733 1.418 -14.875 1.00 97.38 342 MET A N 1
ATOM 2827 C CA . MET A 1 342 ? 11.328 0.477 -13.912 1.00 97.38 342 MET A CA 1
ATOM 2828 C C . MET A 1 342 ? 11.775 1.167 -12.613 1.00 97.38 342 MET A C 1
ATOM 2830 O O . MET A 1 342 ? 12.963 1.309 -12.327 1.00 97.38 342 MET A O 1
ATOM 2834 N N . ASP A 1 343 ? 10.814 1.604 -11.801 1.00 96.69 343 ASP A N 1
ATOM 2835 C CA . ASP A 1 343 ? 11.099 2.199 -10.492 1.00 96.69 343 ASP A CA 1
ATOM 2836 C C . ASP A 1 343 ? 9.965 1.958 -9.472 1.00 96.69 343 ASP A C 1
ATOM 2838 O O . ASP A 1 343 ? 8.857 1.535 -9.818 1.00 96.69 343 ASP A O 1
ATOM 2842 N N . ILE A 1 344 ? 10.269 2.165 -8.191 1.00 97.06 344 ILE A N 1
ATOM 2843 C CA . ILE A 1 344 ? 9.401 1.866 -7.047 1.00 97.06 344 ILE A CA 1
ATOM 2844 C C . ILE A 1 344 ? 8.130 2.719 -7.016 1.00 97.06 344 ILE A C 1
ATOM 2846 O O . ILE A 1 344 ? 8.088 3.845 -7.521 1.00 97.06 344 ILE A O 1
ATOM 2850 N N . ILE A 1 345 ? 7.102 2.194 -6.352 1.00 98.00 345 ILE A N 1
ATOM 2851 C CA . ILE A 1 345 ? 5.938 2.975 -5.921 1.00 98.00 345 ILE A CA 1
ATOM 2852 C C . ILE A 1 345 ? 6.147 3.329 -4.440 1.00 98.00 345 ILE A C 1
ATOM 2854 O O . ILE A 1 345 ? 6.487 2.417 -3.680 1.00 98.00 345 ILE A O 1
ATOM 2858 N N . PRO A 1 346 ? 5.966 4.595 -4.012 1.00 98.06 346 PRO A N 1
ATOM 2859 C CA . PRO A 1 346 ? 6.083 4.980 -2.605 1.00 98.06 346 PRO A CA 1
ATOM 2860 C C . PRO A 1 346 ? 5.209 4.099 -1.707 1.00 98.06 346 PRO A C 1
ATOM 2862 O O . PRO A 1 346 ? 4.061 3.788 -2.048 1.00 98.06 346 PRO A O 1
ATOM 2865 N N . VAL A 1 347 ? 5.764 3.667 -0.577 1.00 98.38 347 VAL A N 1
ATOM 2866 C CA . VAL A 1 347 ? 5.122 2.718 0.344 1.00 98.38 347 VAL A CA 1
ATOM 2867 C C . VAL A 1 347 ? 3.855 3.330 0.946 1.00 98.38 347 VAL A C 1
ATOM 2869 O O . VAL A 1 347 ? 2.833 2.653 1.046 1.00 98.38 347 VAL A O 1
ATOM 2872 N N . SER A 1 348 ? 3.888 4.630 1.249 1.00 98.50 348 SER A N 1
ATOM 2873 C CA . SER A 1 348 ? 2.747 5.393 1.762 1.00 98.50 348 SER A CA 1
ATOM 2874 C C . SER A 1 348 ? 1.562 5.407 0.792 1.00 98.50 348 SER A C 1
ATOM 2876 O O . SER A 1 348 ? 0.450 5.069 1.195 1.00 98.50 348 SER A O 1
ATOM 2878 N N . ILE A 1 349 ? 1.801 5.707 -0.493 1.00 98.62 349 ILE A N 1
ATOM 2879 C CA . ILE A 1 349 ? 0.778 5.668 -1.552 1.00 98.62 349 ILE A CA 1
ATOM 2880 C C . ILE A 1 349 ? 0.207 4.254 -1.675 1.00 98.62 349 ILE A C 1
ATOM 2882 O O . ILE A 1 349 ? -1.008 4.080 -1.669 1.00 98.62 349 ILE A O 1
ATOM 2886 N N . ALA A 1 350 ? 1.068 3.236 -1.764 1.00 98.62 350 ALA A N 1
ATOM 2887 C CA . ALA A 1 350 ? 0.629 1.855 -1.943 1.00 98.62 350 ALA A CA 1
ATOM 2888 C C . ALA A 1 350 ? -0.256 1.361 -0.786 1.00 98.62 350 ALA A C 1
ATOM 2890 O O . ALA A 1 350 ? -1.283 0.737 -1.041 1.00 98.62 350 ALA A O 1
ATOM 2891 N N . ILE A 1 351 ? 0.089 1.673 0.466 1.00 98.75 351 ILE A N 1
ATOM 2892 C CA . ILE A 1 351 ? -0.729 1.300 1.629 1.00 98.75 351 ILE A CA 1
ATOM 2893 C C . ILE A 1 351 ? -2.022 2.125 1.682 1.00 98.75 351 ILE A C 1
ATOM 2895 O O . ILE A 1 351 ? -3.080 1.562 1.952 1.00 98.75 351 ILE A O 1
ATOM 2899 N N . ALA A 1 352 ? -1.973 3.428 1.392 1.00 98.69 352 ALA A N 1
ATOM 2900 C CA . ALA A 1 352 ? -3.150 4.294 1.436 1.00 98.69 352 ALA A CA 1
ATOM 2901 C C . ALA A 1 352 ? -4.181 3.950 0.348 1.00 98.69 352 ALA A C 1
ATOM 2903 O O . ALA A 1 352 ? -5.371 3.848 0.647 1.00 98.69 352 ALA A O 1
ATOM 2904 N N . GLN A 1 353 ? -3.732 3.707 -0.889 1.00 98.50 353 GLN A N 1
ATOM 2905 C CA . GLN A 1 353 ? -4.602 3.232 -1.966 1.00 98.50 353 GLN A CA 1
ATOM 2906 C C . GLN A 1 353 ? -5.142 1.833 -1.657 1.00 98.50 353 GLN A C 1
ATOM 2908 O O . GLN A 1 353 ? -6.350 1.633 -1.740 1.00 98.50 353 GLN A O 1
ATOM 2913 N N . ALA A 1 354 ? -4.304 0.893 -1.198 1.00 98.50 354 ALA A N 1
ATOM 2914 C CA . ALA A 1 354 ? -4.790 -0.426 -0.792 1.00 98.50 354 ALA A CA 1
ATOM 2915 C C . ALA A 1 354 ? -5.866 -0.319 0.304 1.00 98.50 354 ALA A C 1
ATOM 2917 O O . ALA A 1 354 ? -6.912 -0.955 0.207 1.00 98.50 354 ALA A O 1
ATOM 2918 N N . ALA A 1 355 ? -5.654 0.511 1.329 1.00 98.19 355 ALA A N 1
ATOM 2919 C CA . ALA A 1 355 ? -6.623 0.734 2.402 1.00 98.19 355 ALA A CA 1
ATOM 2920 C C . ALA A 1 355 ? -7.944 1.330 1.884 1.00 98.19 355 ALA A C 1
ATOM 2922 O O . ALA A 1 355 ? -9.014 0.939 2.355 1.00 98.19 355 ALA A O 1
ATOM 2923 N N . LYS A 1 356 ? -7.877 2.243 0.904 1.00 97.62 356 LYS A N 1
ATOM 2924 C CA . LYS A 1 356 ? -9.045 2.884 0.290 1.00 97.62 356 LYS A CA 1
ATOM 2925 C C . LYS A 1 356 ? -9.850 1.922 -0.589 1.00 97.62 356 LYS A C 1
ATOM 2927 O O . LYS A 1 356 ? -11.060 1.836 -0.396 1.00 97.62 356 LYS A O 1
ATOM 2932 N N . GLU A 1 357 ? -9.205 1.189 -1.498 1.00 96.00 357 GLU A N 1
ATOM 2933 C CA . GLU A 1 357 ? -9.898 0.285 -2.435 1.00 96.00 357 GLU A CA 1
ATOM 2934 C C . GLU A 1 357 ? -10.410 -0.995 -1.756 1.00 96.00 357 GLU A C 1
ATOM 2936 O O . GLU A 1 357 ? -11.486 -1.499 -2.079 1.00 96.00 357 GLU A O 1
ATOM 2941 N N . SER A 1 358 ? -9.660 -1.528 -0.785 1.00 96.19 358 SER A N 1
ATOM 2942 C CA . SER A 1 358 ? -10.041 -2.749 -0.061 1.00 96.19 358 SER A CA 1
ATOM 2943 C C . SER A 1 358 ? -10.911 -2.510 1.176 1.00 96.19 358 SER A C 1
ATOM 2945 O O . SER A 1 358 ? -11.315 -3.483 1.809 1.00 96.19 358 SER A O 1
ATOM 2947 N N . GLY A 1 359 ? -11.171 -1.258 1.568 1.00 96.12 359 GLY A N 1
ATOM 2948 C CA . GLY A 1 359 ? -11.840 -0.948 2.837 1.00 96.12 359 GLY A CA 1
ATOM 2949 C C . GLY A 1 359 ? -11.091 -1.537 4.039 1.00 96.12 359 GLY A C 1
ATOM 2950 O O . GLY A 1 359 ? -11.675 -2.280 4.827 1.00 96.12 359 GLY A O 1
ATOM 2951 N N . TRP A 1 360 ? -9.783 -1.275 4.133 1.00 97.31 360 TRP A N 1
ATOM 2952 C CA . TRP A 1 360 ? -8.869 -1.894 5.112 1.00 97.31 360 TRP A CA 1
ATOM 2953 C C . TRP A 1 360 ? -8.939 -3.434 5.112 1.00 97.31 360 TRP A C 1
ATOM 2955 O O . TRP A 1 360 ? -8.987 -4.072 6.159 1.00 97.31 360 TRP A O 1
ATOM 2965 N N . GLY A 1 361 ? -8.974 -4.033 3.918 1.00 95.94 361 GLY A N 1
ATOM 2966 C CA . GLY A 1 361 ? -9.005 -5.482 3.693 1.00 95.94 361 GLY A CA 1
ATOM 2967 C C . GLY A 1 361 ? -10.384 -6.138 3.813 1.00 95.94 361 GLY A C 1
ATOM 2968 O O . GLY A 1 361 ? -10.527 -7.291 3.425 1.00 95.94 361 GLY A O 1
ATOM 2969 N N . THR A 1 362 ? -11.402 -5.423 4.302 1.00 94.75 362 THR A N 1
ATOM 2970 C CA . THR A 1 362 ? -12.735 -5.991 4.601 1.00 94.75 362 THR A CA 1
ATOM 2971 C C . THR A 1 362 ? -13.689 -6.062 3.400 1.00 94.75 362 THR A C 1
ATOM 2973 O O . THR A 1 362 ? -14.738 -6.696 3.481 1.00 94.75 362 THR A O 1
ATOM 2976 N N . SER A 1 363 ? -13.343 -5.437 2.270 1.00 93.62 363 SER A N 1
ATOM 2977 C CA . SER A 1 363 ? -14.132 -5.483 1.033 1.00 93.62 363 SER A CA 1
ATOM 2978 C C . SER A 1 363 ? -14.246 -6.905 0.484 1.00 93.62 363 SER A C 1
ATOM 2980 O O . SER A 1 363 ? -13.250 -7.623 0.383 1.00 93.62 363 SER A O 1
ATOM 2982 N N . ARG A 1 364 ? -15.441 -7.276 0.005 1.00 91.31 364 ARG A N 1
ATOM 2983 C CA . ARG A 1 364 ? -15.706 -8.555 -0.678 1.00 91.31 364 ARG A CA 1
ATOM 2984 C C . ARG A 1 364 ? -14.669 -8.866 -1.767 1.00 91.31 364 ARG A C 1
ATOM 2986 O O . ARG A 1 364 ? -14.194 -9.992 -1.867 1.00 91.31 364 ARG A O 1
ATOM 2993 N N . PHE A 1 365 ? -14.269 -7.863 -2.552 1.00 92.12 365 PHE A N 1
ATOM 2994 C CA . PHE A 1 365 ? -13.268 -8.027 -3.611 1.00 92.12 365 PHE A CA 1
ATOM 2995 C C . PHE A 1 365 ? -11.865 -8.351 -3.068 1.00 92.12 365 PHE A C 1
ATOM 2997 O O . PHE A 1 365 ? -11.106 -9.071 -3.716 1.00 92.12 365 PHE A O 1
ATOM 3004 N N . ALA A 1 366 ? -11.524 -7.863 -1.875 1.00 93.88 366 ALA A N 1
ATOM 3005 C CA . ALA A 1 366 ? -10.280 -8.202 -1.194 1.00 93.88 366 ALA A CA 1
ATOM 3006 C C . ALA A 1 366 ? -10.340 -9.614 -0.584 1.00 93.88 366 ALA A C 1
ATOM 3008 O O . ALA A 1 366 ? -9.404 -10.382 -0.786 1.00 93.88 366 ALA A O 1
ATOM 3009 N N . LEU A 1 367 ? -11.449 -9.976 0.074 1.00 91.69 367 LEU A N 1
ATOM 3010 C CA . LEU A 1 367 ? -11.625 -11.270 0.753 1.00 91.69 367 LEU A CA 1
ATOM 3011 C C . LEU A 1 367 ? -11.809 -12.466 -0.203 1.00 91.69 367 LEU A C 1
ATOM 3013 O O . LEU A 1 367 ? -11.226 -13.520 0.016 1.00 91.69 367 LEU A O 1
ATOM 3017 N N . GLU A 1 368 ? -12.607 -12.333 -1.268 1.00 88.56 368 GLU A N 1
ATOM 3018 C CA . GLU A 1 368 ? -12.828 -13.412 -2.255 1.00 88.56 368 GLU A CA 1
ATOM 3019 C C . GLU A 1 368 ? -11.824 -13.376 -3.417 1.00 88.56 368 GLU A C 1
ATOM 3021 O O . GLU A 1 368 ? -11.555 -14.389 -4.075 1.00 88.56 368 GLU A O 1
ATOM 3026 N N . GLY A 1 369 ? -11.328 -12.177 -3.731 1.00 90.12 369 GLY A N 1
ATOM 3027 C CA . GLY A 1 369 ? -10.610 -11.891 -4.968 1.00 90.12 369 GLY A CA 1
ATOM 3028 C C . GLY A 1 369 ? -9.140 -11.526 -4.803 1.00 90.12 369 GLY A C 1
ATOM 3029 O O . GLY A 1 369 ? -8.472 -11.346 -5.821 1.00 90.12 369 GLY A O 1
ATOM 3030 N N . ASN A 1 370 ? -8.643 -11.363 -3.570 1.00 94.44 370 ASN A N 1
ATOM 3031 C CA . ASN A 1 370 ? -7.341 -10.748 -3.274 1.00 94.44 370 ASN A CA 1
ATOM 3032 C C . ASN A 1 370 ? -7.145 -9.374 -3.952 1.00 94.44 370 ASN A C 1
ATOM 3034 O O . ASN A 1 370 ? -6.019 -8.928 -4.162 1.00 94.44 370 ASN A O 1
ATOM 3038 N N . ALA A 1 371 ? -8.231 -8.691 -4.326 1.00 94.06 371 ALA A N 1
ATOM 3039 C CA . ALA A 1 371 ? -8.224 -7.549 -5.235 1.00 94.06 371 ALA A CA 1
ATOM 3040 C C . ALA A 1 371 ? -8.040 -6.211 -4.505 1.00 94.06 371 ALA A C 1
ATOM 3042 O O . ALA A 1 371 ? -8.854 -5.294 -4.622 1.00 94.06 371 ALA A O 1
ATOM 3043 N N . ILE A 1 372 ? -6.960 -6.098 -3.731 1.00 96.88 372 ILE A N 1
ATOM 3044 C CA . ILE A 1 372 ? -6.796 -5.038 -2.721 1.00 96.88 372 ILE A CA 1
ATOM 3045 C C . ILE A 1 372 ? -6.636 -3.620 -3.296 1.00 96.88 372 ILE A C 1
ATOM 3047 O O . ILE A 1 372 ? -6.621 -2.661 -2.536 1.00 96.88 372 ILE A O 1
ATOM 3051 N N . PHE A 1 373 ? -6.533 -3.498 -4.622 1.00 96.75 373 PHE A N 1
ATOM 3052 C CA . PHE A 1 373 ? -6.359 -2.255 -5.382 1.00 96.75 373 PHE A CA 1
ATOM 3053 C C . PHE A 1 373 ? -7.502 -1.971 -6.377 1.00 96.75 373 PHE A C 1
ATOM 3055 O O . PHE A 1 373 ? -7.323 -1.171 -7.289 1.00 96.75 373 PHE A O 1
ATOM 3062 N N . GLY A 1 374 ? -8.642 -2.668 -6.292 1.00 87.56 374 GLY A N 1
ATOM 3063 C CA . GLY A 1 374 ? -9.846 -2.333 -7.075 1.00 87.56 374 GLY A CA 1
ATOM 3064 C C . GLY A 1 374 ? -9.708 -2.386 -8.609 1.00 87.56 374 GLY A C 1
ATOM 3065 O O . GLY A 1 374 ? -10.566 -1.867 -9.315 1.00 87.56 374 GLY A O 1
ATOM 3066 N N . GLN A 1 375 ? -8.642 -2.989 -9.150 1.00 87.00 375 GLN A N 1
ATOM 3067 C CA . GLN A 1 375 ? -8.299 -2.902 -10.575 1.00 87.00 375 GLN A CA 1
ATOM 3068 C C . GLN A 1 375 ? -9.371 -3.532 -11.481 1.00 87.00 375 GLN A C 1
ATOM 3070 O O . GLN A 1 375 ? -9.735 -4.694 -11.299 1.00 87.00 375 GLN A O 1
ATOM 3075 N N . TRP A 1 376 ? -9.836 -2.796 -12.494 1.00 87.44 376 TRP A N 1
ATOM 3076 C CA . TRP A 1 376 ? -10.879 -3.267 -13.414 1.00 87.44 376 TRP A CA 1
ATOM 3077 C C . TRP A 1 376 ? -10.355 -4.225 -14.494 1.00 87.44 376 TRP A C 1
ATOM 3079 O O . TRP A 1 376 ? -9.213 -4.141 -14.949 1.00 87.44 376 TRP A O 1
ATOM 3089 N N . THR A 1 377 ? -11.236 -5.107 -14.962 1.00 84.69 377 THR A N 1
ATOM 3090 C CA . THR A 1 377 ? -11.090 -5.888 -16.192 1.00 84.69 377 THR A CA 1
ATOM 3091 C C . THR A 1 377 ? -12.446 -6.072 -16.867 1.00 84.69 377 THR A C 1
ATOM 3093 O O . THR A 1 377 ? -13.470 -6.154 -16.196 1.00 84.69 377 THR A O 1
ATOM 3096 N N . TRP A 1 378 ? -12.460 -6.171 -18.192 1.00 80.69 378 TRP A N 1
ATOM 3097 C CA . TRP A 1 378 ? -13.662 -6.481 -18.969 1.00 80.69 378 TRP A CA 1
ATOM 3098 C C . TRP A 1 378 ? -13.675 -7.975 -19.336 1.00 80.69 378 TRP A C 1
ATOM 3100 O O . TRP A 1 378 ? -14.613 -8.701 -19.005 1.00 80.69 378 TRP A O 1
ATOM 3110 N N . ASN A 1 379 ? -12.562 -8.466 -19.894 1.00 78.50 379 ASN A N 1
ATOM 3111 C CA . ASN A 1 379 ? -12.467 -9.815 -20.467 1.00 78.50 379 ASN A CA 1
ATOM 3112 C C . ASN A 1 379 ? -11.743 -10.828 -19.549 1.00 78.50 379 ASN A C 1
ATOM 3114 O O . ASN A 1 379 ? -11.678 -12.010 -19.867 1.00 78.50 379 ASN A O 1
ATOM 3118 N N . GLY A 1 380 ? -11.162 -10.388 -18.425 1.00 74.38 380 GLY A N 1
ATOM 3119 C CA . GLY A 1 380 ? -10.363 -11.237 -17.533 1.00 74.38 380 GLY A CA 1
ATOM 3120 C C . GLY A 1 380 ? -11.161 -12.000 -16.467 1.00 74.38 380 GLY A C 1
ATOM 3121 O O . GLY A 1 380 ? -12.349 -11.755 -16.237 1.00 74.38 380 GLY A O 1
ATOM 3122 N N . LYS A 1 381 ? -10.467 -12.896 -15.746 1.00 79.38 381 LYS A N 1
ATOM 3123 C CA . LYS A 1 381 ? -10.983 -13.510 -14.511 1.00 79.38 381 LYS A CA 1
ATOM 3124 C C . LYS A 1 381 ? -11.147 -12.423 -13.441 1.00 79.38 381 LYS A C 1
ATOM 3126 O O . LYS A 1 381 ? -10.177 -11.787 -13.030 1.00 79.38 381 LYS A O 1
ATOM 3131 N N . GLY A 1 382 ? -12.379 -12.215 -12.991 1.00 82.56 382 GLY A N 1
ATOM 3132 C CA . GLY A 1 382 ? -12.725 -11.151 -12.056 1.00 82.56 382 GLY A CA 1
ATOM 3133 C C . GLY A 1 382 ? -14.120 -11.317 -11.465 1.00 82.56 382 GLY A C 1
ATOM 3134 O O . GLY A 1 382 ? -14.936 -12.078 -11.983 1.00 82.56 382 GLY A O 1
ATOM 3135 N N . ILE A 1 383 ? -14.372 -10.605 -10.371 1.00 81.69 383 ILE A N 1
ATOM 3136 C CA . ILE A 1 383 ? -15.626 -10.612 -9.618 1.00 81.69 383 ILE A CA 1
ATOM 3137 C C . ILE A 1 383 ? -16.472 -9.424 -10.090 1.00 81.69 383 ILE A C 1
ATOM 3139 O O . ILE A 1 383 ? -15.992 -8.291 -10.126 1.00 81.69 383 ILE A O 1
ATOM 3143 N N . ALA A 1 384 ? -17.726 -9.670 -10.466 1.00 83.88 384 ALA A N 1
ATOM 3144 C CA . ALA A 1 384 ? -18.661 -8.602 -10.813 1.00 83.88 384 ALA A CA 1
ATOM 3145 C C . ALA A 1 384 ? -19.172 -7.887 -9.542 1.00 83.88 384 ALA A C 1
ATOM 3147 O O . ALA A 1 384 ? -19.426 -8.563 -8.539 1.00 83.88 384 ALA A O 1
ATOM 3148 N N . PRO A 1 385 ? -19.364 -6.554 -9.563 1.00 80.31 385 PRO A N 1
ATOM 3149 C CA . PRO A 1 385 ? -20.153 -5.872 -8.540 1.00 80.31 385 PRO A CA 1
ATOM 3150 C C . PRO A 1 385 ? -21.586 -6.418 -8.510 1.00 80.31 385 PRO A C 1
ATOM 3152 O O . PRO A 1 385 ? -22.127 -6.771 -9.558 1.00 80.31 385 PRO A O 1
ATOM 3155 N N . LEU A 1 386 ? -22.183 -6.480 -7.315 1.00 77.81 386 LEU A N 1
ATOM 3156 C CA . LEU A 1 386 ? -23.580 -6.894 -7.139 1.00 77.81 386 LEU A CA 1
ATOM 3157 C C . LEU A 1 386 ? -24.513 -5.846 -7.761 1.00 77.81 386 LEU A C 1
ATOM 3159 O O . LEU A 1 386 ? -25.228 -6.138 -8.715 1.00 77.81 386 LEU A O 1
ATOM 3163 N N . ASP A 1 387 ? -24.400 -4.601 -7.301 1.00 68.44 387 ASP A N 1
ATOM 3164 C CA . ASP A 1 387 ? -25.271 -3.483 -7.680 1.00 68.44 387 ASP A CA 1
ATOM 3165 C C . ASP A 1 387 ? -24.793 -2.773 -8.964 1.00 68.44 387 ASP A C 1
ATOM 3167 O O . ASP A 1 387 ? -24.653 -1.549 -9.021 1.00 68.44 387 ASP A O 1
ATOM 3171 N N . ARG A 1 388 ? -24.469 -3.543 -10.013 1.00 64.81 388 ARG A N 1
ATOM 3172 C CA . ARG A 1 388 ? -24.082 -2.985 -11.322 1.00 64.81 388 ARG A CA 1
ATOM 3173 C C . ARG A 1 388 ? -25.315 -2.675 -12.177 1.00 64.81 388 ARG A C 1
ATOM 3175 O O . ARG A 1 388 ? -26.188 -3.526 -12.332 1.00 64.81 388 ARG A O 1
ATOM 3182 N N . SER A 1 389 ? -25.357 -1.492 -12.800 1.00 58.94 389 SER A N 1
ATOM 3183 C CA . SER A 1 389 ? -26.325 -1.227 -13.877 1.00 58.94 389 SER A CA 1
ATOM 3184 C C . SER A 1 389 ? -26.065 -2.165 -15.062 1.00 58.94 389 SER A C 1
ATOM 3186 O O . SER A 1 389 ? -24.927 -2.597 -15.275 1.00 58.94 389 SER A O 1
ATOM 3188 N N . LYS A 1 390 ? -27.108 -2.486 -15.841 1.00 60.16 390 LYS A N 1
ATOM 3189 C CA . LYS A 1 390 ? -27.023 -3.459 -16.949 1.00 60.16 390 LYS A CA 1
ATOM 3190 C C . LYS A 1 390 ? -25.955 -3.088 -17.993 1.00 60.16 390 LYS A C 1
ATOM 3192 O O . LYS A 1 390 ? -25.329 -3.985 -18.546 1.00 60.16 390 LYS A O 1
ATOM 3197 N N . GLU A 1 391 ? -25.682 -1.796 -18.197 1.00 61.00 391 GLU A N 1
ATOM 3198 C CA . GLU A 1 391 ? -24.625 -1.313 -19.104 1.00 61.00 391 GLU A CA 1
ATOM 3199 C C . GLU A 1 391 ? -23.187 -1.565 -18.595 1.00 61.00 391 GLU A C 1
ATOM 3201 O O . GLU A 1 391 ? -22.230 -1.571 -19.375 1.00 61.00 391 GLU A O 1
ATOM 3206 N N . LYS A 1 392 ? -22.978 -1.745 -17.282 1.00 66.00 392 LYS A N 1
ATOM 3207 C CA . LYS A 1 392 ? -21.634 -1.790 -16.679 1.00 66.00 392 LYS A CA 1
ATOM 3208 C C . LYS A 1 392 ? -21.056 -3.208 -16.702 1.00 66.00 392 LYS A C 1
ATOM 3210 O O . LYS A 1 392 ? -21.155 -3.987 -15.753 1.00 66.00 392 LYS A O 1
ATOM 3215 N N . ASN A 1 393 ? -20.377 -3.515 -17.807 1.00 76.06 393 ASN A N 1
ATOM 3216 C CA . ASN A 1 393 ? -19.751 -4.818 -18.072 1.00 76.06 393 ASN A CA 1
ATOM 3217 C C . ASN A 1 393 ? -18.357 -5.044 -17.452 1.00 76.06 393 ASN A C 1
ATOM 3219 O O . ASN A 1 393 ? -17.771 -6.108 -17.651 1.00 76.06 393 ASN A O 1
ATOM 3223 N N . HIS A 1 394 ? -17.821 -4.095 -16.677 1.00 82.00 394 HIS A N 1
ATOM 3224 C CA . HIS A 1 394 ? -16.546 -4.290 -15.982 1.00 82.00 394 HIS A CA 1
ATOM 3225 C C . HIS A 1 394 ? -16.683 -5.209 -14.750 1.00 82.00 394 HIS A C 1
ATOM 3227 O O . HIS A 1 394 ? -17.726 -5.290 -14.099 1.00 82.00 394 HIS A O 1
ATOM 3233 N N . LYS A 1 395 ? -15.585 -5.883 -14.414 1.00 87.19 395 LYS A N 1
ATOM 3234 C CA . LYS A 1 395 ? -15.375 -6.731 -13.233 1.00 87.19 395 LYS A CA 1
ATOM 3235 C C . LYS A 1 395 ? -14.138 -6.230 -12.488 1.00 87.19 395 LYS A C 1
ATOM 3237 O O . LYS A 1 395 ? -13.266 -5.608 -13.092 1.00 87.19 395 LYS A O 1
ATOM 3242 N N . ILE A 1 396 ? -14.006 -6.552 -11.208 1.00 88.31 396 ILE A N 1
ATOM 3243 C CA . ILE A 1 396 ? -12.765 -6.334 -10.452 1.00 88.31 396 ILE A CA 1
ATOM 3244 C C . ILE A 1 396 ? -11.858 -7.562 -10.628 1.00 88.31 396 ILE A C 1
ATOM 3246 O O . ILE A 1 396 ? -12.323 -8.689 -10.464 1.00 88.31 396 ILE A O 1
ATOM 3250 N N . LEU A 1 397 ? -10.583 -7.373 -10.984 1.00 88.75 397 LEU A N 1
ATOM 3251 C CA . LEU A 1 397 ? -9.615 -8.459 -11.209 1.00 88.75 397 LEU A CA 1
ATOM 3252 C C . LEU A 1 397 ? -9.501 -9.392 -9.998 1.00 88.75 397 LEU A C 1
ATOM 3254 O O . LEU A 1 397 ? -9.342 -8.923 -8.875 1.00 88.75 397 LEU A O 1
ATOM 3258 N N . ARG A 1 398 ? -9.503 -10.710 -10.235 1.00 91.06 398 ARG A N 1
ATOM 3259 C CA . ARG A 1 398 ? -9.240 -11.722 -9.201 1.00 91.06 398 ARG A CA 1
ATOM 3260 C C . ARG A 1 398 ? -7.798 -12.217 -9.284 1.00 91.06 398 ARG A C 1
ATOM 3262 O O . ARG A 1 398 ? -7.334 -12.609 -10.353 1.00 91.06 398 ARG A O 1
ATOM 3269 N N . PHE A 1 399 ? -7.119 -12.251 -8.143 1.00 90.75 399 PHE A N 1
ATOM 3270 C CA . PHE A 1 399 ? -5.740 -12.709 -7.992 1.00 90.75 399 PHE A CA 1
ATOM 3271 C C . PHE A 1 399 ? -5.680 -13.997 -7.157 1.00 90.75 399 PHE A C 1
ATOM 3273 O O . PHE A 1 399 ? -6.471 -14.150 -6.225 1.00 90.75 399 PHE A O 1
ATOM 3280 N N . PRO A 1 400 ? -4.737 -14.916 -7.440 1.00 87.88 400 PRO A N 1
ATOM 3281 C CA . PRO A 1 400 ? -4.579 -16.130 -6.639 1.00 87.88 400 PRO A CA 1
ATOM 3282 C C . PRO A 1 400 ? -4.089 -15.820 -5.219 1.00 87.88 400 PRO A C 1
ATOM 3284 O O . PRO A 1 400 ? -4.506 -16.486 -4.284 1.00 87.88 400 PRO A O 1
ATOM 3287 N N . ILE A 1 401 ? -3.243 -14.794 -5.054 1.00 91.69 401 ILE A N 1
ATOM 3288 C CA . ILE A 1 401 ? -2.673 -14.372 -3.766 1.00 91.69 401 ILE A CA 1
ATOM 3289 C C . ILE A 1 401 ? -2.530 -12.843 -3.691 1.00 91.69 401 ILE A C 1
ATOM 3291 O O . ILE A 1 401 ? -2.334 -12.192 -4.725 1.00 91.69 401 ILE A O 1
ATOM 3295 N N . LEU A 1 402 ? -2.528 -12.269 -2.482 1.00 94.94 402 LEU A N 1
ATOM 3296 C CA . LEU A 1 402 ? -2.333 -10.827 -2.231 1.00 94.94 402 LEU A CA 1
ATOM 3297 C C . LEU A 1 402 ? -1.100 -10.246 -2.954 1.00 94.94 402 LEU A C 1
ATOM 3299 O O . LEU A 1 402 ? -1.180 -9.185 -3.580 1.00 94.94 402 LEU A O 1
ATOM 3303 N N . ARG A 1 403 ? 0.036 -10.963 -2.947 1.00 94.50 403 ARG A N 1
ATOM 3304 C CA . ARG A 1 403 ? 1.280 -10.538 -3.624 1.00 94.50 403 ARG A CA 1
ATOM 3305 C C . ARG A 1 403 ? 1.095 -10.306 -5.128 1.00 94.50 403 ARG A C 1
ATOM 3307 O O . ARG A 1 403 ? 1.675 -9.373 -5.684 1.00 94.50 403 ARG A O 1
ATOM 3314 N N . ALA A 1 404 ? 0.266 -11.115 -5.790 1.00 93.94 404 ALA A N 1
ATOM 3315 C CA . ALA A 1 404 ? -0.011 -10.966 -7.217 1.00 93.94 404 ALA A CA 1
ATOM 3316 C C . ALA A 1 404 ? -0.815 -9.685 -7.506 1.00 93.94 404 ALA A C 1
ATOM 3318 O O . ALA A 1 404 ? -0.556 -9.027 -8.515 1.00 93.94 404 ALA A O 1
ATOM 3319 N N . SER A 1 405 ? -1.704 -9.277 -6.591 1.00 96.25 405 SER A N 1
ATOM 3320 C CA . SER A 1 405 ? -2.401 -7.986 -6.670 1.00 96.25 405 SER A CA 1
ATOM 3321 C C . SER A 1 405 ? -1.436 -6.809 -6.496 1.00 96.25 405 SER A C 1
ATOM 3323 O O . SER A 1 405 ? -1.446 -5.885 -7.307 1.00 96.25 405 SER A O 1
ATOM 3325 N N . VAL A 1 406 ? -0.512 -6.878 -5.525 1.00 98.00 406 VAL A N 1
ATOM 3326 C CA . VAL A 1 406 ? 0.552 -5.866 -5.350 1.00 98.00 406 VAL A CA 1
ATOM 3327 C C . VAL A 1 406 ? 1.417 -5.736 -6.608 1.00 98.00 406 VAL A C 1
ATOM 3329 O O . VAL A 1 406 ? 1.665 -4.616 -7.063 1.00 98.00 406 VAL A O 1
ATOM 3332 N N . LYS A 1 407 ? 1.832 -6.852 -7.223 1.00 97.12 407 LYS A N 1
ATOM 3333 C CA . LYS A 1 407 ? 2.586 -6.827 -8.487 1.00 97.12 407 LYS A CA 1
ATOM 3334 C C . LYS A 1 407 ? 1.776 -6.193 -9.628 1.00 97.12 407 LYS A C 1
ATOM 3336 O O . LYS A 1 407 ? 2.298 -5.340 -10.347 1.00 97.12 407 LYS A O 1
ATOM 3341 N N . ALA A 1 408 ? 0.507 -6.567 -9.790 1.00 96.06 408 ALA A N 1
ATOM 3342 C CA . ALA A 1 408 ? -0.358 -6.033 -10.845 1.00 96.06 408 ALA A CA 1
ATOM 3343 C C . ALA A 1 408 ? -0.657 -4.531 -10.678 1.00 96.06 408 ALA A C 1
ATOM 3345 O O . ALA A 1 408 ? -0.667 -3.788 -11.663 1.00 96.06 408 ALA A O 1
ATOM 3346 N N . TYR A 1 409 ? -0.820 -4.058 -9.441 1.00 98.19 409 TYR A N 1
ATOM 3347 C CA . TYR A 1 409 ? -0.951 -2.641 -9.108 1.00 98.19 409 TYR A CA 1
ATOM 3348 C C . TYR A 1 409 ? 0.307 -1.839 -9.468 1.00 98.19 409 TYR A C 1
ATOM 3350 O O . TYR A 1 409 ? 0.216 -0.828 -10.170 1.00 98.19 409 TYR A O 1
ATOM 3358 N N . LYS A 1 410 ? 1.497 -2.308 -9.069 1.00 98.12 410 LYS A N 1
ATOM 3359 C CA . LYS A 1 410 ? 2.749 -1.606 -9.389 1.00 98.12 410 LYS A CA 1
ATOM 3360 C C . LYS A 1 410 ? 3.037 -1.597 -10.883 1.00 98.12 410 LYS A C 1
ATOM 3362 O O . LYS A 1 410 ? 3.389 -0.550 -11.420 1.00 98.12 410 LYS A O 1
ATOM 3367 N N . ASN A 1 411 ? 2.813 -2.714 -11.576 1.00 97.31 411 ASN A N 1
ATOM 3368 C CA . ASN A 1 411 ? 2.961 -2.771 -13.030 1.00 97.31 411 ASN A CA 1
ATOM 3369 C C . ASN A 1 411 ? 1.928 -1.881 -13.747 1.00 97.31 411 ASN A C 1
ATOM 3371 O O . ASN A 1 411 ? 2.244 -1.319 -14.792 1.00 97.31 411 ASN A O 1
ATOM 3375 N N . ASN A 1 412 ? 0.731 -1.669 -13.192 1.00 97.38 412 ASN A N 1
ATOM 3376 C CA . ASN A 1 412 ? -0.225 -0.696 -13.727 1.00 97.38 412 ASN A CA 1
ATOM 3377 C C . ASN A 1 412 ? 0.322 0.742 -13.640 1.00 97.38 412 ASN A C 1
ATOM 3379 O O . ASN A 1 412 ? 0.460 1.399 -14.672 1.00 97.38 412 ASN A O 1
ATOM 3383 N N . LEU A 1 413 ? 0.735 1.199 -12.450 1.00 98.25 413 LEU A N 1
ATOM 3384 C CA . LEU A 1 413 ? 1.331 2.534 -12.270 1.00 98.25 413 LEU A CA 1
ATOM 3385 C C . LEU A 1 413 ? 2.617 2.730 -13.096 1.00 98.25 413 LEU A C 1
ATOM 3387 O O . LEU A 1 413 ? 2.843 3.795 -13.677 1.00 98.25 413 LEU A O 1
ATOM 3391 N N . ASN A 1 414 ? 3.433 1.683 -13.224 1.00 98.44 414 ASN A N 1
ATOM 3392 C CA . ASN A 1 414 ? 4.675 1.716 -13.992 1.00 98.44 414 ASN A CA 1
ATOM 3393 C C . ASN A 1 414 ? 4.493 1.627 -15.519 1.00 98.44 414 ASN A C 1
ATOM 3395 O O . ASN A 1 414 ? 5.440 1.949 -16.229 1.00 98.44 414 ASN A O 1
ATOM 3399 N N . THR A 1 415 ? 3.326 1.239 -16.054 1.00 97.44 415 THR A N 1
ATOM 3400 C CA . THR A 1 415 ? 3.164 1.028 -17.514 1.00 97.44 415 THR A CA 1
ATOM 3401 C C . THR A 1 415 ? 1.982 1.743 -18.164 1.00 97.44 415 THR A C 1
ATOM 3403 O O . THR A 1 415 ? 2.065 2.092 -19.339 1.00 97.44 415 THR A O 1
ATOM 3406 N N . HIS A 1 416 ? 0.881 1.993 -17.452 1.00 96.56 416 HIS A N 1
ATOM 3407 C CA . HIS A 1 416 ? -0.330 2.534 -18.072 1.00 96.56 416 HIS A CA 1
ATOM 3408 C C . HIS A 1 416 ? -0.189 4.025 -18.436 1.00 96.56 416 HIS A C 1
ATOM 3410 O O . HIS A 1 416 ? 0.497 4.789 -17.743 1.00 96.56 416 HIS A O 1
ATOM 3416 N N . LYS A 1 417 ? -0.837 4.454 -19.531 1.00 95.56 417 LYS A N 1
ATOM 3417 C CA . LYS A 1 417 ? -0.695 5.811 -20.093 1.00 95.56 417 LYS A CA 1
ATOM 3418 C C . LYS A 1 417 ? -1.142 6.920 -19.132 1.00 95.56 417 LYS A C 1
ATOM 3420 O O . LYS A 1 417 ? -0.442 7.921 -19.016 1.00 95.56 417 LYS A O 1
ATOM 3425 N N . GLY A 1 418 ? -2.214 6.691 -18.365 1.00 95.94 418 GLY A N 1
ATOM 3426 C CA . GLY A 1 418 ? -2.756 7.665 -17.402 1.00 95.94 418 GLY A CA 1
ATOM 3427 C C . GLY A 1 418 ? -1.773 8.108 -16.308 1.00 95.94 418 GLY A C 1
ATOM 3428 O O . GLY A 1 418 ? -1.893 9.210 -15.793 1.00 95.94 418 GLY A O 1
ATOM 3429 N N . TYR A 1 419 ? -0.746 7.306 -16.004 1.00 97.81 419 TYR A N 1
ATOM 3430 C CA . TYR A 1 419 ? 0.240 7.609 -14.954 1.00 97.81 419 TYR A CA 1
ATOM 3431 C C . TYR A 1 419 ? 1.579 8.134 -15.508 1.00 97.81 419 TYR A C 1
ATOM 3433 O O . TYR A 1 419 ? 2.609 8.045 -14.838 1.00 97.81 419 TYR A O 1
ATOM 3441 N N . LYS A 1 420 ? 1.604 8.685 -16.736 1.00 97.69 420 LYS A N 1
ATOM 3442 C CA . LYS A 1 420 ? 2.819 9.283 -17.329 1.00 97.69 420 LYS A CA 1
ATOM 3443 C C . LYS A 1 420 ? 3.387 10.400 -16.438 1.00 97.69 420 LYS A C 1
ATOM 3445 O O . LYS A 1 420 ? 4.552 10.320 -16.057 1.00 97.69 420 LYS A O 1
ATOM 3450 N N . LYS A 1 421 ? 2.536 11.341 -15.999 1.00 97.94 421 LYS A N 1
ATOM 3451 C CA . LYS A 1 421 ? 2.899 12.450 -15.090 1.00 97.94 421 LYS A CA 1
ATOM 3452 C C . LYS A 1 421 ? 3.540 11.960 -13.781 1.00 97.94 421 LYS A C 1
ATOM 3454 O O . LYS A 1 421 ? 4.514 12.548 -13.315 1.00 97.94 421 LYS A O 1
ATOM 3459 N N . PHE A 1 422 ? 3.036 10.860 -13.211 1.00 98.38 422 PHE A N 1
ATOM 3460 C CA . PHE A 1 422 ? 3.606 10.227 -12.015 1.00 98.38 422 PHE A CA 1
ATOM 3461 C C . PHE A 1 422 ? 5.031 9.720 -12.257 1.00 98.38 422 PHE A C 1
ATOM 3463 O O . PHE A 1 422 ? 5.934 10.026 -11.475 1.00 98.38 422 PHE A O 1
ATOM 3470 N N . ARG A 1 423 ? 5.262 9.002 -13.364 1.00 98.00 423 ARG A N 1
ATOM 3471 C CA . ARG A 1 423 ? 6.596 8.487 -13.719 1.00 98.00 423 ARG A CA 1
ATOM 3472 C C . ARG A 1 423 ? 7.587 9.616 -14.003 1.00 98.00 423 ARG A C 1
ATOM 3474 O O . ARG A 1 423 ? 8.691 9.589 -13.468 1.00 98.00 423 ARG A O 1
ATOM 3481 N N . GLU A 1 424 ? 7.170 10.639 -14.745 1.00 97.25 424 GLU A N 1
ATOM 3482 C CA . GLU A 1 424 ? 7.974 11.836 -15.032 1.00 97.25 424 GLU A CA 1
ATOM 3483 C C . GLU A 1 424 ? 8.364 12.590 -13.751 1.00 97.25 424 GLU A C 1
ATOM 3485 O O . GLU A 1 424 ? 9.533 12.929 -13.552 1.00 97.25 424 GLU A O 1
ATOM 3490 N N . LYS A 1 425 ? 7.405 12.832 -12.844 1.00 96.81 425 LYS A N 1
ATOM 3491 C CA . LYS A 1 425 ? 7.670 13.520 -11.571 1.00 96.81 425 LYS A CA 1
ATOM 3492 C C . LYS A 1 425 ? 8.569 12.677 -10.661 1.00 96.81 425 LYS A C 1
ATOM 3494 O O . LYS A 1 425 ? 9.502 13.215 -10.067 1.00 96.81 425 LYS A O 1
ATOM 3499 N N . ARG A 1 426 ? 8.366 11.355 -10.611 1.00 96.94 426 ARG A N 1
ATOM 3500 C CA . ARG A 1 426 ? 9.229 10.407 -9.884 1.00 96.94 426 ARG A CA 1
ATOM 3501 C C . ARG A 1 426 ? 10.660 10.400 -10.429 1.00 96.94 426 ARG A C 1
ATOM 3503 O O . ARG A 1 426 ? 11.600 10.482 -9.641 1.00 96.94 426 ARG A O 1
ATOM 3510 N N . ALA A 1 427 ? 10.837 10.376 -11.750 1.00 95.50 427 ALA A N 1
ATOM 3511 C CA . ALA A 1 427 ? 12.152 10.439 -12.388 1.00 95.50 427 ALA A CA 1
ATOM 3512 C C . ALA A 1 427 ? 12.888 11.751 -12.050 1.00 95.50 427 ALA A C 1
ATOM 3514 O O . ALA A 1 427 ? 14.059 11.713 -11.672 1.00 95.50 427 ALA A O 1
ATOM 3515 N N . LYS A 1 428 ? 12.182 12.895 -12.078 1.00 94.38 428 LYS A N 1
ATOM 3516 C CA . LYS A 1 428 ? 12.713 14.212 -11.666 1.00 94.38 428 LYS A CA 1
ATOM 3517 C C . LYS A 1 428 ? 13.095 14.280 -10.178 1.00 94.38 428 LYS A C 1
ATOM 3519 O O . LYS A 1 428 ? 14.070 14.943 -9.837 1.00 94.38 428 LYS A O 1
ATOM 3524 N N . LEU A 1 429 ? 12.369 13.597 -9.287 1.00 93.06 429 LEU A N 1
ATOM 3525 C CA . LEU A 1 429 ? 12.765 13.466 -7.874 1.00 93.06 429 LEU A CA 1
ATOM 3526 C C . LEU A 1 429 ? 14.011 12.580 -7.717 1.00 93.06 429 LEU A C 1
ATOM 3528 O O . LEU A 1 429 ? 14.911 12.909 -6.944 1.00 93.06 429 LEU A O 1
ATOM 3532 N N . ARG A 1 430 ? 14.086 11.478 -8.475 1.00 91.19 430 ARG A N 1
ATOM 3533 C CA . ARG A 1 430 ? 15.194 10.517 -8.409 1.00 91.19 430 ARG A CA 1
ATOM 3534 C C . ARG A 1 430 ? 16.512 11.076 -8.951 1.00 91.19 430 ARG A C 1
ATOM 3536 O O . ARG A 1 430 ? 17.553 10.788 -8.364 1.00 91.19 430 ARG A O 1
ATOM 3543 N N . SER A 1 431 ? 16.498 11.861 -10.031 1.00 89.50 431 SER A N 1
ATOM 3544 C CA . SER A 1 431 ? 17.722 12.473 -10.580 1.00 89.50 431 SER A CA 1
ATOM 3545 C C . SER A 1 431 ? 18.357 13.472 -9.607 1.00 89.50 431 SER A C 1
ATOM 3547 O O . SER A 1 431 ? 19.576 13.501 -9.466 1.00 89.50 431 SER A O 1
ATOM 3549 N N . ARG A 1 432 ? 17.536 14.199 -8.840 1.00 88.00 432 ARG A N 1
ATOM 3550 C CA . ARG A 1 432 ? 17.956 15.127 -7.772 1.00 88.00 432 ARG A CA 1
ATOM 3551 C C . ARG A 1 432 ? 18.483 14.435 -6.499 1.00 88.00 432 ARG A C 1
ATOM 3553 O O . ARG A 1 432 ? 18.634 15.095 -5.478 1.00 88.00 432 ARG A O 1
ATOM 3560 N N . LYS A 1 433 ? 18.711 13.111 -6.522 1.00 75.50 433 LYS A N 1
ATOM 3561 C CA . LYS A 1 433 ? 19.100 12.257 -5.372 1.00 75.50 433 LYS A CA 1
ATOM 3562 C C . LYS A 1 433 ? 18.163 12.351 -4.144 1.00 75.50 433 LYS A C 1
ATOM 3564 O O . LYS A 1 433 ? 18.507 11.866 -3.069 1.00 75.50 433 LYS A O 1
ATOM 3569 N N . GLY A 1 434 ? 16.974 12.942 -4.289 1.00 68.69 434 GLY A N 1
ATOM 3570 C CA . GLY A 1 434 ? 16.048 13.189 -3.184 1.00 68.69 434 GLY A CA 1
ATOM 3571 C C . GLY A 1 434 ? 15.317 11.931 -2.707 1.00 68.69 434 GLY A C 1
ATOM 3572 O O . GLY A 1 434 ? 15.084 10.993 -3.474 1.00 68.69 434 GLY A O 1
ATOM 3573 N N . LYS A 1 435 ? 14.889 11.928 -1.437 1.00 80.69 435 LYS A N 1
ATOM 3574 C CA . LYS A 1 435 ? 13.992 10.891 -0.899 1.00 80.69 435 LYS A CA 1
ATOM 3575 C C . LYS A 1 435 ? 12.642 10.971 -1.624 1.00 80.69 435 LYS A C 1
ATOM 3577 O O . LYS A 1 435 ? 11.972 12.003 -1.581 1.00 80.69 435 LYS A O 1
ATOM 3582 N N . ILE A 1 436 ? 12.235 9.886 -2.283 1.00 88.19 436 ILE A N 1
ATOM 3583 C CA . ILE A 1 436 ? 10.962 9.816 -3.015 1.00 88.19 436 ILE A CA 1
ATOM 3584 C C . ILE A 1 436 ? 9.822 9.629 -2.005 1.00 88.19 436 ILE A C 1
ATOM 3586 O O . ILE A 1 436 ? 9.438 8.510 -1.683 1.00 88.19 436 ILE A O 1
ATOM 3590 N N . LYS A 1 437 ? 9.306 10.746 -1.486 1.00 91.88 437 LYS A N 1
ATOM 3591 C CA . LYS A 1 437 ? 8.114 10.793 -0.631 1.00 91.88 437 LYS A CA 1
ATOM 3592 C C . LYS A 1 437 ? 6.829 10.590 -1.435 1.00 91.88 437 LYS A C 1
ATOM 3594 O O . LYS A 1 437 ? 6.725 11.062 -2.570 1.00 91.88 437 LYS A O 1
ATOM 3599 N N . GLY A 1 438 ? 5.829 9.960 -0.819 1.00 94.19 438 GLY A N 1
ATOM 3600 C CA . GLY A 1 438 ? 4.513 9.775 -1.424 1.00 94.19 438 GLY A CA 1
ATOM 3601 C C . GLY A 1 438 ? 3.758 11.086 -1.630 1.00 94.19 438 GLY A C 1
ATOM 3602 O O . GLY A 1 438 ? 3.170 11.279 -2.695 1.00 94.19 438 GLY A O 1
ATOM 3603 N N . ILE A 1 439 ? 3.810 12.019 -0.669 1.00 95.19 439 ILE A N 1
ATOM 3604 C CA . ILE A 1 439 ? 3.040 13.274 -0.759 1.00 95.19 439 ILE A CA 1
ATOM 3605 C C . ILE A 1 439 ? 3.440 14.111 -1.987 1.00 95.19 439 ILE A C 1
ATOM 3607 O O . ILE A 1 439 ? 2.601 14.704 -2.662 1.00 95.19 439 ILE A O 1
ATOM 3611 N N . ASN A 1 440 ? 4.715 14.038 -2.381 1.00 95.19 440 ASN A N 1
ATOM 3612 C CA . ASN A 1 440 ? 5.241 14.710 -3.567 1.00 95.19 440 ASN A CA 1
ATOM 3613 C C . ASN A 1 440 ? 4.687 14.142 -4.889 1.00 95.19 440 ASN A C 1
ATOM 3615 O O . ASN A 1 440 ? 4.814 14.797 -5.927 1.00 95.19 440 ASN A O 1
ATOM 3619 N N . LEU A 1 441 ? 4.092 12.944 -4.882 1.00 97.31 441 LEU A N 1
ATOM 3620 C CA . LEU A 1 441 ? 3.638 12.223 -6.075 1.00 97.31 441 LEU A CA 1
ATOM 3621 C C . LEU A 1 441 ? 2.125 11.965 -6.126 1.00 97.31 441 LEU A C 1
ATOM 3623 O O . LEU A 1 441 ? 1.597 11.857 -7.232 1.00 97.31 441 LEU A O 1
ATOM 3627 N N . ILE A 1 442 ? 1.409 11.896 -4.999 1.00 98.06 442 ILE A N 1
ATOM 3628 C CA . ILE A 1 442 ? 0.006 11.437 -4.978 1.00 98.06 442 ILE A CA 1
ATOM 3629 C C . ILE A 1 442 ? -0.936 12.242 -5.894 1.00 98.06 442 ILE A C 1
ATOM 3631 O O . ILE A 1 442 ? -1.737 11.656 -6.617 1.00 98.06 442 ILE A O 1
ATOM 3635 N N . HIS A 1 443 ? -0.769 13.564 -5.989 1.00 97.25 443 HIS A N 1
ATOM 3636 C CA . HIS A 1 443 ? -1.565 14.429 -6.879 1.00 97.25 443 HIS A CA 1
ATOM 3637 C C . HIS A 1 443 ? -1.288 14.245 -8.388 1.00 97.25 443 HIS A C 1
ATOM 3639 O O . HIS A 1 443 ? -1.821 14.983 -9.207 1.00 97.25 443 HIS A O 1
ATOM 3645 N N . THR A 1 444 ? -0.461 13.268 -8.778 1.00 97.81 444 THR A N 1
ATOM 3646 C CA . THR A 1 444 ? -0.277 12.833 -10.180 1.00 97.81 444 THR A CA 1
ATOM 3647 C C . THR A 1 444 ? -0.954 11.489 -10.493 1.00 97.81 444 THR A C 1
ATOM 3649 O O . THR A 1 444 ? -0.708 10.903 -11.547 1.00 97.81 444 THR A O 1
ATOM 3652 N N . LEU A 1 445 ? -1.789 11.001 -9.566 1.00 97.31 445 LEU A N 1
ATOM 3653 C CA . LEU A 1 445 ? -2.616 9.793 -9.677 1.00 97.31 445 LEU A CA 1
ATOM 3654 C C . LEU A 1 445 ? -4.122 10.131 -9.680 1.00 97.31 445 LEU A C 1
ATOM 3656 O O . LEU A 1 445 ? -4.950 9.323 -9.272 1.00 97.31 445 LEU A O 1
ATOM 3660 N N . ASP A 1 446 ? -4.467 11.323 -10.167 1.00 93.88 446 ASP A N 1
ATOM 3661 C CA . ASP A 1 446 ? -5.832 11.756 -10.500 1.00 93.88 446 ASP A CA 1
ATOM 3662 C C . ASP A 1 446 ? -6.545 10.731 -11.400 1.00 93.88 446 ASP A C 1
ATOM 3664 O O . ASP A 1 446 ? -7.652 10.289 -11.111 1.00 93.88 446 ASP A O 1
ATOM 3668 N N . ASN A 1 447 ? -5.843 10.248 -12.424 1.00 94.75 447 ASN A N 1
ATOM 3669 C CA . ASN A 1 447 ? -6.295 9.246 -13.389 1.00 94.75 447 ASN A CA 1
ATOM 3670 C C . ASN A 1 447 ? -6.439 7.815 -12.813 1.00 94.75 447 ASN A C 1
ATOM 3672 O O . ASN A 1 447 ? -6.554 6.860 -13.583 1.00 94.75 447 ASN A O 1
ATOM 3676 N N . TYR A 1 448 ? -6.386 7.630 -11.488 1.00 93.94 448 TYR A N 1
ATOM 3677 C CA . TYR A 1 448 ? -6.594 6.324 -10.851 1.00 93.94 448 TYR A CA 1
ATOM 3678 C C . TYR A 1 448 ? -8.075 6.004 -10.607 1.00 93.94 448 TYR A C 1
ATOM 3680 O O . TYR A 1 448 ? -8.473 4.844 -10.696 1.00 93.94 448 TYR A O 1
ATOM 3688 N N . ALA A 1 449 ? -8.894 7.017 -10.315 1.00 92.25 449 ALA A N 1
ATOM 3689 C CA . ALA A 1 449 ? -10.306 6.857 -9.977 1.00 92.25 449 ALA A CA 1
ATOM 3690 C C . ALA A 1 449 ? -11.171 7.883 -10.719 1.00 92.25 449 ALA A C 1
ATOM 3692 O O . ALA A 1 449 ? -10.712 8.974 -11.048 1.00 92.25 449 ALA A O 1
ATOM 3693 N N . GLN A 1 450 ? -12.453 7.566 -10.930 1.00 88.12 450 GLN A N 1
ATOM 3694 C CA . GLN A 1 450 ? -13.394 8.458 -11.624 1.00 88.12 450 GLN A CA 1
ATOM 3695 C C . GLN A 1 450 ? -13.557 9.826 -10.927 1.00 88.12 450 GLN A C 1
ATOM 3697 O O . GLN A 1 450 ? -13.881 10.809 -11.582 1.00 88.12 450 GLN A O 1
ATOM 3702 N N . THR A 1 451 ? -13.294 9.907 -9.619 1.00 90.50 451 THR A N 1
ATOM 3703 C CA . THR A 1 451 ? -13.329 11.152 -8.834 1.00 90.50 451 THR A CA 1
ATOM 3704 C C . THR A 1 451 ? -12.025 11.965 -8.875 1.00 90.50 451 THR A C 1
ATOM 3706 O O . THR A 1 451 ? -11.876 12.899 -8.095 1.00 90.50 451 THR A O 1
ATOM 3709 N N . GLY A 1 452 ? -11.074 11.647 -9.761 1.00 94.81 452 GLY A N 1
ATOM 3710 C CA . GLY A 1 452 ? -10.026 12.584 -10.183 1.00 94.81 452 GLY A CA 1
ATOM 3711 C C . GLY A 1 452 ? -9.190 13.203 -9.043 1.00 94.81 452 GLY A C 1
ATOM 3712 O O . GLY A 1 452 ? -8.653 12.475 -8.202 1.00 94.81 452 GLY A O 1
ATOM 3713 N N . PRO A 1 453 ? -9.033 14.542 -8.984 1.00 96.44 453 PRO A N 1
ATOM 3714 C CA . PRO A 1 453 ? -8.274 15.214 -7.926 1.00 96.44 453 PRO A CA 1
ATOM 3715 C C . PRO A 1 453 ? -8.767 14.897 -6.506 1.00 96.44 453 PRO A C 1
ATOM 3717 O O . PRO A 1 453 ? -7.941 14.711 -5.608 1.00 96.44 453 PRO A O 1
ATOM 3720 N N . GLU A 1 454 ? -10.079 14.774 -6.295 1.00 97.19 454 GLU A N 1
ATOM 3721 C CA . GLU A 1 454 ? -10.722 14.512 -4.997 1.00 97.19 454 GLU A CA 1
ATOM 3722 C C . GLU A 1 454 ? -10.278 13.166 -4.421 1.00 97.19 454 GLU A C 1
ATOM 3724 O O . GLU A 1 454 ? -10.031 13.056 -3.218 1.00 97.19 454 GLU A O 1
ATOM 3729 N N . TYR A 1 455 ? -10.069 12.167 -5.284 1.00 96.56 455 TYR A N 1
ATOM 3730 C CA . TYR A 1 455 ? -9.433 10.912 -4.895 1.00 96.56 455 TYR A CA 1
ATOM 3731 C C . TYR A 1 455 ? -8.040 11.152 -4.298 1.00 96.56 455 TYR A C 1
ATOM 3733 O O . TYR A 1 455 ? -7.753 10.706 -3.188 1.00 96.56 455 TYR A O 1
ATOM 3741 N N . THR A 1 456 ? -7.185 11.920 -4.982 1.00 97.69 456 THR A N 1
ATOM 3742 C CA . THR A 1 456 ? -5.814 12.190 -4.510 1.00 97.69 456 THR A CA 1
ATOM 3743 C C . THR A 1 456 ? -5.787 12.974 -3.194 1.00 97.69 456 THR A C 1
ATOM 3745 O O . THR A 1 456 ? -4.934 12.701 -2.352 1.00 97.69 456 THR A O 1
ATOM 3748 N N . LYS A 1 457 ? -6.750 13.885 -2.974 1.00 98.12 457 LYS A N 1
ATOM 3749 C CA . LYS A 1 457 ? -6.940 14.610 -1.703 1.00 98.12 457 LYS A CA 1
ATOM 3750 C C . LYS A 1 457 ? -7.286 13.642 -0.561 1.00 98.12 457 LYS A C 1
ATOM 3752 O O . LYS A 1 457 ? -6.696 13.727 0.516 1.00 98.12 457 LYS A O 1
ATOM 3757 N N . ILE A 1 458 ? -8.185 12.682 -0.804 1.00 98.00 458 ILE A N 1
ATOM 3758 C CA . ILE A 1 458 ? -8.547 11.638 0.171 1.00 98.00 458 ILE A CA 1
ATOM 3759 C C . ILE A 1 458 ? -7.347 10.732 0.482 1.00 98.00 458 ILE A C 1
ATOM 3761 O O . ILE A 1 458 ? -7.074 10.476 1.654 1.00 98.00 458 ILE A O 1
ATOM 3765 N N . ILE A 1 459 ? -6.597 10.282 -0.531 1.00 98.44 459 ILE A N 1
ATOM 3766 C CA . ILE A 1 459 ? -5.412 9.435 -0.317 1.00 98.44 459 ILE A CA 1
ATOM 3767 C C . ILE A 1 459 ? -4.313 10.191 0.446 1.00 98.44 459 ILE A C 1
ATOM 3769 O O . ILE A 1 459 ? -3.748 9.630 1.383 1.00 98.44 459 ILE A O 1
ATOM 3773 N N . ALA A 1 460 ? -4.054 11.464 0.127 1.00 98.25 460 ALA A N 1
ATOM 3774 C CA . ALA A 1 460 ? -3.108 12.303 0.868 1.00 98.25 460 ALA A CA 1
ATOM 3775 C C . ALA A 1 460 ? -3.493 12.420 2.356 1.00 98.25 460 ALA A C 1
ATOM 3777 O O . ALA A 1 460 ? -2.670 12.149 3.232 1.00 98.25 460 ALA A O 1
ATOM 3778 N N . LYS A 1 461 ? -4.771 12.701 2.649 1.00 98.25 461 LYS A N 1
ATOM 3779 C CA . LYS A 1 461 ? -5.299 12.730 4.022 1.00 98.25 461 LYS A CA 1
ATOM 3780 C C . LYS A 1 461 ? -5.189 11.369 4.722 1.00 98.25 461 LYS A C 1
ATOM 3782 O O . LYS A 1 461 ? -4.858 11.310 5.901 1.00 98.25 461 LYS A O 1
ATOM 3787 N N . MET A 1 462 ? -5.401 10.257 4.013 1.00 98.00 462 MET A N 1
ATOM 3788 C CA . MET A 1 462 ? -5.188 8.910 4.563 1.00 98.00 462 MET A CA 1
ATOM 3789 C C . MET A 1 462 ? -3.706 8.598 4.833 1.00 98.00 462 MET A C 1
ATOM 3791 O O . MET A 1 462 ? -3.411 7.866 5.778 1.00 98.00 462 MET A O 1
ATOM 3795 N N . MET A 1 463 ? -2.775 9.148 4.051 1.00 98.12 463 MET A N 1
ATOM 3796 C CA . MET A 1 463 ? -1.336 9.027 4.309 1.00 98.12 463 MET A CA 1
ATOM 3797 C C . MET A 1 463 ? -0.925 9.790 5.570 1.00 98.12 463 MET A C 1
ATOM 3799 O O . MET A 1 463 ? -0.204 9.237 6.397 1.00 98.12 463 MET A O 1
ATOM 3803 N N . GLU A 1 464 ? -1.429 11.009 5.745 1.00 97.69 464 GLU A N 1
ATOM 3804 C CA . GLU A 1 464 ? -1.209 11.844 6.929 1.00 97.69 464 GLU A CA 1
ATOM 3805 C C . GLU A 1 464 ? -1.825 11.222 8.196 1.00 97.69 464 GLU A C 1
ATOM 3807 O O . GLU A 1 464 ? -1.105 10.897 9.136 1.00 97.69 464 GLU A O 1
ATOM 3812 N N . GLN A 1 465 ? -3.135 10.947 8.196 1.00 97.19 465 GLN A N 1
ATOM 3813 C CA . GLN A 1 465 ? -3.890 10.465 9.368 1.00 97.19 465 GLN A CA 1
ATOM 3814 C C . GLN A 1 465 ? -3.455 9.096 9.921 1.00 97.19 465 GLN A C 1
ATOM 3816 O O . GLN A 1 465 ? -3.934 8.680 10.975 1.00 97.19 465 GLN A O 1
ATOM 3821 N N . ASN A 1 466 ? -2.607 8.355 9.203 1.00 96.75 466 ASN A N 1
ATOM 3822 C CA . ASN A 1 466 ? -2.070 7.062 9.642 1.00 96.75 466 ASN A CA 1
ATOM 3823 C C . ASN A 1 466 ? -0.521 7.047 9.612 1.00 96.75 466 ASN A C 1
ATOM 3825 O O . ASN A 1 466 ? 0.106 5.985 9.720 1.00 96.75 466 ASN A O 1
ATOM 3829 N N . SER A 1 467 ? 0.093 8.229 9.459 1.00 97.12 467 SER A N 1
ATOM 3830 C CA . SER A 1 467 ? 1.539 8.484 9.401 1.00 97.12 467 SER A CA 1
ATOM 3831 C C . SER A 1 467 ? 2.278 7.572 8.413 1.00 97.12 467 SER A C 1
ATOM 3833 O O . SER A 1 467 ? 3.328 7.013 8.721 1.00 97.12 467 SER A O 1
ATOM 3835 N N . LEU A 1 468 ? 1.708 7.335 7.229 1.00 98.06 468 LEU A N 1
ATOM 3836 C CA . LEU A 1 468 ? 2.195 6.299 6.309 1.00 98.06 468 LEU A CA 1
ATOM 3837 C C . LEU A 1 468 ? 3.540 6.643 5.648 1.00 98.06 468 LEU A C 1
ATOM 3839 O O . LEU A 1 468 ? 4.201 5.738 5.142 1.00 98.06 468 LEU A O 1
ATOM 3843 N N . GLU A 1 469 ? 3.985 7.906 5.690 1.00 96.56 469 GLU A N 1
ATOM 3844 C CA . GLU A 1 469 ? 5.336 8.283 5.242 1.00 96.56 469 GLU A CA 1
ATOM 3845 C C . GLU A 1 469 ? 6.457 7.668 6.099 1.00 96.56 469 GLU A C 1
ATOM 3847 O O . GLU A 1 469 ? 7.565 7.482 5.595 1.00 96.56 469 GLU A O 1
ATOM 3852 N N . ASP A 1 470 ? 6.188 7.263 7.347 1.00 95.94 470 ASP A N 1
ATOM 3853 C CA . ASP A 1 470 ? 7.184 6.573 8.180 1.00 95.94 470 ASP A CA 1
ATOM 3854 C C . ASP A 1 470 ? 7.625 5.233 7.580 1.00 95.94 470 ASP A C 1
ATOM 3856 O O . ASP A 1 470 ? 8.713 4.747 7.901 1.00 95.94 470 ASP A O 1
ATOM 3860 N N . PHE A 1 471 ? 6.787 4.630 6.732 1.00 96.94 471 PHE A N 1
ATOM 3861 C CA . PHE A 1 471 ? 7.081 3.373 6.054 1.00 96.94 471 PHE A CA 1
ATOM 3862 C C . PHE A 1 471 ? 7.879 3.560 4.752 1.00 96.94 471 PHE A C 1
ATOM 3864 O O . PHE A 1 471 ? 8.269 2.574 4.125 1.00 96.94 471 PHE A O 1
ATOM 3871 N N . GLU A 1 472 ? 8.180 4.797 4.340 1.00 94.88 472 GLU A N 1
ATOM 3872 C CA . GLU A 1 472 ? 9.088 5.022 3.216 1.00 94.88 472 GLU A CA 1
ATOM 3873 C C . GLU A 1 472 ? 10.519 4.600 3.565 1.00 94.88 472 GLU A C 1
ATOM 3875 O O . GLU A 1 472 ? 11.047 4.906 4.637 1.00 94.88 472 GLU A O 1
ATOM 3880 N N . ASN A 1 473 ? 11.192 3.977 2.595 1.00 91.38 473 ASN A N 1
ATOM 3881 C CA . ASN A 1 473 ? 12.538 3.399 2.724 1.00 91.38 473 ASN A CA 1
ATOM 3882 C C . ASN A 1 473 ? 12.638 2.192 3.684 1.00 91.38 473 ASN A C 1
ATOM 3884 O O . ASN A 1 473 ? 13.754 1.760 3.968 1.00 91.38 473 ASN A O 1
ATOM 3888 N N . VAL A 1 474 ? 11.514 1.625 4.146 1.00 94.94 474 VAL A N 1
ATOM 3889 C CA . VAL A 1 474 ? 11.513 0.335 4.858 1.00 94.94 474 VAL A CA 1
ATOM 3890 C C . VAL A 1 474 ? 12.039 -0.777 3.943 1.00 94.94 474 VAL A C 1
ATOM 3892 O O . VAL A 1 474 ? 11.687 -0.827 2.762 1.00 94.94 474 VAL A O 1
ATOM 3895 N N . ARG A 1 475 ? 12.864 -1.667 4.505 1.00 95.06 475 ARG A N 1
ATOM 3896 C CA . ARG A 1 475 ? 13.421 -2.877 3.872 1.00 95.06 475 ARG A CA 1
ATOM 3897 C C . ARG A 1 475 ? 12.957 -4.141 4.599 1.00 95.06 475 ARG A C 1
ATOM 3899 O O . ARG A 1 475 ? 12.464 -4.045 5.723 1.00 95.06 475 ARG A O 1
ATOM 3906 N N . LEU A 1 476 ? 13.116 -5.319 3.998 1.00 93.69 476 LEU A N 1
ATOM 3907 C CA . LEU A 1 476 ? 12.897 -6.580 4.721 1.00 93.69 476 LEU A CA 1
ATOM 3908 C C . LEU A 1 476 ? 14.043 -6.836 5.721 1.00 93.69 476 LEU A C 1
ATOM 3910 O O . LEU A 1 476 ? 15.181 -6.426 5.498 1.00 93.69 476 LEU A O 1
ATOM 3914 N N . THR A 1 477 ? 13.775 -7.549 6.820 1.00 88.19 477 THR A N 1
ATOM 3915 C CA . THR A 1 477 ? 14.804 -7.909 7.823 1.00 88.19 477 THR A CA 1
ATOM 3916 C C . THR A 1 477 ? 15.893 -8.850 7.296 1.00 88.19 477 THR A C 1
ATOM 3918 O O . THR A 1 477 ? 16.909 -9.018 7.957 1.00 88.19 477 THR A O 1
ATOM 3921 N N . ASN A 1 478 ? 15.686 -9.479 6.136 1.00 80.31 478 ASN A N 1
ATOM 3922 C CA . ASN A 1 478 ? 16.634 -10.372 5.464 1.00 80.31 478 ASN A CA 1
ATOM 3923 C C . ASN A 1 478 ? 17.210 -9.778 4.160 1.00 80.31 478 ASN A C 1
ATOM 3925 O O . ASN A 1 478 ? 17.768 -10.511 3.342 1.00 80.31 478 ASN A O 1
ATOM 3929 N N . SER A 1 479 ? 17.065 -8.468 3.940 1.00 64.94 479 SER A N 1
ATOM 3930 C CA . SER A 1 479 ? 17.591 -7.788 2.753 1.00 64.94 479 SER A CA 1
ATOM 3931 C C . SER A 1 479 ? 19.090 -7.528 2.881 1.00 64.94 479 SER A C 1
ATOM 3933 O O . SER A 1 479 ? 19.498 -6.616 3.597 1.00 64.94 479 SER A O 1
ATOM 3935 N N . VAL A 1 480 ? 19.896 -8.302 2.146 1.00 54.84 480 VAL A N 1
ATOM 3936 C CA . VAL A 1 480 ? 21.365 -8.176 2.084 1.00 54.84 480 VAL A CA 1
ATOM 3937 C C . VAL A 1 480 ? 21.789 -6.724 1.828 1.00 54.84 480 VAL A C 1
ATOM 3939 O O . VAL A 1 480 ? 21.361 -6.092 0.853 1.00 54.84 480 VAL A O 1
ATOM 3942 N N . GLU A 1 481 ? 22.653 -6.194 2.694 1.00 47.38 481 GLU A N 1
ATOM 3943 C CA . GLU A 1 481 ? 23.225 -4.855 2.564 1.00 47.38 481 GLU A CA 1
ATOM 3944 C C . GLU A 1 481 ? 24.178 -4.811 1.360 1.00 47.38 481 GLU A C 1
ATOM 3946 O O . GLU A 1 481 ? 25.224 -5.453 1.334 1.00 47.38 481 GLU A O 1
ATOM 3951 N N . LYS A 1 482 ? 23.860 -3.996 0.346 1.00 49.25 482 LYS A N 1
ATOM 3952 C CA . LYS A 1 482 ? 24.634 -3.933 -0.912 1.00 49.25 482 LYS A CA 1
ATOM 3953 C C . LYS A 1 482 ? 26.061 -3.367 -0.790 1.00 49.25 482 LYS A C 1
ATOM 3955 O O . LYS A 1 482 ? 26.703 -3.168 -1.814 1.00 49.25 482 LYS A O 1
ATOM 3960 N N . LYS A 1 483 ? 26.569 -3.127 0.424 1.00 38.19 483 LYS A N 1
ATOM 3961 C CA . LYS A 1 483 ? 28.007 -2.931 0.674 1.00 38.19 483 LYS A CA 1
ATOM 3962 C C . LYS A 1 483 ? 28.809 -4.229 0.524 1.00 38.19 483 LYS A C 1
ATOM 3964 O O . LYS A 1 483 ? 29.987 -4.160 0.205 1.00 38.19 483 LYS A O 1
ATOM 3969 N N . GLU A 1 484 ? 28.180 -5.389 0.713 1.00 30.41 484 GLU A N 1
ATOM 3970 C CA . GLU A 1 484 ? 28.837 -6.706 0.657 1.00 30.41 484 GLU A CA 1
ATOM 3971 C C . GLU A 1 484 ? 28.885 -7.304 -0.763 1.00 30.41 484 GLU A C 1
ATOM 3973 O O . GLU A 1 484 ? 29.370 -8.413 -0.963 1.00 30.41 484 GLU A O 1
ATOM 3978 N N . LEU A 1 485 ? 28.389 -6.575 -1.770 1.00 30.06 485 LEU A N 1
ATOM 3979 C CA . LEU A 1 485 ? 28.351 -7.002 -3.173 1.00 30.06 485 LEU A CA 1
ATOM 3980 C C . LEU A 1 485 ? 29.209 -6.090 -4.061 1.00 30.06 485 LEU A C 1
ATOM 3982 O O . LEU A 1 485 ? 28.722 -5.510 -5.031 1.00 30.06 485 LEU A O 1
ATOM 3986 N N . ASN A 1 486 ? 30.499 -6.001 -3.727 1.00 30.23 486 ASN A N 1
ATOM 3987 C CA . ASN A 1 486 ? 31.538 -5.587 -4.669 1.00 30.23 486 ASN A CA 1
ATOM 3988 C C . ASN A 1 486 ? 31.857 -6.770 -5.604 1.00 30.23 486 ASN A C 1
ATOM 3990 O O . ASN A 1 486 ? 32.620 -7.661 -5.229 1.00 30.23 486 ASN A O 1
ATOM 3994 N N . LEU A 1 487 ? 31.249 -6.773 -6.796 1.00 31.25 487 LEU A N 1
ATOM 3995 C CA . LEU A 1 487 ? 31.490 -7.689 -7.923 1.00 31.25 487 LEU A CA 1
ATOM 3996 C C . LEU A 1 487 ? 31.314 -6.936 -9.250 1.00 31.25 487 LEU A C 1
ATOM 3998 O O . LEU A 1 487 ? 30.314 -6.187 -9.348 1.00 31.25 487 LEU A O 1
#

Radius of gyration: 35.24 Å; Cα contacts (8 Å, |Δi|>4): 418; chains: 1; bounding box: 112×78×84 Å

Sequence (487 aa):
MKKNLSYREKLLELAKIYKIYEIQNYIKSKKYLTSAQIEHILKKNKVPIPTEINKSIIEIHSKKISKPFSNFSLAIVDFFQLIVKQVIKYTIRVPFNNLKKIITFCIVSFMNFCSWISKGTINILNNAYNFQVEEKKANRFVSGFILSACLVLLTISGIKVQNYFFSDKNLSVKIDEKTEVIKKEKIIQSQKKEQVKTTEKKEKIKKKAVEKSIKKEKKQVVKEFVLPDLNLKTETVLSLFEDVEYDLKKVRKNKLVKPIYFTQFPKDLIEIQSVQLKKETFIKIVLPLVVAENEKILNDRFMFKAIEGKKMTSDKEKSWLRQKFKEYKVTSGSMKELGERMDIIPVSIAIAQAAKESGWGTSRFALEGNAIFGQWTWNGKGIAPLDRSKEKNHKILRFPILRASVKAYKNNLNTHKGYKKFREKRAKLRSRKGKIKGINLIHTLDNYAQTGPEYTKIIAKMMEQNSLEDFENVRLTNSVEKKELNL

Foldseek 3Di:
DDDPDDLQRVLVVLCVVLVVVVSVVCVVVVHDDDSVRSVVSCVVVVNDRPVRVVVVCVVLLCVLQPPLVVVVVVVLVVLVVVLVVVLVVVVVVDPPVVVVVSVVSNVVSVLVSLLVNQVSVVVSVCVSPVDPDDSVVSSVVSSVVVVVVVVVVVVVVVVVVVCVVVVPPPDDDDDDDDDDDDDDDDDDDDDDDDDDDDDDDDDDDDDDDDDDDDDDDDDDDPDQPEDPPDLDAPVNLVVVCVVVVQDVVCCLVVLAAALDAYFADNQCLVVPPDPVVLLRSLCNHVLNLLQVVQVVLVVLLVLLVVQVPDPDDDVVSVVSLVVLCVLQVPPPSDSVLSNLLSHHDFQLLLSLQLCVLCVSQNRPCRHVAVLSNQDKDQPADFAQDPPDDPPDRIGRHGDSGVSVNSSVVSSCCSHPPLNPVLSVQQVVCVVVVHQDFNLSRLLSCLVSDPNRNVVSVSSSVSSVVVVSRSNRSRHYPPDDDCVVDPD

Secondary structure (DSSP, 8-state):
------HHHHHHHHHHHTT-HHHHHHHHTT----HHHHHHHHHHTTPPPHHHHHHHHHHHHHHHHHHHHHHHHHHHHHHHHHHHHHHHHHHTTS-GGGHHHHHHHHHHHHHHHHHHHHHHHHHHHHHHH-----HHHHHHHHHHHHHHHHHHHHHHHHHHHHHHHTT----------------------------------------------------------B--S----HHHHHHHHHHTT--HHHHHHH-EE---B-SS--GGGGG---HHHHHHHHHHHHHHHHHHHHHHHHHHHHHHHHHHT-SS--HHHHHHHHHHHHHTT-TT--HHHHHHHSSPPPHHHHHHHHHHHHTTTTSHHHHHH--TT--EESSSSEEPPTT--TT---EEEP-SSHHHHHHHHHHHHHH-GGGHHHHHHHHHHHHTT----SHHHHTT-GGGSTTHHHHHHHHHHHHHTTTGGGGTT-EETT---TTS---